Protein AF-A0A0V1HJQ4-F1 (afdb_monomer)

Mean predicted aligned error: 18.07 Å

Sequence (576 aa):
MTTVEGESLFRAQNGDAYRIPSHPSQQSDHEQKMCTVKTETEQQSSEQTTTSTDHLWTASSSVDDLAQRNGLIVSSSELKIKVKVKQEPQDGKLNAVSGNTRKQQIPRELAETSVKCEESSPKSQSKKRKTKADDNTSSSVQKKKVKIKEIEPQPIKPPKGKRKVKSEKEIDQTSKNKADSGSEVKQEKGKRVKKEEQETEVWRWWEEEKRDDSVKWKFLEHKGPVFAPPYEPLPSSVNFYYDGKPMKLSEGAEEVATFYSKMLDHEYTTKDVFNKNFFHDWRKMMNPKERETITDLSRCNFREMNEYFTKKSEERKALSKDEKKKLKDEQEAQRLIYGYAVVDGHKEKIGNYKIEPPGLFRGRGTHPKMGRLKRRIQPEDVIINCSKDAKVPEPPPGHSWKEVRYDNTVTWLASWTENIMGSNKYVMLNPSSKIKGEKDWEKYETARKLKDVVEKIRSEYRNDWKSKEMKVRQRAVALYFIDKLALRAGNEKEDNETADTVGCCSLRCEHIKLHKELDGQQNVVEFDFLGKDSIRYYNRVPVESRVFKNLRIFMEHKSPDDDLFDRLNVCILRIG

pLDDT: mean 71.73, std 32.24, range [22.67, 98.62]

InterPro domains:
  IPR001631 DNA topoisomerase I [PR00416] (360-369)
  IPR001631 DNA topoisomerase I [PR00416] (474-493)
  IPR001631 DNA topoisomerase I [PR00416] (498-512)
  IPR001631 DNA topoisomerase I [PR00416] (525-541)
  IPR008336 DNA topoisomerase I, DNA binding, eukaryotic-type [PF02919] (215-429)
  IPR011010 DNA breaking-rejoining enzyme, catalytic core [SSF56349] (432-569)
  IPR013030 DNA topoisomerase I, DNA binding, N-terminal domain 2 [G3DSA:2.170.11.10] (204-429)
  IPR013034 DNA topoisomerase I, DNA binding, N-terminal domain 1 [G3DSA:1.10.10.41] (232-319)
  IPR013499 DNA topoisomerase I, eukaryotic-type [SM00435] (360-576)
  IPR013500 DNA topoisomerase I, catalytic core, eukaryotic-type [PF01028] (432-570)
  IPR014711 DNA topoisomerase I, catalytic core, alpha-helical subdomain, eukaryotic-type [G3DSA:3.90.15.10] (432-573)
  IPR036202 DNA topoisomerase I, DNA binding, eukaryotic-type, N-terminal domain superfamily [SSF56741] (201-430)
  IPR048045 DNA topoisomerase I, DNA-binding domain [cd03488] (216-430)
  IPR051062 DNA topoisomerase IB [PTHR10290] (25-571)

Nearest PDB structures (foldseek):
  1ej9-assembly1_A  TM=9.954E-01  e=2.531E-58  Homo sapiens
  1rr8-assembly1_C  TM=9.937E-01  e=4.391E-57  Homo sapiens
  1a31-assembly1_A  TM=9.984E-01  e=2.050E-56  Homo sapiens
  1a35-assembly1_A  TM=9.976E-01  e=6.419E-56  Homo sapiens
  1lpq-assembly1_A  TM=9.952E-01  e=1.793E-55  Homo sapiens

Secondary structure (DSSP, 8-state):
--------------------------------------------------------------SS-----------------------------------------------------------------------------------------PPPPPP---------------------------------------------GGGSPPPPTT-S-S-EE---PBPPPPP-PPPTT--EEETTEEEPPPHHHHHHHHHHHTTTTSTTTT-HHHHHHHHHHHHHHS-HHHHHH---GGGEE-HHHHHHHHHHHHHHHH--HHHHHHHHHHHHHHHHHHSEEEETTEEEEBS--BPPPSEE---STT-TTTT-EEPPPPGGGPEEE--TTS-PPPPSTT---SEEE--TTS-EEEEEE-TTT-PEEEEEB-TTSHHHHHHHHHHHHHHHHHHHHHHHHHHHHHHHTT-S-HHHHHHHHHHHHHHHH---------TTTS-----GGG-BGGGEEEEEEETTEEEEEEEEEEEGGGEEEEEEEE--HHHHHHHHHHTTT--TTSBTTTT--HHHHH--

Radius of gyration: 39.13 Å; Cα contacts (8 Å, |Δi|>4): 572; chains: 1; bounding box: 105×110×112 Å

Solvent-accessible surface area (backbone atoms only — not comparable to full-atom values): 38167 Å² total; per-residue (Å²): 139,78,90,83,90,84,90,89,83,93,82,91,82,90,84,91,89,90,83,89,90,82,89,92,84,84,89,83,85,89,79,91,86,80,89,79,92,88,81,90,79,90,80,90,87,88,86,84,87,88,86,88,81,94,78,82,86,80,89,85,84,80,87,81,89,91,78,93,87,78,87,76,85,76,76,91,74,90,81,86,78,81,85,79,88,80,86,86,89,86,85,88,80,88,87,88,85,88,88,78,88,83,88,86,80,87,82,91,88,82,88,86,91,79,94,72,89,86,82,90,80,91,82,86,88,87,85,89,86,85,86,82,82,88,79,90,85,89,86,87,88,89,86,81,90,86,87,87,82,89,84,84,89,79,88,89,79,86,88,87,88,82,94,84,92,83,84,90,89,79,89,87,86,88,86,88,89,80,88,88,88,89,86,89,82,90,79,89,78,73,81,78,75,76,77,75,77,70,77,74,78,75,80,61,64,90,79,53,83,87,74,67,86,70,54,68,53,86,37,32,34,47,57,52,71,42,74,55,79,79,90,77,80,78,58,96,90,53,55,40,30,48,77,88,39,80,46,90,68,55,69,64,30,39,60,54,49,48,49,50,21,75,35,61,92,38,92,53,65,80,32,68,56,23,47,54,33,30,53,62,47,44,50,67,46,32,54,72,70,51,40,68,69,62,78,56,72,89,46,50,46,44,60,56,48,23,52,51,52,53,49,54,53,48,52,65,70,65,53,50,74,65,58,54,43,51,58,47,53,53,52,48,52,52,39,70,57,37,32,34,32,35,47,68,84,43,83,36,47,36,57,50,33,58,52,78,63,54,40,61,35,84,50,55,68,81,20,56,56,16,24,28,64,42,65,72,78,50,53,64,50,28,32,38,37,38,31,94,86,35,69,76,53,78,57,64,91,98,57,48,58,55,40,81,47,67,65,38,69,53,79,52,45,33,35,34,70,44,80,86,79,68,44,78,46,70,27,34,63,20,74,89,26,62,82,43,41,55,55,54,49,50,52,50,53,51,53,53,57,44,66,81,46,43,69,58,54,54,53,49,32,66,50,30,61,69,50,93,49,66,48,50,26,42,46,26,47,42,52,47,43,34,74,74,68,66,47,53,62,19,70,81,76,64,81,77,66,47,45,85,48,42,21,55,36,43,34,32,37,65,35,50,46,83,35,70,61,50,100,94,37,58,31,23,40,37,38,51,46,36,23,80,82,49,44,73,48,72,49,80,41,72,43,61,65,66,54,46,55,46,52,58,58,46,49,56,98,55,58,52,81,40,53,40,33,83,72,49,44,52,65,63,63,69,73,111

Organism: NCBI:txid268475

Foldseek 3Di:
DDDDDDDDDDDDDDDDDDDDDDDDDDDDDDDDDDDDDDDDDDDDDDDDDDDDDDDDDDDDDDDDDDDDDDPDPDDDDDDDDDDDDDDDDDDDDDDDDDDDDDDDDDDDDDDDDDDDDDDDDDDDDDDDDDDDDDDDDDDDDDDDDDDDDDDDDDDDDDDDDDDDDDDDDDDDDDDDDDDDDDDDDDDDPDDPPPPDPPPPPQPPLVPDDDDDLQFLFPFKAAQAFAFDDDDDADDPVFFKFFQNHTDDFDPQLRSLLLLCLLCVVPPQVVDPLLQVQSLVQSLVSGDPVCNVRCDDPVRIDSPSSNVVVVVVVVVVVVDDPVVVVVVVVVVVVVCVRHQWMQTNNDTFGWDPRYDDAWHFACAFDPWNRGNHTWDRDAQLQKEFETAPPYPDHDHPPPDHHVYYYHDRSDFFGMWGQIDLQRDIDGTGTDCSDSSNVVVVVVVVVVVVVCVVCVVVVVVVLVVLLVDPDLLSVLLSLLVVCCVPVVWDQFADDDPSSTDDAGTSQQQFQLQWDFDCADPRAGGWIWGWTQHPSRNTDTDIDRDDVSSSVSLVVLCPPDDRGHGSNNNDGSVSSVVD

Structure (mmCIF, N/CA/C/O backbone):
data_AF-A0A0V1HJQ4-F1
#
_entry.id   AF-A0A0V1HJQ4-F1
#
loop_
_atom_site.group_PDB
_atom_site.id
_atom_site.type_symbol
_atom_site.label_atom_id
_atom_site.label_alt_id
_atom_site.label_comp_id
_atom_site.label_asym_id
_atom_site.label_entity_id
_atom_site.label_seq_id
_atom_site.pdbx_PDB_ins_code
_atom_site.Cartn_x
_atom_site.Cartn_y
_atom_site.Cartn_z
_atom_site.occupancy
_atom_site.B_iso_or_equiv
_atom_site.auth_seq_id
_atom_site.auth_comp_id
_atom_site.auth_asym_id
_atom_site.auth_atom_id
_atom_site.pdbx_PDB_model_num
ATOM 1 N N . MET A 1 1 ? -46.734 42.890 51.765 1.00 30.36 1 MET A N 1
ATOM 2 C CA . MET A 1 1 ? -46.653 44.333 52.069 1.00 30.36 1 MET A CA 1
ATOM 3 C C . MET A 1 1 ? -45.178 44.712 51.984 1.00 30.36 1 MET A C 1
ATOM 5 O O . MET A 1 1 ? -44.414 44.095 52.709 1.00 30.36 1 MET A O 1
ATOM 9 N N . THR A 1 2 ? -44.709 45.577 51.081 1.00 33.94 2 THR A N 1
ATOM 10 C CA . THR A 1 2 ? -45.391 46.221 49.933 1.00 33.94 2 THR A CA 1
ATOM 11 C C . THR A 1 2 ? -44.331 46.741 48.933 1.00 33.94 2 THR A C 1
ATOM 13 O O . THR A 1 2 ? -43.271 47.157 49.378 1.00 33.94 2 THR A O 1
ATOM 16 N N . THR A 1 3 ? -44.634 46.633 47.628 1.00 37.84 3 THR A N 1
ATOM 17 C CA . THR A 1 3 ? -44.287 47.455 46.421 1.00 37.84 3 THR A CA 1
ATOM 18 C C . THR A 1 3 ? -43.314 48.661 46.537 1.00 37.84 3 THR A C 1
ATOM 20 O O . THR A 1 3 ? -43.214 49.256 47.601 1.00 37.84 3 THR A O 1
ATOM 23 N N . VAL A 1 4 ? -42.618 49.144 45.484 1.00 34.38 4 VAL A N 1
ATOM 24 C CA . VAL A 1 4 ? -43.071 49.578 44.119 1.00 34.38 4 VAL A CA 1
ATOM 25 C C . VAL A 1 4 ? -41.945 49.441 43.043 1.00 34.38 4 VAL A C 1
ATOM 27 O O . VAL A 1 4 ? -40.795 49.186 43.396 1.00 34.38 4 VAL A O 1
ATOM 30 N N . GLU A 1 5 ? -42.288 49.570 41.746 1.00 40.69 5 GLU A N 1
ATOM 31 C CA . GLU A 1 5 ? -41.432 49.558 40.524 1.00 40.69 5 GLU A CA 1
ATOM 32 C C . GLU A 1 5 ? -40.464 50.790 40.366 1.00 40.69 5 GLU A C 1
ATOM 34 O O . GLU A 1 5 ? -40.423 51.634 41.257 1.00 40.69 5 GLU A O 1
ATOM 39 N N . GLY A 1 6 ? -39.634 50.997 39.311 1.00 29.39 6 GLY A N 1
ATOM 40 C CA . GLY A 1 6 ? -39.533 50.353 37.979 1.00 29.39 6 GLY A CA 1
ATOM 41 C C . GLY A 1 6 ? -38.447 50.885 36.992 1.00 29.39 6 GLY A C 1
ATOM 42 O O . GLY A 1 6 ? -37.399 51.373 37.397 1.00 29.39 6 GLY A O 1
ATOM 43 N N . GLU A 1 7 ? -38.743 50.713 35.691 1.00 35.97 7 GLU A N 1
ATOM 44 C CA . GLU A 1 7 ? -38.090 51.058 34.386 1.00 35.97 7 GLU A CA 1
ATOM 45 C C . GLU A 1 7 ? -37.416 52.466 34.240 1.00 35.97 7 GLU A C 1
ATOM 47 O O . GLU A 1 7 ? -37.721 53.342 35.036 1.00 35.97 7 GLU A O 1
ATOM 52 N N . SER A 1 8 ? -36.589 52.880 33.240 1.00 35.28 8 SER A N 1
ATOM 53 C CA . SER A 1 8 ? -35.810 52.328 32.073 1.00 35.28 8 SER A CA 1
ATOM 54 C C . SER A 1 8 ? -34.774 53.423 31.576 1.00 35.28 8 SER A C 1
ATOM 56 O O . SER A 1 8 ? -34.300 54.125 32.460 1.00 35.28 8 SER A O 1
ATOM 58 N N . LEU A 1 9 ? -34.282 53.729 30.336 1.00 31.89 9 LEU A N 1
ATOM 59 C CA . LEU A 1 9 ? -34.395 53.328 28.894 1.00 31.89 9 LEU A CA 1
ATOM 60 C C . LEU A 1 9 ? -33.273 54.028 28.004 1.00 31.89 9 LEU A C 1
ATOM 62 O O . LEU A 1 9 ? -32.719 55.028 28.442 1.00 31.89 9 LEU A O 1
ATOM 66 N N . PHE A 1 10 ? -33.037 53.603 26.732 1.00 30.66 10 PHE A N 1
ATOM 67 C CA . PHE A 1 10 ? -32.238 54.227 25.601 1.00 30.66 10 PHE A CA 1
ATOM 68 C C . PHE A 1 10 ? -30.687 54.497 25.748 1.00 30.66 10 PHE A C 1
ATOM 70 O O . PHE A 1 10 ? -30.179 54.492 26.857 1.00 30.66 10 PHE A O 1
ATOM 77 N N . ARG A 1 11 ? -29.859 54.842 24.711 1.00 30.83 11 ARG A N 1
ATOM 78 C CA . ARG A 1 11 ? -29.502 54.238 23.369 1.00 30.83 11 ARG A CA 1
ATOM 79 C C . ARG A 1 11 ? -28.416 55.072 22.591 1.00 30.83 11 ARG A C 1
ATOM 81 O O . ARG A 1 11 ? -28.634 56.266 22.450 1.00 30.83 11 ARG A O 1
ATOM 88 N N . ALA A 1 12 ? -27.426 54.433 21.916 1.00 31.66 12 ALA A N 1
ATOM 89 C CA . ALA A 1 12 ? -26.597 54.948 20.764 1.00 31.66 12 ALA A CA 1
ATOM 90 C C . ALA A 1 12 ? -25.660 56.189 20.987 1.00 31.66 12 ALA A C 1
ATOM 92 O O . ALA A 1 12 ? -25.838 56.883 21.975 1.00 31.66 12 ALA A O 1
ATOM 93 N N . GLN A 1 13 ? -24.670 56.582 20.142 1.00 34.53 13 GLN A N 1
ATOM 94 C CA . GLN A 1 13 ? -23.722 55.924 19.186 1.00 34.53 13 GLN A CA 1
ATOM 95 C C . GLN A 1 13 ? -22.562 56.903 18.799 1.00 34.53 13 GLN A C 1
ATOM 97 O O . GLN A 1 13 ? -22.834 58.090 18.669 1.00 34.53 13 GLN A O 1
ATOM 102 N N . ASN A 1 14 ? -21.362 56.384 18.449 1.00 34.22 14 ASN A N 1
ATOM 103 C CA . ASN A 1 14 ? -20.236 57.042 17.710 1.00 34.22 14 ASN A CA 1
ATOM 104 C C . ASN A 1 14 ? -19.525 58.249 18.410 1.00 34.22 14 ASN A C 1
ATOM 106 O O . ASN A 1 14 ? -20.087 58.826 19.329 1.00 34.22 14 ASN A O 1
ATOM 110 N N . GLY A 1 15 ? -18.293 58.688 18.066 1.00 31.16 15 GLY A N 1
ATOM 111 C CA . GLY A 1 15 ? -17.267 58.196 17.116 1.00 31.16 15 GLY A CA 1
ATOM 112 C C . GLY A 1 15 ? -15.989 59.090 17.036 1.00 31.16 15 GLY A C 1
ATOM 113 O O . GLY A 1 15 ? -15.921 60.117 17.704 1.00 31.16 15 GLY A O 1
ATOM 114 N N . ASP A 1 16 ? -15.032 58.699 16.174 1.00 30.00 16 ASP A N 1
ATOM 115 C CA . ASP A 1 16 ? -13.852 59.440 15.634 1.00 30.00 16 ASP A CA 1
ATOM 116 C C . ASP A 1 16 ? -12.560 59.684 16.476 1.00 30.00 16 ASP A C 1
ATOM 118 O O . ASP A 1 16 ? -12.454 59.303 17.639 1.00 30.00 16 ASP A O 1
ATOM 122 N N . ALA A 1 17 ? -11.491 60.159 15.798 1.00 34.22 17 ALA A N 1
ATOM 123 C CA . ALA A 1 17 ? -10.058 59.908 16.093 1.00 34.22 17 ALA A CA 1
ATOM 124 C C . ALA A 1 17 ? -9.124 61.138 15.898 1.00 34.22 17 ALA A C 1
ATOM 126 O O . ALA A 1 17 ? -9.582 62.144 15.374 1.00 34.22 17 ALA A O 1
ATOM 127 N N . TYR A 1 18 ? -7.811 61.051 16.226 1.00 29.94 18 TYR A N 1
ATOM 128 C CA . TYR A 1 18 ? -6.753 62.002 15.772 1.00 29.94 18 TYR A CA 1
ATOM 129 C C . TYR A 1 18 ? -5.299 61.429 15.767 1.00 29.94 18 TYR A C 1
ATOM 131 O O . TYR A 1 18 ? -5.121 60.222 15.920 1.00 29.94 18 TYR A O 1
ATOM 139 N N . ARG A 1 19 ? -4.263 62.253 15.464 1.00 29.58 19 ARG A N 1
ATOM 140 C CA . ARG A 1 19 ? -2.976 61.842 14.829 1.00 29.58 19 ARG A CA 1
ATOM 141 C C . ARG A 1 19 ? -1.711 62.630 15.290 1.00 29.58 19 ARG A C 1
ATOM 143 O O . ARG A 1 19 ? -1.785 63.841 15.430 1.00 29.58 19 ARG A O 1
ATOM 150 N N . ILE A 1 20 ? -0.582 61.908 15.436 1.00 33.28 20 ILE A N 1
ATOM 151 C CA . ILE A 1 20 ? 0.889 62.228 15.484 1.00 33.28 20 ILE A CA 1
ATOM 152 C C . ILE A 1 20 ? 1.380 63.709 15.455 1.00 33.28 20 ILE A C 1
ATOM 154 O O . ILE A 1 20 ? 0.994 64.455 14.556 1.00 33.28 20 ILE A O 1
ATOM 158 N N . PRO A 1 21 ? 2.339 64.091 16.334 1.00 43.88 21 PRO A N 1
ATOM 159 C CA . PRO A 1 21 ? 3.730 64.513 15.955 1.00 43.88 21 PRO A CA 1
ATOM 160 C C . PRO A 1 21 ? 4.801 63.958 16.963 1.00 43.88 21 PRO A C 1
ATOM 162 O O . PRO A 1 21 ? 4.393 63.431 17.989 1.00 43.88 21 PRO A O 1
ATOM 165 N N . SER A 1 22 ? 6.148 64.006 16.895 1.00 28.88 22 SER A N 1
ATOM 166 C CA . SER A 1 22 ? 7.262 64.367 15.976 1.00 28.88 22 SER A CA 1
ATOM 167 C C . SER A 1 22 ? 8.622 64.088 16.713 1.00 28.88 22 SER A C 1
ATOM 169 O O . SER A 1 22 ? 8.618 63.934 17.930 1.00 28.88 22 SER A O 1
ATOM 171 N N . HIS A 1 23 ? 9.776 64.036 16.017 1.00 31.72 23 HIS A N 1
ATOM 172 C CA . HIS A 1 23 ? 11.164 63.808 16.545 1.00 31.72 23 HIS A CA 1
ATOM 173 C C . HIS A 1 23 ? 11.841 65.081 17.151 1.00 31.72 23 HIS A C 1
ATOM 175 O O . HIS A 1 23 ? 11.174 66.116 17.076 1.00 31.72 23 HIS A O 1
ATOM 181 N N . PRO A 1 24 ? 13.103 65.101 17.704 1.00 47.16 24 PRO A N 1
ATOM 182 C CA . PRO A 1 24 ? 14.306 64.220 17.560 1.00 47.16 24 PRO A CA 1
ATOM 183 C C . PRO A 1 24 ? 14.891 63.728 18.936 1.00 47.16 24 PRO A C 1
ATOM 185 O O . PRO A 1 24 ? 14.056 63.339 19.743 1.00 47.16 24 PRO A O 1
ATOM 188 N N . SER A 1 25 ? 16.189 63.590 19.328 1.00 27.95 25 SER A N 1
ATOM 189 C CA . SER A 1 25 ? 17.562 63.810 18.763 1.00 27.95 25 SER A CA 1
ATOM 190 C C . SER A 1 25 ? 18.710 63.127 19.575 1.00 27.95 25 SER A C 1
ATOM 192 O O . SER A 1 25 ? 18.634 63.101 20.794 1.00 27.95 25 SER A O 1
ATOM 194 N N . GLN A 1 26 ? 19.806 62.742 18.882 1.00 29.59 26 GLN A N 1
ATOM 195 C CA . GLN A 1 26 ? 21.259 62.727 19.257 1.00 29.59 26 GLN A CA 1
ATOM 196 C C . GLN A 1 26 ? 21.882 61.916 20.441 1.00 29.59 26 GLN A C 1
ATOM 198 O O . GLN A 1 26 ? 21.517 62.107 21.588 1.00 29.59 26 GLN A O 1
ATOM 203 N N . GLN A 1 27 ? 22.977 61.192 20.095 1.00 28.25 27 GLN A N 1
ATOM 204 C CA . GLN A 1 27 ? 24.314 61.054 20.760 1.00 28.25 27 GLN A CA 1
ATOM 205 C C . GLN A 1 27 ? 24.458 60.499 22.207 1.00 28.25 27 GLN A C 1
ATOM 207 O O . GLN A 1 27 ? 23.565 60.660 23.024 1.00 28.25 27 GLN A O 1
ATOM 212 N N . SER A 1 28 ? 25.587 59.888 22.626 1.00 27.77 28 SER A N 1
ATOM 213 C CA . SER A 1 28 ? 26.709 59.180 21.944 1.00 27.77 28 SER A CA 1
ATOM 214 C C . SER A 1 28 ? 27.546 58.389 22.996 1.00 27.77 28 SER A C 1
ATOM 216 O O . SER A 1 28 ? 27.025 58.105 24.069 1.00 27.77 28 SER A O 1
ATOM 218 N N . ASP A 1 29 ? 28.820 58.080 22.691 1.00 29.39 29 ASP A N 1
ATOM 219 C CA . ASP A 1 29 ? 29.928 57.739 23.617 1.00 29.39 29 ASP A CA 1
ATOM 220 C C . ASP A 1 29 ? 29.966 56.282 24.163 1.00 29.39 29 ASP A C 1
ATOM 222 O O . ASP A 1 29 ? 28.971 55.746 24.635 1.00 29.39 29 ASP A O 1
ATOM 226 N N . HIS A 1 30 ? 31.010 55.478 23.879 1.00 29.91 30 HIS A N 1
ATOM 227 C CA . HIS A 1 30 ? 32.415 55.473 24.378 1.00 29.91 30 HIS A CA 1
ATOM 228 C C . HIS A 1 30 ? 32.557 54.795 25.772 1.00 29.91 30 HIS A C 1
ATOM 230 O O . HIS A 1 30 ? 31.746 55.032 26.655 1.00 29.91 30 HIS A O 1
ATOM 236 N N . GLU A 1 31 ? 33.554 53.941 26.070 1.00 30.59 31 GLU A N 1
ATOM 237 C CA . GLU A 1 31 ? 34.662 53.388 25.262 1.00 30.59 31 GLU A CA 1
ATOM 238 C C . GLU A 1 31 ? 35.346 52.194 25.984 1.00 30.59 31 GLU A C 1
ATOM 240 O O . GLU A 1 31 ? 35.495 52.251 27.201 1.00 30.59 31 GLU A O 1
ATOM 245 N N . GLN A 1 32 ? 35.915 51.225 25.236 1.00 29.09 32 GLN A N 1
ATOM 246 C CA . GLN A 1 32 ? 37.097 50.409 25.639 1.00 29.09 32 GLN A CA 1
ATOM 247 C C . GLN A 1 32 ? 36.990 49.553 26.942 1.00 29.09 32 GLN A C 1
ATOM 249 O O . GLN A 1 32 ? 35.950 49.516 27.581 1.00 29.09 32 GLN A O 1
ATOM 254 N N . LYS A 1 33 ? 37.953 48.722 27.393 1.00 32.50 33 LYS A N 1
ATOM 255 C CA . LYS A 1 33 ? 39.369 48.358 27.078 1.00 32.50 33 LYS A CA 1
ATOM 256 C C . LYS A 1 33 ? 39.560 46.889 27.590 1.00 32.50 33 LYS A C 1
ATOM 258 O O . LYS A 1 33 ? 38.788 46.479 28.446 1.00 32.50 33 LYS A O 1
ATOM 263 N N . MET A 1 34 ? 40.520 46.031 27.209 1.00 27.59 34 MET A N 1
ATOM 264 C CA . MET A 1 34 ? 41.676 46.094 26.295 1.00 27.59 34 MET A CA 1
ATOM 265 C C . MET A 1 34 ? 42.240 44.666 26.038 1.00 27.59 34 MET A C 1
ATOM 267 O O . MET A 1 34 ? 42.195 43.877 26.969 1.00 27.59 34 MET A O 1
ATOM 271 N N . CYS A 1 35 ? 42.848 44.410 24.859 1.00 26.25 35 CYS A N 1
ATOM 272 C CA . CYS A 1 35 ? 44.003 43.508 24.560 1.00 26.25 35 CYS A CA 1
ATOM 273 C C . CYS A 1 35 ? 44.083 42.041 25.092 1.00 26.25 35 CYS A C 1
ATOM 275 O O . CYS A 1 35 ? 43.479 41.671 26.083 1.00 26.25 35 CYS A O 1
ATOM 277 N N . THR A 1 36 ? 44.843 41.104 24.497 1.00 29.92 36 THR A N 1
ATOM 278 C CA . THR A 1 36 ? 45.770 41.078 23.328 1.00 29.92 36 THR A CA 1
ATOM 279 C C . THR A 1 36 ? 45.753 39.631 22.764 1.00 29.92 36 THR A C 1
ATOM 281 O O . THR A 1 36 ? 45.770 38.704 23.564 1.00 29.92 36 THR A O 1
ATOM 284 N N . VAL A 1 37 ? 45.559 39.343 21.461 1.00 27.89 37 VAL A N 1
ATOM 285 C CA . VAL A 1 37 ? 46.481 39.537 20.300 1.00 27.89 37 VAL A CA 1
ATOM 286 C C . VAL A 1 37 ? 47.706 38.603 20.423 1.00 27.89 37 VAL A C 1
ATOM 288 O O . VAL A 1 37 ? 48.455 38.738 21.383 1.00 27.89 37 VAL A O 1
ATOM 291 N N . LYS A 1 38 ? 47.900 37.576 19.569 1.00 27.94 38 LYS A N 1
ATOM 292 C CA . LYS A 1 38 ? 48.321 37.574 18.135 1.00 27.94 38 LYS A CA 1
ATOM 293 C C . LYS A 1 38 ? 47.976 36.226 17.428 1.00 27.94 38 LYS A C 1
ATOM 295 O O . LYS A 1 38 ? 47.822 35.250 18.152 1.00 27.94 38 LYS A O 1
ATOM 300 N N . THR A 1 39 ? 47.891 36.040 16.096 1.00 28.88 39 THR A N 1
ATOM 301 C CA . THR A 1 39 ? 47.886 36.920 14.889 1.00 28.88 39 THR A CA 1
ATOM 302 C C . THR A 1 39 ? 47.392 36.148 13.642 1.00 28.88 39 THR A C 1
ATOM 304 O O . THR A 1 39 ? 47.702 34.970 13.538 1.00 28.88 39 THR A O 1
ATOM 307 N N . GLU A 1 40 ? 46.764 36.872 12.694 1.00 29.03 40 GLU A N 1
ATOM 308 C CA . GLU A 1 40 ? 46.846 36.719 11.209 1.00 29.03 40 GLU A CA 1
ATOM 309 C C . GLU A 1 40 ? 46.313 35.416 10.530 1.00 29.03 40 GLU A C 1
ATOM 311 O O . GLU A 1 40 ? 46.435 34.324 11.071 1.00 29.03 40 GLU A O 1
ATOM 316 N N . THR A 1 41 ? 45.673 35.437 9.345 1.00 27.09 41 THR A N 1
ATOM 317 C CA . THR A 1 41 ? 45.340 36.539 8.402 1.00 27.09 41 THR A CA 1
ATOM 318 C C . THR A 1 41 ? 44.022 36.266 7.635 1.00 27.09 41 THR A C 1
ATOM 320 O O . THR A 1 41 ? 43.805 35.146 7.193 1.00 27.09 41 THR A O 1
ATOM 323 N N . GLU A 1 42 ? 43.175 37.302 7.505 1.00 27.64 42 GLU A N 1
ATOM 324 C CA . GLU A 1 42 ? 42.507 37.849 6.284 1.00 27.64 42 GLU A CA 1
ATOM 325 C C . GLU A 1 42 ? 41.922 36.946 5.158 1.00 27.64 42 GLU A C 1
ATOM 327 O O . GLU A 1 42 ? 42.413 35.862 4.883 1.00 27.64 42 GLU A O 1
ATOM 332 N N . GLN A 1 43 ? 40.891 37.336 4.382 1.00 27.45 43 GLN A N 1
ATOM 333 C CA . GLN A 1 43 ? 40.040 38.552 4.278 1.00 27.45 43 GLN A CA 1
ATOM 334 C C . GLN A 1 43 ? 38.651 38.098 3.739 1.00 27.45 43 GLN A C 1
ATOM 336 O O . GLN A 1 43 ? 38.577 37.255 2.851 1.00 27.45 43 GLN A O 1
ATOM 341 N N . GLN A 1 44 ? 37.524 38.428 4.381 1.00 26.56 44 GLN A N 1
ATOM 342 C CA . GLN A 1 44 ? 36.601 39.535 4.045 1.00 26.56 44 GLN A CA 1
ATOM 343 C C . GLN A 1 44 ? 36.152 39.702 2.573 1.00 26.56 44 GLN A C 1
ATOM 345 O O . GLN A 1 44 ? 36.912 40.172 1.735 1.00 26.56 44 GLN A O 1
ATOM 350 N N . SER A 1 45 ? 34.840 39.551 2.338 1.00 24.53 45 SER A N 1
ATOM 351 C CA . SER A 1 45 ? 33.980 40.644 1.833 1.00 24.53 45 SER A CA 1
ATOM 352 C C . SER A 1 45 ? 32.503 40.379 2.195 1.00 24.53 45 SER A C 1
ATOM 354 O O . SER A 1 45 ? 32.169 39.299 2.689 1.00 24.53 45 SER A O 1
ATOM 356 N N . SER A 1 46 ? 31.620 41.369 2.021 1.00 26.50 46 SER A N 1
ATOM 357 C CA . SER A 1 46 ? 30.192 41.281 2.374 1.00 26.50 46 SER A CA 1
ATOM 358 C C . SER A 1 46 ? 29.371 42.376 1.689 1.00 26.50 46 SER A C 1
ATOM 360 O O . SER A 1 46 ? 29.782 43.523 1.819 1.00 26.50 46 SER A O 1
ATOM 362 N N . GLU A 1 47 ? 28.200 42.075 1.093 1.00 26.41 47 GLU A N 1
ATOM 363 C CA . GLU A 1 47 ? 27.055 43.018 1.064 1.00 26.41 47 GLU A CA 1
ATOM 364 C C . GLU A 1 47 ? 25.690 42.471 0.557 1.00 26.41 47 GLU A C 1
ATOM 366 O O . GLU A 1 47 ? 25.594 41.664 -0.361 1.00 26.41 47 GLU A O 1
ATOM 371 N N . GLN A 1 48 ? 24.642 42.946 1.242 1.00 25.06 48 GLN A N 1
ATOM 372 C CA . GLN A 1 48 ? 23.263 43.327 0.858 1.00 25.06 48 GLN A CA 1
ATOM 373 C C . GLN A 1 48 ? 22.547 42.812 -0.428 1.00 25.06 48 GLN A C 1
ATOM 375 O O . GLN A 1 48 ? 22.739 43.310 -1.527 1.00 25.06 48 GLN A O 1
ATOM 380 N N . THR A 1 49 ? 21.552 41.937 -0.202 1.00 23.58 49 THR A N 1
ATOM 381 C CA . THR A 1 49 ? 20.085 42.069 -0.479 1.00 23.58 49 THR A CA 1
ATOM 382 C C . THR A 1 49 ? 19.472 42.797 -1.706 1.00 23.58 49 THR A C 1
ATOM 384 O O . THR A 1 49 ? 19.831 43.916 -2.050 1.00 23.58 49 THR A O 1
ATOM 387 N N . THR A 1 50 ? 18.301 42.261 -2.119 1.00 23.14 50 THR A N 1
ATOM 388 C CA . THR A 1 50 ? 17.263 42.775 -3.068 1.00 23.14 50 THR A CA 1
ATOM 389 C C . THR A 1 50 ? 17.545 42.517 -4.564 1.00 23.14 50 THR A C 1
ATOM 391 O O . THR A 1 50 ? 18.700 42.398 -4.945 1.00 23.14 50 THR A O 1
ATOM 394 N N . THR A 1 51 ? 16.562 42.337 -5.466 1.00 24.55 51 THR A N 1
ATOM 395 C CA . THR A 1 51 ? 15.088 42.560 -5.444 1.00 24.55 51 THR A CA 1
ATOM 396 C C . THR A 1 51 ? 14.252 41.315 -5.852 1.00 24.55 51 THR A C 1
ATOM 398 O O . THR A 1 51 ? 14.793 40.235 -6.068 1.00 24.55 51 THR A O 1
ATOM 401 N N . SER A 1 52 ? 12.913 41.445 -5.885 1.00 23.52 52 SER A N 1
ATOM 402 C CA . SER A 1 52 ? 11.937 40.369 -6.178 1.00 23.52 52 SER A CA 1
ATOM 403 C C . SER A 1 52 ? 11.553 40.265 -7.662 1.00 23.52 52 SER A C 1
ATOM 405 O O . SER A 1 52 ? 11.429 41.292 -8.330 1.00 23.52 52 SER A O 1
ATOM 407 N N . THR A 1 53 ? 11.195 39.049 -8.103 1.00 24.75 53 THR A N 1
ATOM 408 C CA . THR A 1 53 ? 10.218 38.849 -9.188 1.00 24.75 53 THR A CA 1
ATOM 409 C C . THR A 1 53 ? 9.279 37.678 -8.867 1.00 24.75 53 THR A C 1
ATOM 411 O O . THR A 1 53 ? 9.631 36.514 -9.059 1.00 24.75 53 THR A O 1
ATOM 414 N N . ASP A 1 54 ? 8.059 37.969 -8.411 1.00 26.81 54 ASP A N 1
ATOM 415 C CA . ASP A 1 54 ? 6.994 36.966 -8.296 1.00 26.81 54 ASP A CA 1
ATOM 416 C C . ASP A 1 54 ? 6.504 36.529 -9.685 1.00 26.81 54 ASP A C 1
ATOM 418 O O . ASP A 1 54 ? 5.912 37.321 -10.418 1.00 26.81 54 ASP A O 1
ATOM 422 N N . HIS A 1 55 ? 6.661 35.245 -10.023 1.00 23.73 55 HIS A N 1
ATOM 423 C CA . HIS A 1 55 ? 5.890 34.617 -11.098 1.00 23.73 55 HIS A CA 1
ATOM 424 C C . HIS A 1 55 ? 5.248 33.307 -10.633 1.00 23.73 55 HIS A C 1
ATOM 426 O O . HIS A 1 55 ? 5.881 32.266 -10.470 1.00 23.73 55 HIS A O 1
ATOM 432 N N . LEU A 1 56 ? 3.939 33.402 -10.415 1.00 25.23 56 LEU A N 1
ATOM 433 C CA . LEU A 1 56 ? 3.038 32.322 -10.036 1.00 25.23 56 LEU A CA 1
ATOM 434 C C . LEU A 1 56 ? 2.587 31.545 -11.298 1.00 25.23 56 LEU A C 1
ATOM 436 O O . LEU A 1 56 ? 2.424 32.164 -12.348 1.00 25.23 56 LEU A O 1
ATOM 440 N N . TRP A 1 57 ? 2.253 30.249 -11.155 1.00 23.25 57 TRP A N 1
ATOM 441 C CA . TRP A 1 57 ? 1.794 29.305 -12.213 1.00 23.25 57 TRP A CA 1
ATOM 442 C C . TRP A 1 57 ? 2.902 28.835 -13.198 1.00 23.25 57 TRP A C 1
ATOM 444 O O . TRP A 1 57 ? 3.753 29.620 -13.584 1.00 23.25 57 TRP A O 1
ATOM 454 N N . THR A 1 58 ? 2.969 27.579 -13.677 1.00 23.20 58 THR A N 1
ATOM 455 C CA . THR A 1 58 ? 2.180 26.346 -13.430 1.00 23.20 58 THR A CA 1
ATOM 456 C C . THR A 1 58 ? 3.084 25.119 -13.224 1.00 23.20 58 THR A C 1
ATOM 458 O O . THR A 1 58 ? 4.036 24.894 -13.967 1.00 23.20 58 THR A O 1
ATOM 461 N N . ALA A 1 59 ? 2.714 24.227 -12.298 1.00 24.03 59 ALA A N 1
ATOM 462 C CA . ALA A 1 59 ? 3.302 22.887 -12.214 1.00 24.03 59 ALA A CA 1
ATOM 463 C C . ALA A 1 59 ? 2.651 21.945 -13.250 1.00 24.03 59 ALA A C 1
ATOM 465 O O . ALA A 1 59 ? 1.589 21.374 -13.001 1.00 24.03 59 ALA A O 1
ATOM 466 N N . SER A 1 60 ? 3.274 21.789 -14.422 1.00 23.84 60 SER A N 1
ATOM 467 C CA . SER A 1 60 ? 2.766 20.926 -15.502 1.00 23.84 60 SER A CA 1
ATOM 468 C C . SER A 1 60 ? 3.111 19.446 -15.275 1.00 23.84 60 SER A C 1
ATOM 470 O O . SER A 1 60 ? 4.066 18.905 -15.839 1.00 23.84 60 SER A O 1
ATOM 472 N N . SER A 1 61 ? 2.335 18.767 -14.427 1.00 28.66 61 SER A N 1
ATOM 473 C CA . SER A 1 61 ? 2.408 17.311 -14.284 1.00 28.66 61 SER A CA 1
ATOM 474 C C . SER A 1 61 ? 1.660 16.607 -15.424 1.00 28.66 61 SER A C 1
ATOM 476 O O . SER A 1 61 ? 0.486 16.852 -15.702 1.00 28.66 61 SER A O 1
ATOM 478 N N . SER A 1 62 ? 2.362 15.715 -16.123 1.00 26.38 62 SER A N 1
ATOM 479 C CA . SER A 1 62 ? 1.800 14.838 -17.156 1.00 26.38 62 SER A CA 1
ATOM 480 C C . SER A 1 62 ? 2.780 13.697 -17.460 1.00 26.38 62 SER A C 1
ATOM 482 O O . SER A 1 62 ? 3.968 13.962 -17.652 1.00 26.38 62 SER A O 1
ATOM 484 N N . VAL A 1 63 ? 2.372 12.426 -17.518 1.00 26.16 63 VAL A N 1
ATOM 485 C CA . VAL A 1 63 ? 1.015 11.851 -17.389 1.00 26.16 63 VAL A CA 1
ATOM 486 C C . VAL A 1 63 ? 1.027 10.615 -16.487 1.00 26.16 63 VAL A C 1
ATOM 488 O O . VAL A 1 63 ? 1.863 9.745 -16.688 1.00 26.16 63 VAL A O 1
ATOM 491 N N . ASP A 1 64 ? 0.088 10.552 -15.541 1.00 27.89 64 ASP A N 1
ATOM 492 C CA . ASP A 1 64 ? -0.666 9.352 -15.138 1.00 27.89 64 ASP A CA 1
ATOM 493 C C . ASP A 1 64 ? -1.831 9.778 -14.211 1.00 27.89 64 ASP A C 1
ATOM 495 O O . ASP A 1 64 ? -1.744 10.805 -13.541 1.00 27.89 64 ASP A O 1
ATOM 499 N N . ASP A 1 65 ? -2.936 9.024 -14.242 1.00 28.03 65 ASP A N 1
ATOM 500 C CA . ASP A 1 65 ? -4.203 9.215 -13.503 1.00 28.03 65 ASP A CA 1
ATOM 501 C C . ASP A 1 65 ? -4.813 10.638 -13.428 1.00 28.03 65 ASP A C 1
ATOM 503 O O . ASP A 1 65 ? -4.680 11.372 -12.446 1.00 28.03 65 ASP A O 1
ATOM 507 N N . LEU A 1 66 ? -5.675 10.956 -14.407 1.00 25.36 66 LEU A N 1
ATOM 508 C CA . LEU A 1 66 ? -6.781 11.903 -14.212 1.00 25.36 66 LEU A CA 1
ATOM 509 C C . LEU A 1 66 ? -8.122 11.289 -14.643 1.00 25.36 66 LEU A C 1
ATOM 511 O O . LEU A 1 66 ? -8.572 11.441 -15.779 1.00 25.36 66 LEU A O 1
ATOM 515 N N . ALA A 1 67 ? -8.796 10.637 -13.697 1.00 30.16 67 ALA A N 1
ATOM 516 C CA . ALA A 1 67 ? -10.203 10.267 -13.802 1.00 30.16 67 ALA A CA 1
ATOM 517 C C . ALA A 1 67 ? -10.922 10.538 -12.468 1.00 30.16 67 ALA A C 1
ATOM 519 O O . ALA A 1 67 ? -10.343 10.385 -11.398 1.00 30.16 67 ALA A O 1
ATOM 520 N N . GLN A 1 68 ? -12.201 10.920 -12.542 1.00 31.52 68 GLN A N 1
ATOM 521 C CA . GLN A 1 68 ? -13.110 11.094 -11.395 1.00 31.52 68 GLN A CA 1
ATOM 522 C C . GLN A 1 68 ? -12.720 12.151 -10.336 1.00 31.52 68 GLN A C 1
ATOM 524 O O . GLN A 1 68 ? -12.592 11.850 -9.152 1.00 31.52 68 GLN A O 1
ATOM 529 N N . ARG A 1 69 ? -12.717 13.435 -10.723 1.00 32.19 69 ARG A N 1
ATOM 530 C CA . ARG A 1 69 ? -13.120 14.536 -9.820 1.00 32.19 69 ARG A CA 1
ATOM 531 C C . ARG A 1 69 ? -13.846 15.644 -10.587 1.00 32.19 69 ARG A C 1
ATOM 533 O O . ARG A 1 69 ? -13.233 16.583 -11.066 1.00 32.19 69 ARG A O 1
ATOM 540 N N . ASN A 1 70 ? -15.167 15.507 -10.687 1.00 28.78 70 ASN A N 1
ATOM 541 C CA . ASN A 1 70 ? -16.096 16.588 -11.024 1.00 28.78 70 ASN A CA 1
ATOM 542 C C . ASN A 1 70 ? -17.434 16.301 -10.328 1.00 28.78 70 ASN A C 1
ATOM 544 O O . ASN A 1 70 ? -18.338 15.690 -10.893 1.00 28.78 70 ASN A O 1
ATOM 548 N N . GLY A 1 71 ? -17.524 16.683 -9.053 1.00 26.53 71 GLY A N 1
ATOM 549 C CA . GLY A 1 71 ? -18.758 16.593 -8.275 1.00 26.53 71 GLY A CA 1
ATOM 550 C C . GLY A 1 71 ? -19.681 17.755 -8.618 1.00 26.53 71 GLY A C 1
ATOM 551 O O . GLY A 1 71 ? -19.679 18.760 -7.911 1.00 26.53 71 GLY A O 1
ATOM 552 N N . LEU A 1 72 ? -20.446 17.640 -9.706 1.00 24.02 72 LEU A N 1
ATOM 553 C CA . LEU A 1 72 ? -21.451 18.642 -10.048 1.00 24.02 72 LEU A CA 1
ATOM 554 C C . LEU A 1 72 ? -22.615 18.549 -9.052 1.00 24.02 72 LEU A C 1
ATOM 556 O O . LEU A 1 72 ? -23.349 17.560 -9.035 1.00 24.02 72 LEU A O 1
ATOM 560 N N . ILE A 1 73 ? -22.786 19.580 -8.224 1.00 27.98 73 ILE A N 1
ATOM 561 C CA . ILE A 1 73 ? -23.905 19.681 -7.282 1.00 27.98 73 ILE A CA 1
ATOM 562 C C . ILE A 1 73 ? -25.179 19.985 -8.080 1.00 27.98 73 ILE A C 1
ATOM 564 O O . ILE A 1 73 ? -25.502 21.140 -8.353 1.00 27.98 73 ILE A O 1
ATOM 568 N N . VAL A 1 74 ? -25.904 18.937 -8.469 1.00 25.69 74 VAL A N 1
ATOM 569 C CA . VAL A 1 74 ? -27.251 19.065 -9.036 1.00 25.69 74 VAL A CA 1
ATOM 570 C C . VAL A 1 74 ? -28.240 19.210 -7.882 1.00 25.69 74 VAL A C 1
ATOM 572 O O . VAL A 1 74 ? -28.401 18.300 -7.070 1.00 25.69 74 VAL A O 1
ATOM 575 N N . SER A 1 75 ? -28.884 20.374 -7.794 1.00 24.28 75 SER A N 1
ATOM 576 C CA . SER A 1 75 ? -29.886 20.646 -6.761 1.00 24.28 75 SER A CA 1
ATOM 577 C C . SER A 1 75 ? -31.129 19.769 -6.942 1.00 24.28 75 SER A C 1
ATOM 579 O O . SER A 1 75 ? -31.592 19.545 -8.063 1.00 24.28 75 SER A O 1
ATOM 581 N N . SER A 1 76 ? -31.687 19.292 -5.828 1.00 26.14 76 SER A N 1
ATOM 582 C CA . SER A 1 76 ? -32.883 18.449 -5.828 1.00 26.14 76 SER A CA 1
ATOM 583 C C . SER A 1 76 ? -34.094 19.203 -6.385 1.00 26.14 76 SER A C 1
ATOM 585 O O . SER A 1 76 ? -34.451 20.275 -5.897 1.00 26.14 76 SER A O 1
ATOM 587 N N . SER A 1 77 ? -34.753 18.618 -7.384 1.00 28.34 77 SER A N 1
ATOM 588 C CA . SER A 1 77 ? -36.055 19.061 -7.890 1.00 28.34 77 SER A CA 1
ATOM 589 C C . SER A 1 77 ? -36.974 17.847 -8.063 1.00 28.34 77 SER A C 1
ATOM 591 O O . SER A 1 77 ? -36.562 16.789 -8.533 1.00 28.34 77 SER A O 1
ATOM 593 N N . GLU A 1 78 ? -38.211 17.962 -7.575 1.00 30.94 78 GLU A N 1
ATOM 594 C CA . GLU A 1 78 ? -39.087 16.809 -7.336 1.00 30.94 78 GLU A CA 1
ATOM 595 C C . GLU A 1 78 ? -39.688 16.221 -8.628 1.00 30.94 78 GLU A C 1
ATOM 597 O O . GLU A 1 78 ? -40.546 16.841 -9.257 1.00 30.94 78 GLU A O 1
ATOM 602 N N . LEU A 1 79 ? -39.368 14.963 -8.954 1.00 25.22 79 LEU A N 1
ATOM 603 C CA . LEU A 1 79 ? -40.099 14.187 -9.965 1.00 25.22 79 LEU A CA 1
ATOM 604 C C . LEU A 1 79 ? -41.062 13.188 -9.310 1.00 25.22 79 LEU A C 1
ATOM 606 O O . LEU A 1 79 ? -40.718 12.057 -8.973 1.00 25.22 79 LEU A O 1
ATOM 610 N N . LYS A 1 80 ? -42.313 13.629 -9.135 1.00 24.03 80 LYS A N 1
ATOM 611 C CA . LYS A 1 80 ? -43.421 12.845 -8.565 1.00 24.03 80 LYS A CA 1
ATOM 612 C C . LYS A 1 80 ? -44.017 11.885 -9.603 1.00 24.03 80 LYS A C 1
ATOM 614 O O . LYS A 1 80 ? -44.969 12.232 -10.303 1.00 24.03 80 LYS A O 1
ATOM 619 N N . ILE A 1 81 ? -43.481 10.667 -9.685 1.00 26.34 81 ILE A N 1
ATOM 620 C CA . ILE A 1 81 ? -44.024 9.598 -10.540 1.00 26.34 81 ILE A CA 1
ATOM 621 C C . ILE A 1 81 ? -45.255 8.963 -9.872 1.00 26.34 81 ILE A C 1
ATOM 623 O O . ILE A 1 81 ? -45.210 8.539 -8.719 1.00 26.34 81 ILE A O 1
ATOM 627 N N . LYS A 1 82 ? -46.374 8.895 -10.603 1.00 23.48 82 LYS A N 1
ATOM 628 C CA . LYS A 1 82 ? -47.618 8.259 -10.141 1.00 23.48 82 LYS A CA 1
ATOM 629 C C . LYS A 1 82 ? -47.567 6.750 -10.385 1.00 23.48 82 LYS A C 1
ATOM 631 O O . LYS A 1 82 ? -47.609 6.322 -11.536 1.00 23.48 82 LYS A O 1
ATOM 636 N N . VAL A 1 83 ? -47.574 5.950 -9.321 1.00 23.84 83 VAL A N 1
ATOM 637 C CA . VAL A 1 83 ? -47.849 4.507 -9.425 1.00 23.84 83 VAL A CA 1
ATOM 638 C C . VAL A 1 83 ? -49.313 4.313 -9.833 1.00 23.84 83 VAL A C 1
ATOM 640 O O . VAL A 1 83 ? -50.211 4.886 -9.216 1.00 23.84 83 VAL A O 1
ATOM 643 N N . LYS A 1 84 ? -49.562 3.505 -10.869 1.00 23.41 84 LYS A N 1
ATOM 644 C CA . LYS A 1 84 ? -50.909 3.145 -11.332 1.00 23.41 84 LYS A CA 1
ATOM 645 C C . LYS A 1 84 ? -51.098 1.634 -11.196 1.00 23.41 84 LYS A C 1
ATOM 647 O O . LYS A 1 84 ? -50.737 0.878 -12.091 1.00 23.41 84 LYS A O 1
ATOM 652 N N . VAL A 1 85 ? -51.625 1.212 -10.047 1.00 24.34 85 VAL A N 1
ATOM 653 C CA . VAL A 1 85 ? -51.913 -0.199 -9.743 1.00 24.34 85 VAL A CA 1
ATOM 654 C C . VAL A 1 85 ? -52.995 -0.734 -10.686 1.00 24.34 85 VAL A C 1
ATOM 656 O O . VAL A 1 85 ? -53.952 -0.023 -10.998 1.00 24.34 85 VAL A O 1
ATOM 659 N N . LYS A 1 86 ? -52.857 -1.994 -11.112 1.00 23.50 86 LYS A N 1
ATOM 660 C CA . LYS A 1 86 ? -53.902 -2.749 -11.809 1.00 23.50 86 LYS A CA 1
ATOM 661 C C . LYS A 1 86 ? -53.913 -4.204 -11.312 1.00 23.50 86 LYS A C 1
ATOM 663 O O . LYS A 1 86 ? -53.034 -4.979 -11.668 1.00 23.50 86 LYS A O 1
ATOM 668 N N . GLN A 1 87 ? -54.897 -4.541 -10.479 1.00 24.47 87 GLN A N 1
ATOM 669 C CA . GLN A 1 87 ? -55.377 -5.918 -10.256 1.00 24.47 87 GLN A CA 1
ATOM 670 C C . GLN A 1 87 ? -56.151 -6.365 -11.523 1.00 24.47 87 GLN A C 1
ATOM 672 O O . GLN A 1 87 ? -56.498 -5.512 -12.341 1.00 24.47 87 GLN A O 1
ATOM 677 N N . GLU A 1 88 ? -56.433 -7.628 -11.842 1.00 26.55 88 GLU A N 1
ATOM 678 C CA . GLU A 1 88 ? -56.611 -8.913 -11.120 1.00 26.55 88 GLU A CA 1
ATOM 679 C C . GLU A 1 88 ? -56.506 -10.039 -12.218 1.00 26.55 88 GLU A C 1
ATOM 681 O O . GLU A 1 88 ? -56.201 -9.667 -13.360 1.00 26.55 88 GLU A O 1
ATOM 686 N N . PRO A 1 89 ? -56.795 -11.355 -12.024 1.00 32.38 89 PRO A N 1
ATOM 687 C CA . PRO A 1 89 ? -57.116 -12.126 -10.817 1.00 32.38 89 PRO A CA 1
ATOM 688 C C . PRO A 1 89 ? -56.291 -13.439 -10.663 1.00 32.38 89 PRO A C 1
ATOM 690 O O . PRO A 1 89 ? -55.142 -13.509 -11.090 1.00 32.38 89 PRO A O 1
ATOM 693 N N . GLN A 1 90 ? -56.851 -14.446 -9.974 1.00 27.72 90 GLN A N 1
ATOM 694 C CA . GLN A 1 90 ? -56.210 -15.687 -9.503 1.00 27.72 90 GLN A CA 1
ATOM 695 C C . GLN A 1 90 ? -56.601 -16.931 -10.326 1.00 27.72 90 GLN A C 1
ATOM 697 O O . GLN A 1 90 ? -57.723 -16.991 -10.813 1.00 27.72 90 GLN A O 1
ATOM 702 N N . ASP A 1 91 ? -55.717 -17.937 -10.372 1.00 27.12 91 ASP A N 1
ATOM 703 C CA . ASP A 1 91 ? -55.977 -19.379 -10.132 1.00 27.12 91 ASP A CA 1
ATOM 704 C C . ASP A 1 91 ? -54.632 -20.153 -10.245 1.00 27.12 91 ASP A C 1
ATOM 706 O O . ASP A 1 91 ? -53.709 -19.673 -10.897 1.00 27.12 91 ASP A O 1
ATOM 710 N N . GLY A 1 92 ? -54.380 -21.316 -9.625 1.00 26.56 92 GLY A N 1
ATOM 711 C CA . GLY A 1 92 ? -55.248 -22.196 -8.832 1.00 26.56 92 GLY A CA 1
ATOM 712 C C . GLY A 1 92 ? -54.470 -23.068 -7.814 1.00 26.56 92 GLY A C 1
ATOM 713 O O . GLY A 1 92 ? -53.485 -22.629 -7.225 1.00 26.56 92 GLY A O 1
ATOM 714 N N . LYS A 1 93 ? -54.945 -24.294 -7.542 1.00 26.19 93 LYS A N 1
ATOM 715 C CA . LYS A 1 93 ? -54.676 -25.069 -6.303 1.00 26.19 93 LYS A CA 1
ATOM 716 C C . LYS A 1 93 ? -53.722 -26.274 -6.428 1.00 26.19 93 LYS A C 1
ATOM 718 O O . LYS A 1 93 ? -53.864 -27.029 -7.377 1.00 26.19 93 LYS A O 1
ATOM 723 N N . LEU A 1 94 ? -53.003 -26.551 -5.319 1.00 24.84 94 LEU A N 1
ATOM 724 C CA . LEU A 1 94 ? -52.594 -27.881 -4.781 1.00 24.84 94 LEU A CA 1
ATOM 725 C C . LEU A 1 94 ? -51.658 -28.750 -5.673 1.00 24.84 94 LEU A C 1
ATOM 727 O O . LEU A 1 94 ? -51.757 -28.753 -6.886 1.00 24.84 94 LEU A O 1
ATOM 731 N N . ASN A 1 95 ? -50.700 -29.538 -5.167 1.00 26.81 95 ASN A N 1
ATOM 732 C CA . ASN A 1 95 ? -50.678 -30.389 -3.968 1.00 26.81 95 ASN A CA 1
ATOM 733 C C . ASN A 1 95 ? -49.237 -30.632 -3.457 1.00 26.81 95 ASN A C 1
ATOM 735 O O . ASN A 1 95 ? -48.270 -30.367 -4.165 1.00 26.81 95 ASN A O 1
ATOM 739 N N . ALA A 1 96 ? -49.099 -31.235 -2.269 1.00 26.91 96 ALA A N 1
ATOM 740 C CA . ALA A 1 96 ? -47.832 -31.769 -1.755 1.00 26.91 96 ALA A CA 1
ATOM 741 C C . ALA A 1 96 ? -47.892 -33.300 -1.592 1.00 26.91 96 ALA A C 1
ATOM 743 O O . ALA A 1 96 ? -48.909 -33.828 -1.145 1.00 26.91 96 ALA A O 1
ATOM 744 N N . VAL A 1 97 ? -46.793 -34.004 -1.888 1.00 26.91 97 VAL A N 1
ATOM 745 C CA . VAL A 1 97 ? -46.585 -35.427 -1.549 1.00 26.91 97 VAL A CA 1
ATOM 746 C C . VAL A 1 97 ? -45.149 -35.619 -1.048 1.00 26.91 97 VAL A C 1
ATOM 748 O O . VAL A 1 97 ? -44.220 -34.989 -1.546 1.00 26.91 97 VAL A O 1
ATOM 751 N N . SER A 1 98 ? -44.980 -36.474 -0.036 1.00 25.44 98 SER A N 1
ATOM 752 C CA . SER A 1 98 ? -43.696 -36.786 0.605 1.00 25.44 98 SER A CA 1
ATOM 753 C C . SER A 1 98 ? -43.066 -38.062 0.030 1.00 25.44 98 SER A C 1
ATOM 755 O O . SER A 1 98 ? -43.779 -39.006 -0.305 1.00 25.44 98 SER A O 1
ATOM 757 N N . GLY A 1 99 ? -41.733 -38.117 -0.026 1.00 24.19 99 GLY A N 1
ATOM 758 C CA . GLY A 1 99 ? -40.951 -39.298 -0.404 1.00 24.19 99 GLY A CA 1
ATOM 759 C C . GLY A 1 99 ? -39.575 -39.258 0.266 1.00 24.19 99 GLY A C 1
ATOM 760 O O . GLY A 1 99 ? -38.901 -38.234 0.225 1.00 24.19 99 GLY A O 1
ATOM 761 N N . ASN A 1 100 ? -39.177 -40.340 0.941 1.00 24.23 100 ASN A N 1
ATOM 762 C CA . ASN A 1 100 ? -38.018 -40.379 1.847 1.00 24.23 100 ASN A CA 1
ATOM 763 C C . ASN A 1 100 ? -37.179 -41.660 1.623 1.00 24.23 100 ASN A C 1
ATOM 765 O O . ASN A 1 100 ? -37.596 -42.554 0.889 1.00 24.23 100 ASN A O 1
ATOM 769 N N . THR A 1 101 ? -36.055 -41.793 2.341 1.00 26.33 101 THR A N 1
ATOM 770 C CA . THR A 1 101 ? -35.069 -42.905 2.339 1.00 26.33 101 THR A CA 1
ATOM 771 C C . THR A 1 101 ? -34.205 -43.045 1.063 1.00 26.33 101 THR A C 1
ATOM 773 O O . THR A 1 101 ? -34.619 -42.642 -0.012 1.00 26.33 101 THR A O 1
ATOM 776 N N . ARG A 1 102 ? -32.962 -43.570 1.114 1.00 26.12 102 ARG A N 1
ATOM 777 C CA . ARG A 1 102 ? -32.248 -44.302 2.196 1.00 26.12 102 ARG A CA 1
ATOM 778 C C . ARG A 1 102 ? -30.727 -44.001 2.240 1.00 26.12 102 ARG A C 1
ATOM 780 O O . ARG A 1 102 ? -30.164 -43.486 1.285 1.00 26.12 102 ARG A O 1
ATOM 787 N N . LYS A 1 103 ? -30.073 -44.345 3.362 1.00 25.44 103 LYS A N 1
ATOM 788 C CA . LYS A 1 103 ? -28.630 -44.155 3.658 1.00 25.44 103 LYS A CA 1
ATOM 789 C C . LYS A 1 103 ? -27.719 -45.253 3.069 1.00 25.44 103 LYS A C 1
ATOM 791 O O . LYS A 1 103 ? -28.150 -46.402 3.030 1.00 25.44 103 LYS A O 1
ATOM 796 N N . GLN A 1 104 ? -26.433 -44.935 2.861 1.00 25.77 104 GLN A N 1
ATOM 797 C CA . GLN A 1 104 ? -25.268 -45.828 3.079 1.00 25.77 104 GLN A CA 1
ATOM 798 C C . GLN A 1 104 ? -24.092 -45.029 3.715 1.00 25.77 104 GLN A C 1
ATOM 800 O O . GLN A 1 104 ? -24.228 -43.818 3.893 1.00 25.77 104 GLN A O 1
ATOM 805 N N . GLN A 1 105 ? -22.993 -45.674 4.151 1.00 26.47 105 GLN A N 1
ATOM 806 C CA . GLN A 1 105 ? -21.943 -45.074 5.011 1.00 26.47 105 GLN A CA 1
ATOM 807 C C . GLN A 1 105 ? -20.498 -45.537 4.672 1.00 26.47 105 GLN A C 1
ATOM 809 O O . GLN A 1 105 ? -20.302 -46.731 4.506 1.00 26.47 105 GLN A O 1
ATOM 814 N N . ILE A 1 106 ? -19.534 -44.586 4.684 1.00 26.39 106 ILE A N 1
ATOM 815 C CA . ILE A 1 106 ? -18.225 -44.563 5.422 1.00 26.39 106 ILE A CA 1
ATOM 816 C C . ILE A 1 106 ? -17.278 -45.789 5.255 1.00 26.39 106 ILE A C 1
ATOM 818 O O . ILE A 1 106 ? -17.700 -46.890 5.601 1.00 26.39 106 ILE A O 1
ATOM 822 N N . PRO A 1 107 ? -15.993 -45.639 4.820 1.00 31.19 107 PRO A N 1
ATOM 823 C CA . PRO A 1 107 ? -14.881 -44.934 5.533 1.00 31.19 107 PRO A CA 1
ATOM 824 C C . PRO A 1 107 ? -14.184 -43.811 4.709 1.00 31.19 107 PRO A C 1
ATOM 826 O O . PRO A 1 107 ? -14.369 -43.756 3.501 1.00 31.19 107 PRO A O 1
ATOM 829 N N . ARG A 1 108 ? -13.575 -42.750 5.291 1.00 27.23 108 ARG A N 1
ATOM 830 C CA . ARG A 1 108 ? -12.221 -42.613 5.928 1.00 27.23 108 ARG A CA 1
ATOM 831 C C . ARG A 1 108 ? -11.075 -43.144 5.041 1.00 27.23 108 ARG A C 1
ATOM 833 O O . ARG A 1 108 ? -11.210 -44.238 4.519 1.00 27.23 108 ARG A O 1
ATOM 840 N N . GLU A 1 109 ? -9.948 -42.459 4.816 1.00 24.83 109 GLU A N 1
ATOM 841 C CA . GLU A 1 109 ? -9.205 -41.367 5.511 1.00 24.83 109 GLU A CA 1
ATOM 842 C C . GLU A 1 109 ? -8.589 -40.398 4.440 1.00 24.83 109 GLU A C 1
ATOM 844 O O . GLU A 1 109 ? -8.737 -40.692 3.259 1.00 24.83 109 GLU A O 1
ATOM 849 N N . LEU A 1 110 ? -7.959 -39.225 4.656 1.00 26.73 110 LEU A N 1
ATOM 850 C CA . LEU A 1 110 ? -6.961 -38.765 5.647 1.00 26.73 110 LEU A CA 1
ATOM 851 C C . LEU A 1 110 ? -6.763 -37.213 5.559 1.00 26.73 110 LEU A C 1
ATOM 853 O O . LEU A 1 110 ? -7.071 -36.621 4.530 1.00 26.73 110 LEU A O 1
ATOM 857 N N . ALA A 1 111 ? -6.154 -36.609 6.593 1.00 25.95 111 ALA A N 1
ATOM 858 C CA . ALA A 1 111 ? -5.458 -35.299 6.645 1.00 25.95 111 ALA A CA 1
ATOM 859 C C . ALA A 1 111 ? -6.200 -33.969 6.316 1.00 25.95 111 ALA A C 1
ATOM 861 O O . ALA A 1 111 ? -6.472 -33.625 5.170 1.00 25.95 111 ALA A O 1
ATOM 862 N N . GLU A 1 112 ? -6.360 -33.132 7.350 1.00 26.64 112 GLU A N 1
ATOM 863 C CA . GLU A 1 112 ? -6.665 -31.691 7.268 1.00 26.64 112 GLU A CA 1
ATOM 864 C C . GLU A 1 112 ? -5.388 -30.842 7.471 1.00 26.64 112 GLU A C 1
ATOM 866 O O . GLU A 1 112 ? -4.371 -31.340 7.960 1.00 26.64 112 GLU A O 1
ATOM 871 N N . THR A 1 113 ? -5.449 -29.524 7.233 1.00 22.67 113 THR A N 1
ATOM 872 C CA . THR A 1 113 ? -4.593 -28.567 7.969 1.00 22.67 113 THR A CA 1
ATOM 873 C C . THR A 1 113 ? -5.260 -27.191 8.084 1.00 22.67 113 THR A C 1
ATOM 875 O O . THR A 1 113 ? -5.120 -26.334 7.216 1.00 22.67 113 THR A O 1
ATOM 878 N N . SER A 1 114 ? -5.998 -26.962 9.174 1.00 25.27 114 SER A N 1
ATOM 879 C CA . SER A 1 114 ? -6.513 -25.633 9.534 1.00 25.27 114 SER A CA 1
ATOM 880 C C . SER A 1 114 ? -6.173 -25.316 10.991 1.00 25.27 114 SER A C 1
ATOM 882 O O . SER A 1 114 ? -6.571 -26.032 11.908 1.00 25.27 114 SER A O 1
ATOM 884 N N . VAL A 1 115 ? -5.368 -24.273 11.206 1.00 23.28 115 VAL A N 1
ATOM 885 C CA . VAL A 1 115 ? -4.882 -23.912 12.545 1.00 23.28 115 VAL A CA 1
ATOM 886 C C . VAL A 1 115 ? -6.020 -23.290 13.351 1.00 23.28 115 VAL A C 1
ATOM 888 O O . VAL A 1 115 ? -6.680 -22.356 12.896 1.00 23.28 115 VAL A O 1
ATOM 891 N N . LYS A 1 116 ? -6.233 -23.799 14.565 1.00 23.22 116 LYS A N 1
ATOM 892 C CA . LYS A 1 116 ? -7.264 -23.342 15.498 1.00 23.22 116 LYS A CA 1
ATOM 893 C C . LYS A 1 116 ? -6.611 -23.036 16.843 1.00 23.22 116 LYS A C 1
ATOM 895 O O . LYS A 1 116 ? -5.862 -23.860 17.352 1.00 23.22 116 LYS A O 1
ATOM 900 N N . CYS A 1 117 ? -6.880 -21.857 17.399 1.00 23.12 117 CYS A N 1
ATOM 901 C CA . CYS A 1 117 ? -6.296 -21.439 18.672 1.00 23.12 117 CYS A CA 1
ATOM 902 C C . CYS A 1 117 ? -6.781 -22.331 19.824 1.00 23.12 117 CYS A C 1
ATOM 904 O O . CYS A 1 117 ? -7.972 -22.638 19.907 1.00 23.12 117 CYS A O 1
ATOM 906 N N . GLU A 1 118 ? -5.868 -22.710 20.718 1.00 23.56 118 GLU A N 1
ATOM 907 C CA . GLU A 1 118 ? -6.200 -23.469 21.925 1.00 23.56 118 GLU A CA 1
ATOM 908 C C . GLU A 1 118 ? -6.683 -22.561 23.063 1.00 23.56 118 GLU A C 1
ATOM 910 O O . GLU A 1 118 ? -6.232 -21.425 23.220 1.00 23.56 118 GLU A O 1
ATOM 915 N N . GLU A 1 119 ? -7.579 -23.095 23.892 1.00 24.11 119 GLU A N 1
ATOM 916 C CA . GLU A 1 119 ? -8.075 -22.467 25.116 1.00 24.11 119 GLU A CA 1
ATOM 917 C C . GLU A 1 119 ? -7.810 -23.427 26.283 1.00 24.11 119 GLU A C 1
ATOM 919 O O . GLU A 1 119 ? -8.429 -24.488 26.392 1.00 24.11 119 GLU A O 1
ATOM 924 N N . SER A 1 120 ? -6.839 -23.097 27.137 1.00 24.56 120 SER A N 1
ATOM 925 C CA . SER A 1 120 ? -6.408 -23.969 28.232 1.00 24.56 120 SER A CA 1
ATOM 926 C C . SER A 1 120 ? -7.187 -23.683 29.522 1.00 24.56 120 SER A C 1
ATOM 928 O O . SER A 1 120 ? -7.390 -22.541 29.930 1.00 24.56 120 SER A O 1
ATOM 930 N N . SER A 1 121 ? -7.668 -24.741 30.181 1.00 24.39 121 SER A N 1
ATOM 931 C CA . SER A 1 121 ? -8.440 -24.648 31.429 1.00 24.39 121 SER A CA 1
ATOM 932 C C . SER A 1 121 ? -8.212 -25.879 32.316 1.00 24.39 121 SER A C 1
ATOM 934 O O . SER A 1 121 ? -8.567 -26.991 31.912 1.00 24.39 121 SER A O 1
ATOM 936 N N . PRO A 1 122 ? -7.640 -25.728 33.527 1.00 26.83 122 PRO A N 1
ATOM 937 C CA . PRO A 1 122 ? -7.305 -26.863 34.380 1.00 26.83 122 PRO A CA 1
ATOM 938 C C . PRO A 1 122 ? -8.506 -27.405 35.176 1.00 26.83 122 PRO A C 1
ATOM 940 O O . PRO A 1 122 ? -9.253 -26.674 35.824 1.00 26.83 122 PRO A O 1
ATOM 943 N N . LYS A 1 123 ? -8.619 -28.736 35.206 1.00 23.19 123 LYS A N 1
ATOM 944 C CA . LYS A 1 123 ? -9.295 -29.530 36.253 1.00 23.19 123 LYS A CA 1
ATOM 945 C C . LYS A 1 123 ? -8.175 -30.210 37.066 1.00 23.19 123 LYS A C 1
ATOM 947 O O . LYS A 1 123 ? -7.128 -30.488 36.500 1.00 23.19 123 LYS A O 1
ATOM 952 N N . SER A 1 124 ? -8.280 -30.542 38.352 1.00 24.67 124 SER A N 1
ATOM 953 C CA . SER A 1 124 ? -9.402 -30.562 39.308 1.00 24.67 124 SER A CA 1
ATOM 954 C C . SER A 1 124 ? -8.872 -30.219 40.725 1.00 24.67 124 SER A C 1
ATOM 956 O O . SER A 1 124 ? -7.691 -29.933 40.872 1.00 24.67 124 SER A O 1
ATOM 958 N N . GLN A 1 125 ? -9.671 -30.165 41.795 1.00 26.20 125 GLN A N 1
ATOM 959 C CA . GLN A 1 125 ? -10.040 -31.346 42.601 1.00 26.20 125 GLN A CA 1
ATOM 960 C C . GLN A 1 125 ? -11.353 -31.139 43.389 1.00 26.20 125 GLN A C 1
ATOM 962 O O . GLN A 1 125 ? -11.953 -30.069 43.380 1.00 26.20 125 GLN A O 1
ATOM 967 N N . SER A 1 126 ? -11.838 -32.203 44.039 1.00 26.06 126 SER A N 1
ATOM 968 C CA . SER A 1 126 ? -13.197 -32.303 44.588 1.00 26.06 126 SER A CA 1
ATOM 969 C C . SER A 1 126 ? -13.290 -32.201 46.116 1.00 26.06 126 SER A C 1
ATOM 971 O O . SER A 1 126 ? -12.388 -32.626 46.834 1.00 26.06 126 SER A O 1
ATOM 973 N N . LYS A 1 127 ? -14.469 -31.790 46.614 1.00 26.94 127 LYS A N 1
ATOM 974 C CA . LYS A 1 127 ? -15.119 -32.422 47.780 1.00 26.94 127 LYS A CA 1
ATOM 975 C C . LYS A 1 127 ? -16.633 -32.170 47.784 1.00 26.94 127 LYS A C 1
ATOM 977 O O . LYS A 1 127 ? -17.099 -31.098 47.420 1.00 26.94 127 LYS A O 1
ATOM 982 N N . LYS A 1 128 ? -17.405 -33.191 48.172 1.00 24.89 128 LYS A N 1
ATOM 983 C CA . LYS A 1 128 ? -18.876 -33.151 48.287 1.00 24.89 128 LYS A CA 1
ATOM 984 C C . LYS A 1 128 ? -19.297 -32.690 49.686 1.00 24.89 128 LYS A C 1
ATOM 986 O O . LYS A 1 128 ? -18.737 -33.175 50.666 1.00 24.89 128 LYS A O 1
ATOM 991 N N . ARG A 1 129 ? -20.418 -31.970 49.786 1.00 25.50 129 ARG A N 1
ATOM 992 C CA . ARG A 1 129 ? -21.408 -32.201 50.855 1.00 25.50 129 ARG A CA 1
ATOM 993 C C . ARG A 1 129 ? -22.819 -31.866 50.359 1.00 25.50 129 ARG A C 1
ATOM 995 O O . ARG A 1 129 ? -22.983 -30.979 49.531 1.00 25.50 129 ARG A O 1
ATOM 1002 N N . LYS A 1 130 ? -23.812 -32.630 50.823 1.00 25.92 130 LYS A N 1
ATOM 1003 C CA . LYS A 1 130 ? -25.248 -32.388 50.607 1.00 25.92 130 LYS A CA 1
ATOM 1004 C C . LYS A 1 130 ? -25.865 -31.888 51.912 1.00 25.92 130 LYS A C 1
ATOM 1006 O O . LYS A 1 130 ? -25.537 -32.440 52.959 1.00 25.92 130 LYS A O 1
ATOM 1011 N N . THR A 1 131 ? -26.865 -31.024 51.797 1.00 26.84 131 THR A N 1
ATOM 1012 C CA . THR A 1 131 ? -27.999 -30.922 52.730 1.00 26.84 131 THR A CA 1
ATOM 1013 C C . THR A 1 131 ? -29.269 -30.579 51.935 1.00 26.84 131 THR A C 1
ATOM 1015 O O . THR A 1 131 ? -29.183 -30.236 50.755 1.00 26.84 131 THR A O 1
ATOM 1018 N N . LYS A 1 132 ? -30.436 -30.787 52.551 1.00 24.72 132 LYS A N 1
ATOM 1019 C CA . LYS A 1 132 ? -31.799 -30.566 52.022 1.00 24.72 132 LYS A CA 1
ATOM 1020 C C . LYS A 1 132 ? -32.542 -29.557 52.935 1.00 24.72 132 LYS A C 1
ATOM 1022 O O . LYS A 1 132 ? -31.911 -29.058 53.863 1.00 24.72 132 LYS A O 1
ATOM 1027 N N . ALA A 1 133 ? -33.851 -29.381 52.714 1.00 24.17 133 ALA A N 1
ATOM 1028 C CA . ALA A 1 133 ? -34.778 -28.372 53.254 1.00 24.17 133 ALA A CA 1
ATOM 1029 C C . ALA A 1 133 ? -34.772 -27.081 52.405 1.00 24.17 133 ALA A C 1
ATOM 1031 O O . ALA A 1 133 ? -33.693 -26.576 52.104 1.00 24.17 133 ALA A O 1
ATOM 1032 N N . ASP A 1 134 ? -35.879 -26.612 51.810 1.00 22.95 134 ASP A N 1
ATOM 1033 C CA . ASP A 1 134 ? -37.281 -26.436 52.279 1.00 22.95 134 ASP A CA 1
ATOM 1034 C C . ASP A 1 134 ? -37.371 -25.249 53.279 1.00 22.95 134 ASP A C 1
ATOM 1036 O O . ASP A 1 134 ? -36.490 -25.108 54.123 1.00 22.95 134 ASP A O 1
ATOM 1040 N N . ASP A 1 135 ? -38.338 -24.319 53.230 1.00 24.27 135 ASP A N 1
ATOM 1041 C CA . ASP A 1 135 ? -39.644 -24.304 52.537 1.00 24.27 135 ASP A CA 1
ATOM 1042 C C . ASP A 1 135 ? -40.098 -22.873 52.084 1.00 24.27 135 ASP A C 1
ATOM 1044 O O . ASP A 1 135 ? -39.366 -21.901 52.265 1.00 24.27 135 ASP A O 1
ATOM 1048 N N . ASN A 1 136 ? -41.291 -22.774 51.469 1.00 24.53 136 ASN A N 1
ATOM 1049 C CA . ASN A 1 136 ? -42.219 -21.630 51.270 1.00 24.53 136 ASN A CA 1
ATOM 1050 C C . ASN A 1 136 ? -41.869 -20.254 51.909 1.00 24.53 136 ASN A C 1
ATOM 1052 O O . ASN A 1 136 ? -41.457 -20.145 53.058 1.00 24.53 136 ASN A O 1
ATOM 1056 N N . THR A 1 137 ? -42.221 -19.104 51.310 1.00 26.17 137 THR A N 1
ATOM 1057 C CA . THR A 1 137 ? -43.629 -18.672 51.108 1.00 26.17 137 THR A CA 1
ATOM 1058 C C . THR A 1 137 ? -43.737 -17.464 50.154 1.00 26.17 137 THR A C 1
ATOM 1060 O O . THR A 1 137 ? -42.801 -16.679 50.014 1.00 26.17 137 THR A O 1
ATOM 1063 N N . SER A 1 138 ? -44.898 -17.268 49.518 1.00 24.77 138 SER A N 1
ATOM 1064 C CA . SER A 1 138 ? -45.201 -16.114 48.653 1.00 24.77 138 SER A CA 1
ATOM 1065 C C . SER A 1 138 ? -45.625 -14.841 49.400 1.00 24.77 138 SER A C 1
ATOM 1067 O O . SER A 1 138 ? -46.261 -14.918 50.446 1.00 24.77 138 SER A O 1
ATOM 1069 N N . SER A 1 139 ? -45.491 -13.678 48.757 1.00 27.16 139 SER A N 1
ATOM 1070 C CA . SER A 1 139 ? -46.465 -12.582 48.913 1.00 27.16 139 SER A CA 1
ATOM 1071 C C . SER A 1 139 ? -46.545 -11.733 47.639 1.00 27.16 139 SER A C 1
ATOM 1073 O O . SER A 1 139 ? -45.585 -11.649 46.873 1.00 27.16 139 SER A O 1
ATOM 1075 N N . SER A 1 140 ? -47.713 -11.146 47.371 1.00 25.84 140 SER A N 1
ATOM 1076 C CA . SER A 1 140 ? -47.993 -10.365 46.162 1.00 25.84 140 SER A CA 1
ATOM 1077 C C . SER A 1 140 ? -48.707 -9.060 46.513 1.00 25.84 140 SER A C 1
ATOM 1079 O O . SER A 1 140 ? -49.538 -9.017 47.419 1.00 25.84 140 SER A O 1
ATOM 1081 N N . VAL A 1 141 ? -48.405 -7.978 45.786 1.00 29.06 141 VAL A N 1
ATOM 1082 C CA . VAL A 1 141 ? -49.120 -6.697 45.911 1.00 29.06 141 VAL A CA 1
ATOM 1083 C C . VAL A 1 141 ? -49.375 -6.108 44.525 1.00 29.06 141 VAL A C 1
ATOM 1085 O O . VAL A 1 141 ? -48.457 -5.909 43.736 1.00 29.06 141 VAL A O 1
ATOM 1088 N N . GLN A 1 142 ? -50.642 -5.802 44.240 1.00 27.81 142 GLN A N 1
ATOM 1089 C CA . GLN A 1 142 ? -51.093 -5.078 43.047 1.00 27.81 142 GLN A CA 1
ATOM 1090 C C . GLN A 1 142 ? -51.533 -3.653 43.416 1.00 27.81 142 GLN A C 1
ATOM 1092 O O . GLN A 1 142 ? -52.116 -3.482 44.488 1.00 27.81 142 GLN A O 1
ATOM 1097 N N . LYS A 1 143 ? -51.354 -2.681 42.501 1.00 26.45 143 LYS A N 1
ATOM 1098 C CA . LYS A 1 143 ? -52.111 -1.408 42.290 1.00 26.45 143 LYS A CA 1
ATOM 1099 C C . LYS A 1 143 ? -51.285 -0.495 41.352 1.00 26.45 143 LYS A C 1
ATOM 1101 O O . LYS A 1 143 ? -50.068 -0.5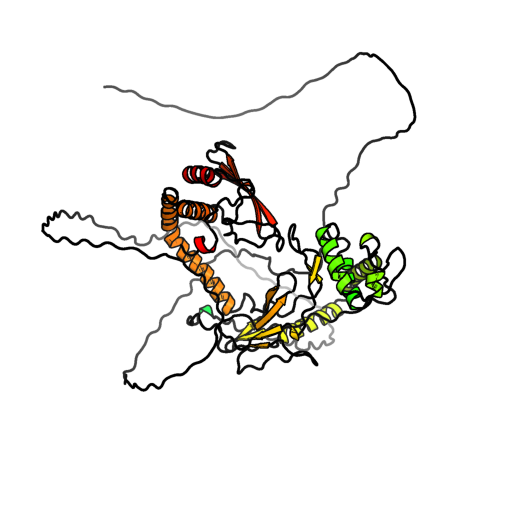48 41.412 1.00 26.45 143 LYS A O 1
ATOM 1106 N N . LYS A 1 144 ? -51.840 0.371 40.489 1.00 24.84 144 LYS A N 1
ATOM 1107 C CA . LYS A 1 144 ? -53.216 0.547 39.960 1.00 24.84 144 LYS A CA 1
ATOM 1108 C C . LYS A 1 144 ? -53.133 1.307 38.608 1.00 24.84 144 LYS A C 1
ATOM 1110 O O . LYS A 1 144 ? -52.106 1.900 38.305 1.00 24.84 144 LYS A O 1
ATOM 1115 N N . LYS A 1 145 ? -54.205 1.306 37.800 1.00 24.30 145 LYS A N 1
ATOM 1116 C CA . LYS A 1 145 ? -54.291 2.037 36.509 1.00 24.30 145 LYS A CA 1
ATOM 1117 C C . LYS A 1 145 ? -54.504 3.550 36.686 1.00 24.30 145 LYS A C 1
ATOM 1119 O O . LYS A 1 145 ? -55.252 3.943 37.575 1.00 24.30 145 LYS A O 1
ATOM 1124 N N . VAL A 1 146 ? -54.030 4.340 35.715 1.00 26.25 146 VAL A N 1
ATOM 1125 C CA . VAL A 1 146 ? -54.609 5.639 35.301 1.00 26.25 146 VAL A CA 1
ATOM 1126 C C . VAL A 1 146 ? -54.704 5.663 33.761 1.00 26.25 146 VAL A C 1
ATOM 1128 O O . VAL A 1 146 ? -53.912 5.007 33.089 1.00 26.25 146 VAL A O 1
ATOM 1131 N N . LYS A 1 147 ? -55.699 6.368 33.202 1.00 24.56 147 LYS A N 1
ATOM 1132 C CA . LYS A 1 147 ? -55.893 6.621 31.758 1.00 24.56 147 LYS A CA 1
ATOM 1133 C C . LYS A 1 147 ? -55.817 8.128 31.491 1.00 24.56 147 LYS A C 1
ATOM 1135 O O . LYS A 1 147 ? -56.462 8.876 32.217 1.00 24.56 147 LYS A O 1
ATOM 1140 N N . ILE A 1 148 ? -55.172 8.532 30.397 1.00 27.33 148 ILE A N 1
ATOM 1141 C CA . ILE A 1 148 ? -55.385 9.817 29.698 1.00 27.33 148 ILE A CA 1
ATOM 1142 C C . ILE A 1 148 ? -55.495 9.502 28.184 1.00 27.33 148 ILE A C 1
ATOM 1144 O O . ILE A 1 148 ? -55.085 8.418 27.761 1.00 27.33 148 ILE A O 1
ATOM 1148 N N . LYS A 1 149 ? -56.152 10.366 27.398 1.00 25.12 149 LYS A N 1
ATOM 1149 C CA . LYS A 1 149 ? -56.470 10.186 25.963 1.00 25.12 149 LYS A CA 1
ATOM 1150 C C . LYS A 1 149 ? -55.583 11.050 25.046 1.00 25.12 149 LYS A C 1
ATOM 1152 O O . LYS A 1 149 ? -55.043 12.040 25.524 1.00 25.12 149 LYS A O 1
ATOM 1157 N N . GLU A 1 150 ? -55.663 10.761 23.733 1.00 24.33 150 GLU A N 1
ATOM 1158 C CA . GLU A 1 150 ? -55.487 11.722 22.611 1.00 24.33 150 GLU A CA 1
ATOM 1159 C C . GLU A 1 150 ? -54.030 12.223 22.380 1.00 24.33 150 GLU A C 1
ATOM 1161 O O . GLU A 1 150 ? -53.200 12.134 23.277 1.00 24.33 150 GLU A O 1
ATOM 1166 N N . ILE A 1 151 ? -53.574 12.654 21.188 1.00 27.22 151 ILE A N 1
ATOM 1167 C CA . ILE A 1 151 ? -54.212 13.044 19.903 1.00 27.22 151 ILE A CA 1
ATOM 1168 C C . ILE A 1 151 ? -53.426 12.438 18.699 1.00 27.22 151 ILE A C 1
ATOM 1170 O O . ILE A 1 151 ? -52.211 12.269 18.792 1.00 27.22 151 ILE A O 1
ATOM 1174 N N . GLU A 1 152 ? -54.072 12.179 17.549 1.00 31.94 152 GLU A N 1
ATOM 1175 C CA . GLU A 1 152 ? -53.401 11.879 16.258 1.00 31.94 152 GLU A CA 1
ATOM 1176 C C . GLU A 1 152 ? -53.022 13.148 15.448 1.00 31.94 152 GLU A C 1
ATOM 1178 O O . GLU A 1 152 ? -53.867 14.031 15.278 1.00 31.94 152 GLU A O 1
ATOM 1183 N N . PRO A 1 153 ? -51.818 13.242 14.845 1.00 29.02 153 PRO A N 1
ATOM 1184 C CA . PRO A 1 153 ? -51.453 14.356 13.964 1.00 29.02 153 PRO A CA 1
ATOM 1185 C C . PRO A 1 153 ? -51.800 14.107 12.477 1.00 29.02 153 PRO A C 1
ATOM 1187 O O . PRO A 1 153 ? -51.106 13.378 11.770 1.00 29.02 153 PRO A O 1
ATOM 1190 N N . GLN A 1 154 ? -52.836 14.785 11.971 1.00 31.77 154 GLN A N 1
ATOM 1191 C CA . GLN A 1 154 ? -53.140 14.921 10.530 1.00 31.77 154 GLN A CA 1
ATOM 1192 C C . GLN A 1 154 ? -52.338 16.087 9.883 1.00 31.77 154 GLN A C 1
ATOM 1194 O O . GLN A 1 154 ? -51.871 16.979 10.595 1.00 31.77 154 GLN A O 1
ATOM 1199 N N . PRO A 1 155 ? -52.128 16.112 8.546 1.00 26.83 155 PRO A N 1
ATOM 1200 C CA . PRO A 1 155 ? -51.078 16.924 7.922 1.00 26.83 155 PRO A CA 1
ATOM 1201 C C . PRO A 1 155 ? -51.458 18.390 7.644 1.00 26.83 155 PRO A C 1
ATOM 1203 O O . PRO A 1 155 ? -52.537 18.706 7.136 1.00 26.83 155 PRO A O 1
ATOM 1206 N N . ILE A 1 156 ? -50.500 19.292 7.881 1.00 30.36 156 ILE A N 1
ATOM 1207 C CA . ILE A 1 156 ? -50.628 20.741 7.657 1.00 30.36 156 ILE A CA 1
ATOM 1208 C C . ILE A 1 156 ? -50.379 21.094 6.178 1.00 30.36 156 ILE A C 1
ATOM 1210 O O . ILE A 1 156 ? -49.403 20.655 5.572 1.00 30.36 156 ILE A O 1
ATOM 1214 N N . LYS A 1 157 ? -51.247 21.939 5.602 1.00 31.17 157 LYS A N 1
ATOM 1215 C CA . LYS A 1 157 ? -51.103 22.525 4.254 1.00 31.17 157 LYS A CA 1
ATOM 1216 C C . LYS A 1 157 ? -50.652 23.995 4.351 1.00 31.17 157 LYS A C 1
ATOM 1218 O O . LYS A 1 157 ? -51.146 24.697 5.232 1.00 31.17 157 LYS A O 1
ATOM 1223 N N . PRO A 1 158 ? -49.790 24.501 3.447 1.00 31.28 158 PRO A N 1
ATOM 1224 C CA . PRO A 1 158 ? -49.380 25.907 3.446 1.00 31.28 158 PRO A CA 1
ATOM 1225 C C . PRO A 1 158 ? -50.474 26.855 2.889 1.00 31.28 158 PRO A C 1
ATOM 1227 O O . PRO A 1 158 ? -51.235 26.456 1.999 1.00 31.28 158 PRO A O 1
ATOM 1230 N N . PRO A 1 159 ? -50.554 28.115 3.368 1.00 26.45 159 PRO A N 1
ATOM 1231 C CA . PRO A 1 159 ? -51.523 29.121 2.908 1.00 26.45 159 PRO A CA 1
ATOM 1232 C C . PRO A 1 159 ? -51.147 29.780 1.559 1.00 26.45 159 PRO A C 1
ATOM 1234 O O . PRO A 1 159 ? -50.041 29.608 1.050 1.00 26.45 159 PRO A O 1
ATOM 1237 N N . LYS A 1 160 ? -52.076 30.552 0.964 1.00 26.67 160 LYS A N 1
ATOM 1238 C CA . LYS A 1 160 ? -51.946 31.181 -0.373 1.00 26.67 160 LYS A CA 1
ATOM 1239 C C . LYS A 1 160 ? -52.111 32.713 -0.374 1.00 26.67 160 LYS A C 1
ATOM 1241 O O . LYS A 1 160 ? -53.033 33.227 0.251 1.00 26.67 160 LYS A O 1
ATOM 1246 N N . GLY A 1 161 ? -51.385 33.382 -1.283 1.00 25.81 161 GLY A N 1
ATOM 1247 C CA . GLY A 1 161 ? -51.712 34.712 -1.848 1.00 25.81 161 GLY A CA 1
ATOM 1248 C C . GLY A 1 161 ? -50.885 35.889 -1.298 1.00 25.81 161 GLY A C 1
ATOM 1249 O O . GLY A 1 161 ? -50.281 35.756 -0.246 1.00 25.81 161 GLY A O 1
ATOM 1250 N N . LYS A 1 162 ? -50.794 37.066 -1.948 1.00 26.69 162 LYS A N 1
ATOM 1251 C CA . LYS A 1 162 ? -51.220 37.557 -3.292 1.00 26.69 162 LYS A CA 1
ATOM 1252 C C . LYS A 1 162 ? -50.151 38.587 -3.751 1.00 26.69 162 LYS A C 1
ATOM 1254 O O . LYS A 1 162 ? -49.745 39.406 -2.942 1.00 26.69 162 LYS A O 1
ATOM 1259 N N . ARG A 1 163 ? -49.534 38.514 -4.939 1.00 24.17 163 ARG A N 1
ATOM 1260 C CA . ARG A 1 163 ? -49.991 38.926 -6.296 1.00 24.17 163 ARG A CA 1
ATOM 1261 C C . ARG A 1 163 ? -50.202 40.451 -6.520 1.00 24.17 163 ARG A C 1
ATOM 1263 O O . ARG A 1 163 ? -51.285 40.961 -6.258 1.00 24.17 163 ARG A O 1
ATOM 1270 N N . LYS A 1 164 ? -49.211 41.109 -7.147 1.00 24.52 164 LYS A N 1
ATOM 1271 C CA . LYS A 1 164 ? -49.266 42.299 -8.046 1.00 24.52 164 LYS A CA 1
ATOM 1272 C C . LYS A 1 164 ? -48.130 42.085 -9.078 1.00 24.52 164 LYS A C 1
ATOM 1274 O O . LYS A 1 164 ? -47.042 41.766 -8.622 1.00 24.52 164 LYS A O 1
ATOM 1279 N N . VAL A 1 165 ? -48.251 42.044 -10.414 1.00 24.95 165 VAL A N 1
ATOM 1280 C CA . VAL A 1 165 ? -49.153 42.595 -11.464 1.00 24.95 165 VAL A CA 1
ATOM 1281 C C . VAL A 1 165 ? -48.685 43.930 -12.060 1.00 24.95 165 VAL A C 1
ATOM 1283 O O . VAL A 1 165 ? -48.939 44.977 -11.470 1.00 24.95 165 VAL A O 1
ATOM 1286 N N . LYS A 1 166 ? -48.093 43.849 -13.267 1.00 24.95 166 LYS A N 1
ATOM 1287 C CA . LYS A 1 166 ? -48.333 44.673 -14.480 1.00 24.95 166 LYS A CA 1
ATOM 1288 C C . LYS A 1 166 ? -47.509 44.074 -15.648 1.00 24.95 166 LYS A C 1
ATOM 1290 O O . LYS A 1 166 ? -46.330 43.807 -15.457 1.00 24.95 166 LYS A O 1
ATOM 1295 N N . SER A 1 167 ? -48.161 43.497 -16.666 1.00 24.67 167 SER A N 1
ATOM 1296 C CA . SER A 1 167 ? -48.607 44.103 -17.949 1.00 24.67 167 SER A CA 1
ATOM 1297 C C . SER A 1 167 ? -47.454 44.230 -18.967 1.00 24.67 167 SER A C 1
ATOM 1299 O O . SER A 1 167 ? -46.569 45.052 -18.764 1.00 24.67 167 SER A O 1
ATOM 1301 N N . GLU A 1 168 ? -47.310 43.326 -19.944 1.00 25.72 168 GLU A N 1
ATOM 1302 C CA . GLU A 1 168 ? -48.091 43.222 -21.207 1.00 25.72 168 GLU A CA 1
ATOM 1303 C C . GLU A 1 168 ? -47.720 44.275 -22.265 1.00 25.72 168 GLU A C 1
ATOM 1305 O O . GLU A 1 168 ? -48.005 45.459 -22.084 1.00 25.72 168 GLU A O 1
ATOM 1310 N N . LYS A 1 169 ? -47.210 43.811 -23.419 1.00 25.89 169 LYS A N 1
ATOM 1311 C CA . LYS A 1 169 ? -47.820 44.068 -24.738 1.00 25.89 169 LYS A CA 1
ATOM 1312 C C . LYS A 1 169 ? -47.287 43.116 -25.821 1.00 25.89 169 LYS A C 1
ATOM 1314 O O . LYS A 1 169 ? -46.336 42.377 -25.584 1.00 25.89 169 LYS A O 1
ATOM 1319 N N . GLU A 1 170 ? -47.971 43.103 -26.961 1.00 25.47 170 GLU A N 1
ATOM 1320 C CA . GLU A 1 170 ? -47.875 42.104 -28.033 1.00 25.47 170 GLU A CA 1
ATOM 1321 C C . GLU A 1 170 ? -47.223 42.633 -29.330 1.00 25.47 170 GLU A C 1
ATOM 1323 O O . GLU A 1 170 ? -47.117 43.841 -29.513 1.00 25.47 170 GLU A O 1
ATOM 1328 N N . ILE A 1 171 ? -46.844 41.683 -30.205 1.00 28.69 171 ILE A N 1
ATOM 1329 C CA . ILE A 1 171 ? -46.993 41.663 -31.684 1.00 28.69 171 ILE A CA 1
ATOM 1330 C C . ILE A 1 171 ? -46.665 42.950 -32.478 1.00 28.69 171 ILE A C 1
ATOM 1332 O O . ILE A 1 171 ? -47.397 43.929 -32.396 1.00 28.69 171 ILE A O 1
ATOM 1336 N N . ASP A 1 172 ? -45.703 42.855 -33.413 1.00 23.80 172 ASP A N 1
ATOM 1337 C CA . ASP A 1 172 ? -46.047 42.924 -34.852 1.00 23.80 172 ASP A CA 1
ATOM 1338 C C . ASP A 1 172 ? -45.015 42.226 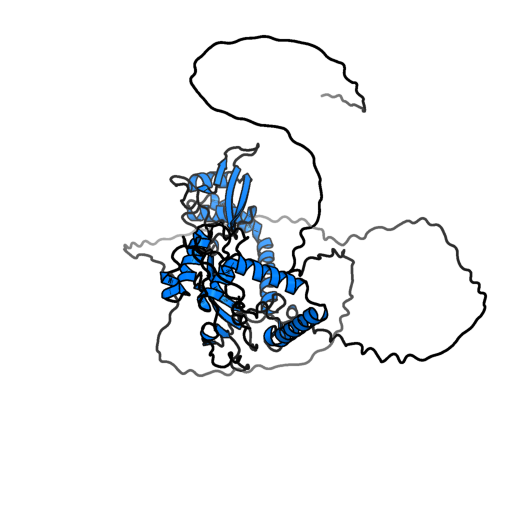-35.770 1.00 23.80 172 ASP A C 1
ATOM 1340 O O . ASP A 1 172 ? -43.894 41.917 -35.361 1.00 23.80 172 ASP A O 1
ATOM 1344 N N . GLN A 1 173 ? -45.417 41.956 -37.015 1.00 30.56 173 GLN A N 1
ATOM 1345 C CA . GLN A 1 173 ? -44.595 41.472 -38.127 1.00 30.56 173 GLN A CA 1
ATOM 1346 C C . GLN A 1 173 ? -44.291 42.613 -39.112 1.00 30.56 173 GLN A C 1
ATOM 1348 O O . GLN A 1 173 ? -45.124 43.487 -39.327 1.00 30.56 173 GLN A O 1
ATOM 1353 N N . THR A 1 174 ? -43.176 42.556 -39.848 1.00 25.33 174 THR A N 1
ATOM 1354 C CA . THR A 1 174 ? -43.165 42.977 -41.270 1.00 25.33 174 THR A CA 1
ATOM 1355 C C . THR A 1 174 ? -41.934 42.460 -42.017 1.00 25.33 174 THR A C 1
ATOM 1357 O O . THR A 1 174 ? -40.918 42.120 -41.416 1.00 25.33 174 THR A O 1
ATOM 1360 N N . SER A 1 175 ? -42.032 42.384 -43.346 1.00 29.41 175 SER A N 1
ATOM 1361 C CA . SER A 1 175 ? -41.038 41.791 -44.252 1.00 29.41 175 SER A CA 1
ATOM 1362 C C . SER A 1 175 ? -40.612 42.760 -45.365 1.00 29.41 175 SER A C 1
ATOM 1364 O O . SER A 1 175 ? -41.333 43.711 -45.679 1.00 29.41 175 SER A O 1
ATOM 1366 N N . LYS A 1 176 ? -39.451 42.514 -45.999 1.00 27.08 176 LYS A N 1
ATOM 1367 C CA . LYS A 1 176 ? -39.092 43.050 -47.330 1.00 27.08 176 LYS A CA 1
ATOM 1368 C C . LYS A 1 176 ? -37.931 42.273 -47.971 1.00 27.08 176 LYS A C 1
ATOM 1370 O O . LYS A 1 176 ? -37.111 41.693 -47.268 1.00 27.08 176 LYS A O 1
ATOM 1375 N N . ASN A 1 177 ? -37.887 42.271 -49.307 1.00 26.77 177 ASN A N 1
ATOM 1376 C CA . ASN A 1 177 ? -37.076 41.362 -50.134 1.00 26.77 177 ASN A CA 1
ATOM 1377 C C . ASN A 1 177 ? -36.057 42.101 -51.022 1.00 26.77 177 ASN A C 1
ATOM 1379 O O . ASN A 1 177 ? -36.377 43.193 -51.497 1.00 26.77 177 ASN A O 1
ATOM 1383 N N . LYS A 1 178 ? -34.941 41.426 -51.361 1.00 26.83 178 LYS A N 1
ATOM 1384 C CA . LYS A 1 178 ? -34.335 41.219 -52.713 1.00 26.83 178 LYS A CA 1
ATOM 1385 C C . LYS A 1 178 ? -32.962 40.517 -52.551 1.00 26.83 178 LYS A C 1
ATOM 1387 O O . LYS A 1 178 ? -32.306 40.749 -51.545 1.00 26.83 178 LYS A O 1
ATOM 1392 N N . ALA A 1 179 ? -32.643 39.456 -53.306 1.00 27.69 179 ALA A N 1
ATOM 1393 C CA . ALA A 1 179 ? -32.040 39.447 -54.659 1.00 27.69 179 ALA A CA 1
ATOM 1394 C C . ALA A 1 179 ? -30.700 40.226 -54.710 1.00 27.69 179 ALA A C 1
ATOM 1396 O O . ALA A 1 179 ? -30.675 41.378 -54.287 1.00 27.69 179 ALA A O 1
ATOM 1397 N N . ASP A 1 180 ? -29.570 39.701 -55.200 1.00 26.14 180 ASP A N 1
ATOM 1398 C CA . ASP A 1 180 ? -29.293 38.456 -55.960 1.00 26.14 180 ASP A CA 1
ATOM 1399 C C . ASP A 1 180 ? -27.809 38.019 -55.728 1.00 26.14 180 ASP A C 1
ATOM 1401 O O . ASP A 1 180 ? -27.108 38.714 -54.993 1.00 26.14 180 ASP A O 1
ATOM 1405 N N . SER A 1 181 ? -27.211 36.932 -56.247 1.00 26.69 181 SER A N 1
ATOM 1406 C CA . SER A 1 181 ? -27.593 35.940 -57.279 1.00 26.69 181 SER A CA 1
ATOM 1407 C C . SER A 1 181 ? -27.115 34.505 -56.913 1.00 26.69 181 SER A C 1
ATOM 1409 O O . SER A 1 181 ? -27.377 34.066 -55.793 1.00 26.69 181 SER A O 1
ATOM 1411 N N . GLY A 1 182 ? -26.442 33.739 -57.800 1.00 25.28 182 GLY A N 1
ATOM 1412 C CA . GLY A 1 182 ? -25.996 32.362 -57.501 1.00 25.28 182 GLY A CA 1
ATOM 1413 C C . GLY A 1 182 ? -24.975 31.710 -58.455 1.00 25.28 182 GLY A C 1
ATOM 1414 O O . GLY A 1 182 ? -24.647 32.247 -59.510 1.00 25.28 182 GLY A O 1
ATOM 1415 N N . SER A 1 183 ? -24.493 30.520 -58.065 1.00 27.12 183 SER A N 1
ATOM 1416 C CA . SER A 1 183 ? -23.852 29.495 -58.916 1.00 27.12 183 SER A CA 1
ATOM 1417 C C . SER A 1 183 ? -23.710 28.157 -58.156 1.00 27.12 183 SER A C 1
ATOM 1419 O O . SER A 1 183 ? -23.481 28.141 -56.947 1.00 27.12 183 SER A O 1
ATOM 1421 N N . GLU A 1 184 ? -23.875 27.020 -58.845 1.00 29.62 184 GLU A N 1
ATOM 1422 C CA . GLU A 1 184 ? -23.792 25.667 -58.262 1.00 29.62 184 GLU A CA 1
ATOM 1423 C C . GLU A 1 184 ? -22.466 24.960 -58.591 1.00 29.62 184 GLU A C 1
ATOM 1425 O O . GLU A 1 184 ? -22.081 24.919 -59.756 1.00 29.62 184 GLU A O 1
ATOM 1430 N N . VAL A 1 185 ? -21.873 24.246 -57.621 1.00 30.00 185 VAL A N 1
ATOM 1431 C CA . VAL A 1 185 ? -21.216 22.939 -57.860 1.00 30.00 185 VAL A CA 1
ATOM 1432 C C . VAL A 1 185 ? -21.481 22.011 -56.661 1.00 30.00 185 VAL A C 1
ATOM 1434 O O . VAL A 1 185 ? -21.534 22.443 -55.510 1.00 30.00 185 VAL A O 1
ATOM 1437 N N . LYS A 1 186 ? -21.677 20.718 -56.938 1.00 29.66 186 LYS A N 1
ATOM 1438 C CA . LYS A 1 186 ? -22.097 19.671 -55.991 1.00 29.66 186 LYS A CA 1
ATOM 1439 C C . LYS A 1 186 ? -21.051 19.356 -54.906 1.00 29.66 186 LYS A C 1
ATOM 1441 O O . LYS A 1 186 ? -19.868 19.217 -55.199 1.00 29.66 186 LYS A O 1
ATOM 1446 N N . GLN A 1 187 ? -21.525 19.053 -53.694 1.00 28.59 187 GLN A N 1
ATOM 1447 C CA . GLN A 1 187 ? -20.839 18.159 -52.749 1.00 28.59 187 GLN A CA 1
ATOM 1448 C C . GLN A 1 187 ? -21.783 17.031 -52.322 1.00 28.59 187 GLN A C 1
ATOM 1450 O O . GLN A 1 187 ? -22.791 17.276 -51.657 1.00 28.59 187 GLN A O 1
ATOM 1455 N N . GLU A 1 188 ? -21.432 15.784 -52.638 1.00 30.61 188 GLU A N 1
ATOM 1456 C CA . GLU A 1 188 ? -22.124 14.617 -52.089 1.00 30.61 188 GLU A CA 1
ATOM 1457 C C . GLU A 1 188 ? -21.723 14.406 -50.625 1.00 30.61 188 GLU A C 1
ATOM 1459 O O . GLU A 1 188 ? -20.654 13.885 -50.305 1.00 30.61 188 GLU A O 1
ATOM 1464 N N . LYS A 1 189 ? -22.599 14.804 -49.697 1.00 29.97 189 LYS A N 1
ATOM 1465 C CA . LYS A 1 189 ? -22.427 14.497 -48.273 1.00 29.97 189 LYS A CA 1
ATOM 1466 C C . LYS A 1 189 ? -22.778 13.034 -48.013 1.00 29.97 189 LYS A C 1
ATOM 1468 O O . LYS A 1 189 ? -23.917 12.710 -47.676 1.00 29.97 189 LYS A O 1
ATOM 1473 N N . GLY A 1 190 ? -21.775 12.164 -48.140 1.00 32.47 190 GLY A N 1
ATOM 1474 C CA . GLY A 1 190 ? -21.861 10.765 -47.726 1.00 32.47 190 GLY A CA 1
ATOM 1475 C C . GLY A 1 190 ? -22.447 10.642 -46.315 1.00 32.47 190 GLY A C 1
ATOM 1476 O O . GLY A 1 190 ? -22.052 11.369 -45.399 1.00 32.47 190 GLY A O 1
ATOM 1477 N N . LYS A 1 191 ? -23.432 9.749 -46.145 1.00 30.27 191 LYS A N 1
ATOM 1478 C CA . LYS A 1 191 ? -24.166 9.586 -44.881 1.00 30.27 191 LYS A CA 1
ATOM 1479 C C . LYS A 1 191 ? -23.194 9.291 -43.739 1.00 30.27 191 LYS A C 1
ATOM 1481 O O . LYS A 1 191 ? -22.628 8.203 -43.662 1.00 30.27 191 LYS A O 1
ATOM 1486 N N . ARG A 1 192 ? -23.066 10.236 -42.804 1.00 33.28 192 ARG A N 1
ATOM 1487 C CA . ARG A 1 192 ? -22.417 10.011 -41.508 1.00 33.28 192 ARG A CA 1
ATOM 1488 C C . ARG A 1 192 ? -23.256 8.991 -40.743 1.00 33.28 192 ARG A C 1
ATOM 1490 O O . ARG A 1 192 ? -24.233 9.372 -40.101 1.00 33.28 192 ARG A O 1
ATOM 1497 N N . VAL A 1 193 ? -22.904 7.708 -40.861 1.00 37.25 193 VAL A N 1
ATOM 1498 C CA . VAL A 1 193 ? -23.568 6.617 -40.138 1.00 37.25 193 VAL A CA 1
ATOM 1499 C C . VAL A 1 193 ? -23.567 6.983 -38.661 1.00 37.25 193 VAL A C 1
ATOM 1501 O O . VAL A 1 193 ? -22.513 7.136 -38.040 1.00 37.25 193 VAL A O 1
ATOM 1504 N N . LYS A 1 194 ? -24.767 7.199 -38.121 1.00 32.16 194 LYS A N 1
ATOM 1505 C CA . LYS A 1 194 ? -24.966 7.479 -36.707 1.00 32.16 194 LYS A CA 1
ATOM 1506 C C . LYS A 1 194 ? -24.627 6.178 -35.991 1.00 32.16 194 LYS A C 1
ATOM 1508 O O . LYS A 1 194 ? -25.426 5.252 -36.029 1.00 32.16 194 LYS A O 1
ATOM 1513 N N . LYS A 1 195 ? -23.412 6.084 -35.438 1.00 34.84 195 LYS A N 1
ATOM 1514 C CA . LYS A 1 195 ? -23.000 4.930 -34.635 1.00 34.84 195 LYS A CA 1
ATOM 1515 C C . LYS A 1 195 ? -24.036 4.786 -33.531 1.00 34.84 195 LYS A C 1
ATOM 1517 O O . LYS A 1 195 ? -24.157 5.687 -32.704 1.00 34.84 195 LYS A O 1
ATOM 1522 N N . GLU A 1 196 ? -24.804 3.708 -33.579 1.00 36.56 196 GLU A N 1
ATOM 1523 C CA . GLU A 1 196 ? -25.778 3.415 -32.543 1.00 36.56 196 GLU A CA 1
ATOM 1524 C C . GLU A 1 196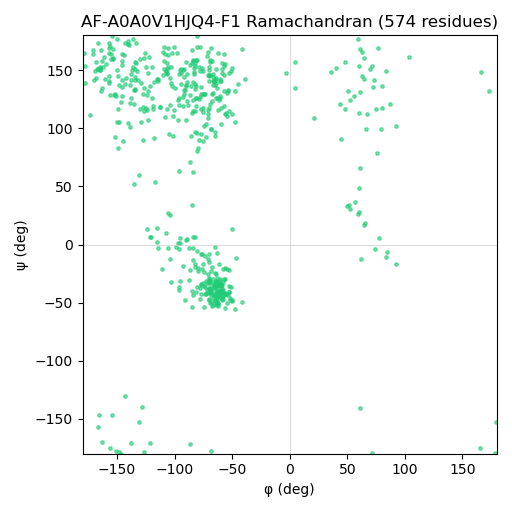 ? -24.998 3.219 -31.246 1.00 36.56 196 GLU A C 1
ATOM 1526 O O . GLU A 1 196 ? -24.148 2.330 -31.130 1.00 36.56 196 GLU A O 1
ATOM 1531 N N . GLU A 1 197 ? -25.241 4.105 -30.283 1.00 38.50 197 GLU A N 1
ATOM 1532 C CA . GLU A 1 197 ? -24.976 3.781 -28.894 1.00 38.50 197 GLU A CA 1
ATOM 1533 C C . GLU A 1 197 ? -25.936 2.645 -28.562 1.00 38.50 197 GLU A C 1
ATOM 1535 O O . GLU A 1 197 ? -27.114 2.872 -28.299 1.00 38.50 197 GLU A O 1
ATOM 1540 N N . GLN A 1 198 ? -25.429 1.412 -28.646 1.00 40.69 198 GLN A N 1
ATOM 1541 C CA . GLN A 1 198 ? -26.038 0.286 -27.958 1.00 40.69 198 GLN A CA 1
ATOM 1542 C C . GLN A 1 198 ? -26.230 0.739 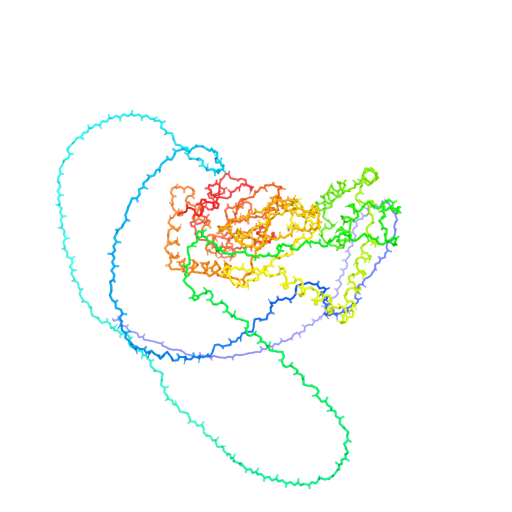-26.514 1.00 40.69 198 GLN A C 1
ATOM 1544 O O . GLN A 1 198 ? -25.236 0.992 -25.825 1.00 40.69 198 GLN A O 1
ATOM 1549 N N . GLU A 1 199 ? -27.483 0.903 -26.087 1.00 44.59 199 GLU A N 1
ATOM 1550 C CA . GLU A 1 199 ? -27.793 1.214 -24.698 1.00 44.59 199 GLU A CA 1
ATOM 1551 C C . GLU A 1 199 ? -27.120 0.138 -23.850 1.00 44.59 199 GLU A C 1
ATOM 1553 O O . GLU A 1 199 ? -27.456 -1.042 -23.949 1.00 44.59 199 GLU A O 1
ATOM 1558 N N . THR A 1 200 ? -26.086 0.516 -23.093 1.00 58.81 200 THR A N 1
ATOM 1559 C CA . THR A 1 200 ? -25.322 -0.455 -22.313 1.00 58.81 200 THR A CA 1
ATOM 1560 C C . THR A 1 200 ? -26.230 -0.951 -21.206 1.00 58.81 200 THR A C 1
ATOM 1562 O O . THR A 1 200 ? -26.407 -0.239 -20.217 1.00 58.81 200 THR A O 1
ATOM 1565 N N . GLU A 1 201 ? -26.826 -2.124 -21.418 1.00 67.00 201 GLU A N 1
ATOM 1566 C CA . GLU A 1 201 ? -27.851 -2.717 -20.566 1.00 67.00 201 GLU A CA 1
ATOM 1567 C C . GLU A 1 201 ? -27.419 -2.649 -19.099 1.00 67.00 201 GLU A C 1
ATOM 1569 O O . GLU A 1 201 ? -26.484 -3.324 -18.657 1.00 67.00 201 GLU A O 1
ATOM 1574 N N . VAL A 1 202 ? -28.045 -1.734 -18.354 1.00 79.12 202 VAL A N 1
ATOM 1575 C CA . VAL A 1 202 ? -27.632 -1.425 -16.986 1.00 79.12 202 VAL A CA 1
ATOM 1576 C C . VAL A 1 202 ? -28.144 -2.544 -16.099 1.00 79.12 202 VAL A C 1
ATOM 1578 O O . VAL A 1 202 ? -29.294 -2.512 -15.665 1.00 79.12 202 VAL A O 1
ATOM 1581 N N . TRP A 1 203 ? -27.292 -3.538 -15.844 1.00 85.25 203 TRP A N 1
ATOM 1582 C CA . TRP A 1 203 ? -27.629 -4.668 -14.986 1.00 85.25 203 TRP A CA 1
ATOM 1583 C C . TRP A 1 203 ? -27.986 -4.186 -13.576 1.00 85.25 203 TRP A C 1
ATOM 1585 O O . TRP A 1 203 ? -27.124 -3.816 -12.774 1.00 85.25 203 TRP A O 1
ATOM 1595 N N . ARG A 1 204 ? -29.287 -4.189 -13.280 1.00 90.38 204 ARG A N 1
ATOM 1596 C CA . ARG A 1 204 ? -29.851 -3.749 -12.003 1.00 90.38 204 ARG A CA 1
ATOM 1597 C C . ARG A 1 204 ? -29.806 -4.868 -10.975 1.00 90.38 204 ARG A C 1
ATOM 1599 O O . ARG A 1 204 ? -30.832 -5.315 -10.477 1.00 90.38 204 ARG A O 1
ATOM 1606 N N . TRP A 1 205 ? -28.603 -5.320 -10.639 1.00 89.69 205 TRP A N 1
ATOM 1607 C CA . TRP A 1 205 ? -28.395 -6.406 -9.679 1.00 89.69 205 TRP A CA 1
ATOM 1608 C C . TRP A 1 205 ? -29.030 -6.157 -8.297 1.00 89.69 205 TRP A C 1
ATOM 1610 O O . TRP A 1 205 ? -29.262 -7.107 -7.557 1.00 89.69 205 TRP A O 1
ATOM 1620 N N . TRP A 1 206 ? -29.327 -4.898 -7.952 1.00 89.88 206 TRP A N 1
ATOM 1621 C CA . TRP A 1 206 ? -30.033 -4.488 -6.731 1.00 89.88 206 TRP A CA 1
ATOM 1622 C C . TRP A 1 206 ? -31.561 -4.706 -6.778 1.00 89.88 206 TRP A C 1
ATOM 1624 O O . TRP A 1 206 ? -32.227 -4.512 -5.764 1.00 89.88 206 TRP A O 1
ATOM 1634 N N . GLU A 1 207 ? -32.121 -5.072 -7.936 1.00 91.38 207 GLU A N 1
ATOM 1635 C CA . GLU A 1 207 ? -33.521 -5.499 -8.110 1.00 91.38 207 GLU A CA 1
ATOM 1636 C C . GLU A 1 207 ? -33.661 -7.041 -8.081 1.00 91.38 207 GLU A C 1
ATOM 1638 O O . GLU A 1 207 ? -34.778 -7.553 -8.115 1.00 91.38 207 GLU A O 1
ATOM 1643 N N . GLU A 1 208 ? -32.553 -7.793 -7.987 1.00 88.62 208 GLU A N 1
ATOM 1644 C CA . GLU A 1 208 ? -32.559 -9.260 -7.869 1.00 88.62 208 GLU A CA 1
ATOM 1645 C C . GLU A 1 208 ? -32.759 -9.755 -6.427 1.00 88.62 208 GLU A C 1
ATOM 1647 O O . GLU A 1 208 ? -32.425 -9.081 -5.451 1.00 88.62 208 GLU A O 1
ATOM 1652 N N . GLU A 1 209 ? -33.219 -11.002 -6.284 1.00 84.12 209 GLU A N 1
ATOM 1653 C CA . GLU A 1 209 ? -33.232 -11.689 -4.992 1.00 84.12 209 GLU A CA 1
ATOM 1654 C C . GLU A 1 209 ? -31.811 -11.899 -4.443 1.00 84.12 209 GLU A C 1
ATOM 1656 O O . GLU A 1 209 ? -30.901 -12.367 -5.143 1.00 84.12 209 GLU A O 1
ATOM 1661 N N . LYS A 1 210 ? -31.628 -11.603 -3.149 1.00 79.94 210 LYS A N 1
ATOM 1662 C CA . LYS A 1 210 ? -30.355 -11.838 -2.468 1.00 79.94 210 LYS A CA 1
ATOM 1663 C C . LYS A 1 210 ? -30.094 -13.342 -2.350 1.00 79.94 210 LYS A C 1
ATOM 1665 O O . LYS A 1 210 ? -30.877 -14.075 -1.751 1.00 79.94 210 LYS A O 1
ATOM 1670 N N . ARG A 1 211 ? -28.950 -13.782 -2.873 1.00 74.31 211 ARG A N 1
ATOM 1671 C CA . ARG A 1 211 ? -28.495 -15.177 -2.816 1.00 74.31 211 ARG A CA 1
ATOM 1672 C C . ARG A 1 211 ? -27.762 -15.479 -1.504 1.00 74.31 211 ARG A C 1
ATOM 1674 O O . ARG A 1 211 ? -27.414 -14.569 -0.749 1.00 74.31 211 ARG A O 1
ATOM 1681 N N . ASP A 1 212 ? -27.534 -16.766 -1.242 1.00 76.69 212 ASP A N 1
ATOM 1682 C CA . ASP A 1 212 ? -26.705 -17.211 -0.120 1.00 76.69 212 ASP A CA 1
ATOM 1683 C C . ASP A 1 212 ? -25.272 -16.668 -0.246 1.00 76.69 212 ASP A C 1
ATOM 1685 O O . ASP A 1 212 ? -24.688 -16.625 -1.326 1.00 76.69 212 ASP A O 1
ATOM 1689 N N . ASP A 1 213 ? -24.702 -16.267 0.886 1.00 76.38 213 ASP A N 1
ATOM 1690 C CA . ASP A 1 213 ? -23.371 -15.684 0.977 1.00 76.38 213 ASP A CA 1
ATOM 1691 C C . ASP A 1 213 ? -22.254 -16.745 0.950 1.00 76.38 213 ASP A C 1
ATOM 1693 O O . ASP A 1 213 ? -21.081 -16.380 0.902 1.00 76.38 213 ASP A O 1
ATOM 1697 N N . SER A 1 214 ? -22.563 -18.045 0.966 1.00 85.00 214 SER A N 1
ATOM 1698 C CA . SER A 1 214 ? -21.540 -19.097 0.837 1.00 85.00 214 SER A CA 1
ATOM 1699 C C . SER A 1 214 ? -20.917 -19.175 -0.568 1.00 85.00 214 SER A C 1
ATOM 1701 O O . SER A 1 214 ? -19.721 -19.438 -0.694 1.00 85.00 214 SER A O 1
ATOM 1703 N N . VAL A 1 215 ? -21.697 -18.887 -1.618 1.00 92.06 215 VAL A N 1
ATOM 1704 C CA . VAL A 1 215 ? -21.307 -19.025 -3.031 1.00 92.06 215 VAL A CA 1
ATOM 1705 C C . VAL A 1 215 ? -21.358 -17.666 -3.726 1.00 92.06 215 VAL A C 1
ATOM 1707 O O . VAL A 1 215 ? -22.408 -17.036 -3.810 1.00 92.06 215 VAL A O 1
ATOM 1710 N N . LYS A 1 216 ? -20.218 -17.204 -4.247 1.00 93.12 216 LYS A N 1
ATOM 1711 C CA . LYS A 1 216 ? -20.064 -15.865 -4.844 1.00 93.12 216 LYS A CA 1
ATOM 1712 C C . LYS A 1 216 ? -20.429 -15.796 -6.323 1.00 93.12 216 LYS A C 1
ATOM 1714 O O . LYS A 1 216 ? -20.711 -14.710 -6.816 1.00 93.12 216 LYS A O 1
ATOM 1719 N N . TRP A 1 217 ? -20.406 -16.931 -7.012 1.00 94.31 217 TRP A N 1
ATOM 1720 C CA . TRP A 1 217 ? -20.785 -17.090 -8.415 1.00 94.31 217 TRP A CA 1
ATOM 1721 C C . TRP A 1 217 ? -21.105 -18.562 -8.699 1.00 94.31 217 TRP A C 1
ATOM 1723 O O . TRP A 1 217 ? -20.627 -19.467 -8.013 1.00 94.31 217 TRP A O 1
ATOM 1733 N N . LYS A 1 218 ? -21.922 -18.810 -9.719 1.00 94.06 218 LYS A N 1
ATOM 1734 C CA . LYS A 1 218 ? -22.141 -20.131 -10.321 1.00 94.06 218 LYS A CA 1
ATOM 1735 C C . LYS A 1 218 ? -21.258 -20.320 -11.553 1.00 94.06 218 LYS A C 1
ATOM 1737 O O . LYS A 1 218 ? -20.708 -21.401 -11.714 1.00 94.06 218 LYS A O 1
ATOM 1742 N N . PHE A 1 219 ? -21.091 -19.268 -12.359 1.00 97.12 219 PHE A N 1
ATOM 1743 C CA . PHE A 1 219 ? -20.253 -19.252 -13.558 1.00 97.12 219 PHE A CA 1
ATOM 1744 C C . PHE A 1 219 ? -19.283 -18.058 -13.560 1.00 97.12 219 PHE A C 1
ATOM 1746 O O . PHE A 1 219 ? -19.665 -16.939 -13.220 1.00 97.12 219 PHE A O 1
ATOM 1753 N N . LEU A 1 220 ? -18.041 -18.298 -13.978 1.00 97.94 220 LEU A N 1
ATOM 1754 C CA . LEU A 1 220 ? -16.934 -17.352 -14.056 1.00 97.94 220 LEU A CA 1
ATOM 1755 C C . LEU A 1 220 ? -15.990 -17.744 -15.207 1.00 97.94 220 LEU A C 1
ATOM 1757 O O . LEU A 1 220 ? -15.178 -18.661 -15.067 1.00 97.94 220 LEU A O 1
ATOM 1761 N N . GLU A 1 221 ? -16.039 -16.995 -16.311 1.00 98.19 221 GLU A N 1
ATOM 1762 C CA . GLU A 1 221 ? -15.033 -17.037 -17.384 1.00 98.19 221 GLU A CA 1
ATOM 1763 C C . GLU A 1 221 ? -14.282 -15.702 -17.483 1.00 98.19 221 GLU A C 1
ATOM 1765 O O . GLU A 1 221 ? -14.864 -14.625 -17.368 1.00 98.19 221 GLU A O 1
ATOM 1770 N N . HIS A 1 222 ? -12.979 -15.754 -17.754 1.00 98.00 222 HIS A N 1
ATOM 1771 C CA . HIS A 1 222 ? -12.151 -14.597 -18.097 1.00 98.00 222 HIS A CA 1
ATOM 1772 C C . HIS A 1 222 ? -11.009 -15.037 -19.029 1.00 98.00 222 HIS A C 1
ATOM 1774 O O . HIS A 1 222 ? -10.873 -16.220 -19.330 1.00 98.00 222 HIS A O 1
ATOM 1780 N N . LYS A 1 223 ? -10.177 -14.102 -19.508 1.00 97.81 223 LYS A N 1
ATOM 1781 C CA . LYS A 1 223 ? -9.028 -14.399 -20.395 1.00 97.81 223 LYS A CA 1
ATOM 1782 C C . LYS A 1 223 ? -7.671 -14.356 -19.683 1.00 97.81 223 LYS A C 1
ATOM 1784 O O . LYS A 1 223 ? -6.648 -14.138 -20.313 1.00 97.81 223 LYS A O 1
ATOM 1789 N N . GLY A 1 224 ? -7.665 -14.579 -18.368 1.00 97.19 224 GLY A N 1
ATOM 1790 C CA . GLY A 1 224 ? -6.458 -14.480 -17.541 1.00 97.19 224 GLY A CA 1
ATOM 1791 C C . GLY A 1 224 ? -5.978 -13.032 -17.335 1.00 97.19 224 GLY A C 1
ATOM 1792 O O . GLY A 1 224 ? -6.638 -12.086 -17.775 1.00 97.19 224 GLY A O 1
ATOM 1793 N N . PRO A 1 225 ? -4.870 -12.838 -16.603 1.00 97.38 225 PRO A N 1
ATOM 1794 C CA . PRO A 1 225 ? -4.215 -11.543 -16.458 1.00 97.38 225 PRO A CA 1
ATOM 1795 C C . PRO A 1 225 ? -3.318 -11.211 -17.661 1.00 97.38 225 PRO A C 1
ATOM 1797 O O . PRO A 1 225 ? -2.821 -12.102 -18.345 1.00 97.38 225 PRO A O 1
ATOM 1800 N N . VAL A 1 226 ? -3.029 -9.923 -17.865 1.00 97.31 226 VAL A N 1
ATOM 1801 C CA . VAL A 1 226 ? -1.987 -9.474 -18.800 1.00 97.31 226 VAL A CA 1
ATOM 1802 C C . VAL A 1 226 ? -0.688 -9.207 -18.048 1.00 97.31 226 VAL A C 1
ATOM 1804 O O . VAL A 1 226 ? -0.657 -8.414 -17.103 1.00 97.31 226 VAL A O 1
ATOM 1807 N N . PHE A 1 227 ? 0.387 -9.845 -18.502 1.00 97.56 227 PHE A N 1
ATOM 1808 C CA . PHE A 1 227 ? 1.740 -9.665 -17.985 1.00 97.56 227 PHE A CA 1
ATOM 1809 C C . PHE A 1 227 ? 2.321 -8.288 -18.329 1.00 97.56 227 PHE A C 1
ATOM 1811 O O . PHE A 1 227 ? 1.914 -7.632 -19.290 1.00 97.56 227 PHE A O 1
ATOM 1818 N N . ALA A 1 228 ? 3.297 -7.845 -17.537 1.00 95.75 228 ALA A N 1
ATOM 1819 C CA . ALA A 1 228 ? 4.100 -6.681 -17.889 1.00 95.75 228 ALA A CA 1
ATOM 1820 C C . ALA A 1 228 ? 4.952 -6.989 -19.141 1.00 95.75 228 ALA A C 1
ATOM 1822 O O . ALA A 1 228 ? 5.495 -8.096 -19.215 1.00 95.75 228 ALA A O 1
ATOM 1823 N N . PRO A 1 229 ? 5.120 -6.042 -20.089 1.00 94.81 229 PRO A N 1
ATOM 1824 C CA . PRO A 1 229 ? 5.972 -6.231 -21.265 1.00 94.81 229 PRO A CA 1
ATOM 1825 C C . PRO A 1 229 ? 7.381 -6.730 -20.901 1.00 94.81 229 PRO A C 1
ATOM 1827 O O . PRO A 1 229 ? 7.861 -6.404 -19.804 1.00 94.81 229 PRO A O 1
ATOM 1830 N N . PRO A 1 230 ? 8.044 -7.517 -21.771 1.00 95.31 230 PRO A N 1
ATOM 1831 C CA . PRO A 1 230 ? 9.432 -7.929 -21.563 1.00 95.31 230 PRO A CA 1
ATOM 1832 C C . PRO A 1 230 ? 10.354 -6.711 -21.414 1.00 95.31 230 PRO A C 1
ATOM 1834 O O . PRO A 1 230 ? 9.968 -5.581 -21.718 1.00 95.31 230 PRO A O 1
ATOM 1837 N N . TYR A 1 231 ? 11.560 -6.931 -20.898 1.00 96.44 231 TYR A N 1
ATOM 1838 C CA . TYR A 1 231 ? 12.559 -5.872 -20.850 1.00 96.44 231 TYR A CA 1
ATOM 1839 C C . TYR A 1 231 ? 13.054 -5.549 -22.269 1.00 96.44 231 TYR A C 1
ATOM 1841 O O . TYR A 1 231 ? 13.239 -6.445 -23.089 1.00 96.44 231 TYR A O 1
ATOM 1849 N N . GLU A 1 232 ? 13.262 -4.264 -22.546 1.00 95.56 232 GLU A N 1
ATOM 1850 C CA . GLU A 1 232 ? 13.920 -3.774 -23.756 1.00 95.56 232 GLU A CA 1
ATOM 1851 C C . GLU A 1 232 ? 15.304 -3.248 -23.337 1.00 95.56 232 GLU A C 1
ATOM 1853 O O . GLU A 1 232 ? 15.359 -2.225 -22.642 1.00 95.56 232 GLU A O 1
ATOM 1858 N N . PRO A 1 233 ? 16.407 -3.935 -23.701 1.00 96.00 233 PRO A N 1
ATOM 1859 C CA . PRO A 1 233 ? 17.760 -3.512 -23.354 1.00 96.00 233 PRO A CA 1
ATOM 1860 C C . PRO A 1 233 ? 18.110 -2.106 -23.840 1.00 96.00 233 PRO A C 1
ATOM 1862 O O . PRO A 1 233 ? 17.581 -1.614 -24.842 1.00 96.00 233 PRO A O 1
ATOM 1865 N N . LEU A 1 234 ? 19.039 -1.460 -23.139 1.00 95.12 234 LEU A N 1
ATOM 1866 C CA . LEU A 1 234 ? 19.485 -0.119 -23.489 1.00 95.12 234 LEU A CA 1
ATOM 1867 C C . LEU A 1 234 ? 20.182 -0.090 -24.864 1.00 95.12 234 LEU A C 1
ATOM 1869 O O . LEU A 1 234 ? 20.929 -1.014 -25.209 1.00 95.12 234 LEU A O 1
ATOM 1873 N N . PRO A 1 235 ? 19.990 0.984 -25.659 1.00 94.88 235 PRO A N 1
ATOM 1874 C CA . PRO A 1 235 ? 20.768 1.195 -26.875 1.00 94.88 235 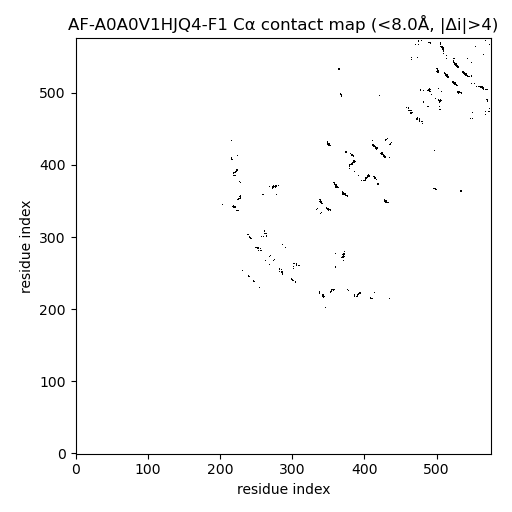PRO A CA 1
ATOM 1875 C C . PRO A 1 235 ? 22.266 1.221 -26.562 1.00 94.88 235 PRO A C 1
ATOM 1877 O O . PRO A 1 235 ? 22.678 1.778 -25.550 1.00 94.88 235 PRO A O 1
ATOM 1880 N N . SER A 1 236 ? 23.108 0.722 -27.469 1.00 91.31 236 SER A N 1
ATOM 1881 C CA . SER A 1 236 ? 24.573 0.694 -27.288 1.00 91.31 236 SER A CA 1
ATOM 1882 C C . SER A 1 236 ? 25.246 2.075 -27.215 1.00 91.31 236 SE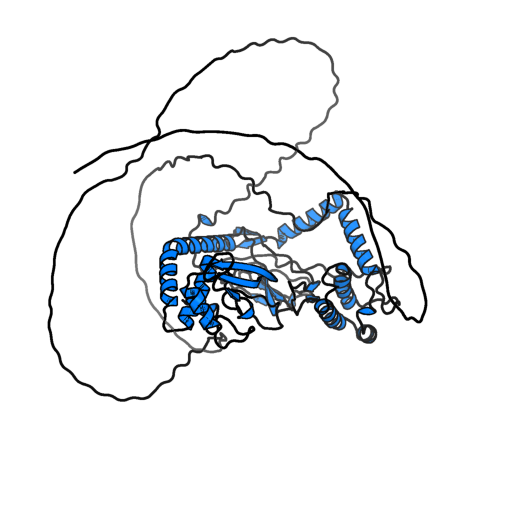R A C 1
ATOM 1884 O O . SER A 1 236 ? 26.460 2.151 -27.065 1.00 91.31 236 SER A O 1
ATOM 1886 N N . SER A 1 237 ? 24.474 3.154 -27.354 1.00 91.81 237 SER A N 1
ATOM 1887 C CA . SER A 1 237 ? 24.880 4.544 -27.135 1.00 91.81 237 SER A CA 1
ATOM 1888 C C . SER A 1 237 ? 24.555 5.063 -25.725 1.00 91.81 237 SER A C 1
ATOM 1890 O O . SER A 1 237 ? 24.670 6.263 -25.508 1.00 91.81 237 SER A O 1
ATOM 1892 N N . VAL A 1 238 ? 24.054 4.211 -24.823 1.00 94.94 238 VAL A N 1
ATOM 1893 C CA . VAL A 1 238 ? 23.687 4.553 -23.440 1.00 94.94 238 VAL A CA 1
ATOM 1894 C C . VAL A 1 238 ? 24.451 3.628 -22.499 1.00 94.94 238 VAL A C 1
ATOM 1896 O O . VAL A 1 238 ? 24.258 2.414 -22.503 1.00 94.94 238 VAL A O 1
ATOM 1899 N N . ASN A 1 239 ? 25.329 4.209 -21.693 1.00 94.06 239 ASN A N 1
ATOM 1900 C CA . ASN A 1 239 ? 26.305 3.504 -20.881 1.00 94.06 239 ASN A CA 1
ATOM 1901 C C . ASN A 1 239 ? 25.964 3.596 -19.390 1.00 94.06 239 ASN A C 1
ATOM 1903 O O . ASN A 1 239 ? 25.500 4.617 -18.879 1.00 94.06 239 ASN A O 1
ATOM 1907 N N . PHE A 1 240 ? 26.268 2.521 -18.670 1.00 96.75 240 PHE A N 1
ATOM 1908 C CA . PHE A 1 240 ? 26.469 2.564 -17.228 1.00 96.75 240 PHE A CA 1
ATOM 1909 C C . PHE A 1 240 ? 27.960 2.796 -16.947 1.00 96.75 240 PHE A C 1
ATOM 1911 O O . PHE A 1 240 ? 28.812 2.276 -17.671 1.00 96.75 240 PHE A O 1
ATOM 1918 N N . TYR A 1 241 ? 28.290 3.551 -15.898 1.00 97.06 241 TYR A N 1
ATOM 1919 C CA . TYR A 1 241 ? 29.678 3.788 -15.495 1.00 97.06 241 TYR A CA 1
ATOM 1920 C C . TYR A 1 241 ? 29.920 3.321 -14.064 1.00 97.06 241 TYR A C 1
ATOM 1922 O O . TYR A 1 241 ? 29.154 3.637 -13.153 1.00 97.06 241 TYR A O 1
ATOM 1930 N N . TYR A 1 242 ? 31.047 2.646 -13.859 1.00 97.19 242 TYR A N 1
ATOM 1931 C CA . TYR A 1 242 ? 31.565 2.303 -12.543 1.00 97.19 242 TYR A CA 1
ATOM 1932 C C . TYR A 1 242 ? 32.986 2.842 -12.403 1.00 97.19 242 TYR A C 1
ATOM 1934 O O . TYR A 1 242 ? 33.825 2.605 -13.272 1.00 97.19 242 TYR A O 1
ATOM 1942 N N . ASP A 1 243 ? 33.263 3.582 -11.328 1.00 95.25 243 ASP A N 1
ATOM 1943 C CA . ASP A 1 243 ? 34.589 4.172 -11.074 1.00 95.25 243 ASP A CA 1
ATOM 1944 C C . ASP A 1 243 ? 35.080 5.076 -12.230 1.00 95.25 243 ASP A C 1
ATOM 1946 O O . ASP A 1 243 ? 36.246 5.060 -12.623 1.00 95.25 243 ASP A O 1
ATOM 1950 N N . GLY A 1 244 ? 34.143 5.803 -12.854 1.00 94.38 244 GLY A N 1
ATOM 1951 C CA . GLY A 1 244 ? 34.381 6.636 -14.040 1.00 94.38 244 GLY A CA 1
ATOM 1952 C C . GLY A 1 244 ? 34.579 5.871 -15.358 1.00 94.38 244 GLY A C 1
ATOM 1953 O O . GLY A 1 244 ? 34.678 6.500 -16.408 1.00 94.38 244 GLY A O 1
ATOM 1954 N N . LYS A 1 245 ? 34.608 4.532 -15.344 1.00 95.56 245 LYS A N 1
ATOM 1955 C CA . LYS A 1 245 ? 34.827 3.691 -16.533 1.00 95.56 245 LYS A CA 1
ATOM 1956 C C . LYS A 1 245 ? 33.494 3.146 -17.064 1.00 95.56 245 LYS A C 1
ATOM 1958 O O . LYS A 1 245 ? 32.696 2.661 -16.259 1.00 95.56 245 LYS A O 1
ATOM 1963 N N . PRO A 1 246 ? 33.236 3.189 -18.385 1.00 95.44 246 PRO A N 1
ATOM 1964 C CA . PRO A 1 246 ? 32.026 2.608 -18.956 1.00 95.44 246 PRO A CA 1
ATOM 1965 C C . PRO A 1 246 ? 32.041 1.082 -18.798 1.00 95.44 246 PRO A C 1
ATOM 1967 O O . PRO A 1 246 ? 33.061 0.425 -19.018 1.00 95.44 246 PRO A O 1
ATOM 1970 N N . MET A 1 247 ? 30.899 0.515 -18.422 1.00 94.00 247 MET A N 1
ATOM 1971 C CA . MET A 1 247 ? 30.697 -0.917 -18.225 1.00 94.00 247 MET A CA 1
ATOM 1972 C C . MET A 1 247 ? 29.337 -1.321 -18.788 1.00 94.00 247 MET A C 1
ATOM 1974 O O . MET A 1 247 ? 28.300 -0.840 -18.334 1.00 94.00 247 MET A O 1
ATOM 1978 N N . LYS A 1 248 ? 29.329 -2.263 -19.736 1.00 94.44 248 LYS A N 1
ATOM 1979 C CA . LYS A 1 248 ? 28.089 -2.916 -20.160 1.00 94.44 248 LYS A CA 1
ATOM 1980 C C . LYS A 1 248 ? 27.666 -3.953 -19.119 1.00 94.44 248 LYS A C 1
ATOM 1982 O O . LYS A 1 248 ? 28.475 -4.794 -18.732 1.00 94.44 248 LYS A O 1
ATOM 1987 N N . LEU A 1 249 ? 26.406 -3.883 -18.697 1.00 96.12 249 LEU A N 1
ATOM 1988 C CA . LEU A 1 249 ? 25.784 -4.818 -17.762 1.00 96.12 249 LEU A CA 1
ATOM 1989 C C . LEU A 1 249 ? 25.136 -5.998 -18.506 1.00 96.12 249 LEU A C 1
ATOM 1991 O O . LEU A 1 249 ? 24.764 -5.897 -19.676 1.00 96.12 249 LEU A O 1
ATOM 1995 N N . SER A 1 250 ? 24.972 -7.117 -17.807 1.00 96.44 250 SER A N 1
ATOM 1996 C CA . SER A 1 250 ? 24.096 -8.217 -18.201 1.00 96.44 250 SER A CA 1
ATOM 1997 C C . SER A 1 250 ? 22.623 -7.823 -18.069 1.00 96.44 250 SER A C 1
ATOM 1999 O O . SER A 1 250 ? 22.264 -7.023 -17.210 1.00 96.44 250 SER A O 1
ATOM 2001 N N . GLU A 1 251 ? 21.753 -8.395 -18.903 1.00 95.75 251 GLU A N 1
ATOM 2002 C CA . GLU A 1 251 ? 20.354 -7.964 -19.068 1.00 95.75 251 GLU A CA 1
ATOM 2003 C C . GLU A 1 251 ? 19.568 -7.852 -17.746 1.00 95.75 251 GLU A C 1
ATOM 2005 O O . GLU A 1 251 ? 18.929 -6.834 -17.487 1.00 95.75 251 GLU A O 1
ATOM 2010 N N . GLY A 1 252 ? 19.677 -8.850 -16.860 1.00 95.19 252 GLY A N 1
ATOM 2011 C CA . GLY A 1 252 ? 19.007 -8.837 -15.552 1.00 95.19 252 GLY A CA 1
ATOM 2012 C C . GLY A 1 252 ? 19.581 -7.816 -14.560 1.00 95.19 252 GLY A C 1
ATOM 2013 O O . GLY A 1 252 ? 18.850 -7.299 -13.713 1.00 95.19 252 GLY A O 1
ATOM 2014 N N . ALA A 1 253 ? 20.873 -7.489 -14.664 1.00 97.25 253 ALA A N 1
ATOM 2015 C CA . ALA A 1 253 ? 21.479 -6.397 -13.907 1.00 97.25 253 ALA A CA 1
ATOM 2016 C C . ALA A 1 253 ? 21.123 -5.029 -14.513 1.00 97.25 253 ALA A C 1
ATOM 2018 O O . ALA A 1 253 ? 20.946 -4.061 -13.772 1.00 97.25 253 ALA A O 1
ATOM 2019 N N . GLU A 1 254 ? 20.981 -4.950 -15.836 1.00 97.88 254 GLU A N 1
ATOM 2020 C CA . GLU A 1 254 ? 20.615 -3.740 -16.565 1.00 97.88 254 GLU A CA 1
ATOM 2021 C C . GLU A 1 254 ? 19.158 -3.340 -16.289 1.00 97.88 254 GLU A C 1
ATOM 2023 O O . GLU A 1 254 ? 18.941 -2.210 -15.854 1.00 97.88 254 GLU A O 1
ATOM 2028 N N . GLU A 1 255 ? 18.182 -4.261 -16.407 1.00 97.75 255 GLU A N 1
ATOM 2029 C CA . GLU A 1 255 ? 16.758 -4.005 -16.100 1.00 97.75 255 GLU A CA 1
ATOM 2030 C C . GLU A 1 255 ? 16.615 -3.349 -14.716 1.00 97.75 255 GLU A C 1
ATOM 2032 O O . GLU A 1 255 ? 15.985 -2.294 -14.575 1.00 97.75 255 GLU A O 1
ATOM 2037 N N . VAL A 1 256 ? 17.279 -3.926 -13.709 1.00 98.00 256 VAL A N 1
ATOM 2038 C CA . VAL A 1 256 ? 17.241 -3.454 -12.320 1.00 98.00 256 VAL A CA 1
ATOM 2039 C C . VAL A 1 256 ? 17.976 -2.127 -12.126 1.00 98.00 256 VAL A C 1
ATOM 2041 O O . VAL A 1 256 ? 17.468 -1.256 -11.415 1.00 98.00 256 VAL A O 1
ATOM 2044 N N . ALA A 1 257 ? 19.106 -1.914 -12.806 1.00 97.88 257 ALA A N 1
ATOM 2045 C CA . ALA A 1 257 ? 19.771 -0.614 -12.834 1.00 97.88 257 ALA A CA 1
ATOM 2046 C C . ALA A 1 257 ? 18.872 0.472 -13.462 1.00 97.88 257 ALA A C 1
ATOM 2048 O O . ALA A 1 257 ? 18.860 1.607 -12.977 1.00 97.88 257 ALA A O 1
ATOM 2049 N N . THR A 1 258 ? 18.040 0.137 -14.463 1.00 97.62 258 THR A N 1
ATOM 2050 C CA . THR A 1 258 ? 17.084 1.106 -15.028 1.00 97.62 258 THR A CA 1
ATOM 2051 C C . THR A 1 258 ? 16.037 1.568 -14.017 1.00 97.62 258 THR A C 1
ATOM 2053 O O . THR A 1 258 ? 15.577 2.705 -14.101 1.00 97.62 258 THR A O 1
ATOM 2056 N N . PHE A 1 259 ? 15.636 0.728 -13.056 1.00 97.88 259 PHE A N 1
ATOM 2057 C CA . PHE A 1 259 ? 14.656 1.131 -12.041 1.00 97.88 259 PHE A CA 1
ATOM 2058 C C . PHE A 1 259 ? 15.221 2.190 -11.089 1.00 97.88 259 PHE A C 1
ATOM 2060 O O . PHE A 1 259 ? 14.478 3.068 -10.653 1.00 97.88 259 PHE A O 1
ATOM 2067 N N . TYR A 1 260 ? 16.525 2.130 -10.801 1.00 97.69 260 TYR A N 1
ATOM 2068 C CA . TYR A 1 260 ? 17.216 3.137 -9.999 1.00 97.69 260 TYR A CA 1
ATOM 2069 C C . TYR A 1 260 ? 17.499 4.410 -10.809 1.00 97.69 260 TYR A C 1
ATOM 2071 O O . TYR A 1 260 ? 17.226 5.505 -10.324 1.00 97.69 260 TYR A O 1
ATOM 2079 N N . SER A 1 261 ? 17.947 4.298 -12.069 1.00 96.75 261 SER A N 1
ATOM 2080 C CA . SER A 1 261 ? 18.211 5.478 -12.914 1.00 96.75 261 SER A CA 1
ATOM 2081 C C . SER A 1 261 ? 16.951 6.318 -13.168 1.00 96.75 261 SER A C 1
ATOM 2083 O O . SER A 1 261 ? 16.993 7.541 -13.040 1.00 96.75 261 SER A O 1
ATOM 2085 N N . LYS A 1 262 ? 15.797 5.671 -13.399 1.00 96.12 262 LYS A N 1
ATOM 2086 C CA . LYS A 1 262 ? 14.459 6.302 -13.500 1.00 96.12 262 LYS A CA 1
ATOM 2087 C C . LYS A 1 262 ? 13.983 6.982 -12.206 1.00 96.12 262 LYS A C 1
ATOM 2089 O O . LYS A 1 262 ? 12.927 7.610 -12.205 1.00 96.12 262 LYS A O 1
ATOM 2094 N N . MET A 1 263 ? 14.711 6.819 -11.101 1.00 94.56 263 MET A N 1
ATOM 2095 C CA . MET A 1 263 ? 14.407 7.392 -9.790 1.00 94.56 263 MET A CA 1
ATOM 2096 C C . MET A 1 263 ? 15.529 8.287 -9.243 1.00 94.56 263 MET A C 1
ATOM 2098 O O . MET A 1 263 ? 15.409 8.727 -8.103 1.00 94.56 263 MET A O 1
ATOM 2102 N N . LEU A 1 264 ? 16.587 8.566 -10.018 1.00 93.44 264 LEU A N 1
ATOM 2103 C CA . LEU A 1 264 ? 17.809 9.223 -9.531 1.00 93.44 264 LEU A CA 1
ATOM 2104 C C . LEU A 1 264 ? 17.528 10.539 -8.782 1.00 93.44 264 LEU A C 1
ATOM 2106 O O . LEU A 1 264 ? 18.090 10.755 -7.712 1.00 93.44 264 LEU A O 1
ATOM 2110 N N . ASP A 1 265 ? 16.595 11.342 -9.296 1.00 92.06 265 ASP A N 1
ATOM 2111 C CA . ASP A 1 265 ? 16.200 12.665 -8.785 1.00 92.06 265 ASP A CA 1
ATOM 2112 C C . ASP A 1 265 ? 15.068 12.620 -7.735 1.00 92.06 265 ASP A C 1
ATOM 2114 O O . ASP A 1 265 ? 14.545 13.652 -7.311 1.00 92.06 265 ASP A O 1
ATOM 2118 N N . HIS A 1 266 ? 14.632 11.426 -7.320 1.00 94.50 266 HIS A N 1
ATOM 2119 C CA . HIS A 1 266 ? 13.548 11.245 -6.356 1.00 94.50 266 HIS A CA 1
ATOM 2120 C C . HIS A 1 266 ? 14.095 11.099 -4.931 1.00 94.50 266 HIS A C 1
ATOM 2122 O O . HIS A 1 266 ? 14.959 10.276 -4.674 1.00 94.50 266 HIS A O 1
ATOM 2128 N N . GLU A 1 267 ? 13.439 11.745 -3.962 1.00 94.25 267 GLU A N 1
ATOM 2129 C CA . GLU A 1 267 ? 13.557 11.614 -2.488 1.00 94.25 267 GLU A CA 1
ATOM 2130 C C . GLU A 1 267 ? 13.489 10.172 -1.883 1.00 94.25 267 GLU A C 1
ATOM 2132 O O . GLU A 1 267 ? 13.325 9.994 -0.678 1.00 94.25 267 GLU A O 1
ATOM 2137 N N . TYR A 1 268 ? 13.604 9.113 -2.694 1.00 94.44 268 TYR A N 1
ATOM 2138 C CA . TYR A 1 268 ? 13.952 7.756 -2.256 1.00 94.44 268 TYR A CA 1
ATOM 2139 C C . TYR A 1 268 ? 15.454 7.448 -2.409 1.00 94.44 268 TYR A C 1
ATOM 2141 O O . TYR A 1 268 ? 16.003 6.790 -1.533 1.00 94.44 268 TYR A O 1
ATOM 2149 N N . THR A 1 269 ? 16.141 7.934 -3.449 1.00 94.50 269 THR A N 1
ATOM 2150 C CA . THR A 1 269 ? 17.590 7.702 -3.669 1.00 94.50 269 THR A CA 1
ATOM 2151 C C . THR A 1 269 ? 18.477 8.503 -2.712 1.00 94.50 269 THR A C 1
ATOM 2153 O O . THR A 1 269 ? 19.674 8.250 -2.603 1.00 94.50 269 THR A O 1
ATOM 2156 N N . THR A 1 270 ? 17.893 9.432 -1.954 1.00 94.44 270 THR A N 1
ATOM 2157 C CA . THR A 1 270 ? 18.535 10.124 -0.827 1.00 94.44 270 THR A CA 1
ATOM 2158 C C . THR A 1 270 ? 18.467 9.336 0.488 1.00 94.44 270 THR A C 1
ATOM 2160 O O . THR A 1 270 ? 18.997 9.797 1.496 1.00 94.44 270 THR A O 1
ATOM 2163 N N . LYS A 1 271 ? 17.806 8.167 0.521 1.00 95.94 271 LYS A N 1
ATOM 2164 C CA . LYS A 1 271 ? 17.559 7.399 1.752 1.00 95.94 271 LYS A CA 1
ATOM 2165 C C . LYS A 1 271 ? 18.444 6.161 1.829 1.00 95.94 271 LYS A C 1
ATOM 2167 O O . LYS A 1 271 ? 18.265 5.205 1.079 1.00 95.94 271 LYS A O 1
ATOM 2172 N N . ASP A 1 272 ? 19.313 6.131 2.833 1.00 96.31 272 ASP A N 1
ATOM 2173 C CA . ASP A 1 272 ? 20.193 5.008 3.178 1.00 96.31 272 ASP A CA 1
ATOM 2174 C C . ASP A 1 272 ? 19.536 3.627 3.078 1.00 96.31 272 ASP A C 1
ATOM 2176 O O . ASP A 1 272 ? 20.095 2.718 2.471 1.00 96.31 272 ASP A O 1
ATOM 2180 N N . VAL A 1 273 ? 18.348 3.462 3.668 1.00 96.56 273 VAL A N 1
ATOM 2181 C CA . VAL A 1 273 ? 17.620 2.182 3.689 1.00 96.56 273 VAL A CA 1
ATOM 2182 C C . VAL A 1 273 ? 17.234 1.745 2.273 1.00 96.56 273 VAL A C 1
ATOM 2184 O O . VAL A 1 273 ? 17.403 0.577 1.924 1.00 96.56 273 VAL A O 1
ATOM 2187 N N . PHE A 1 274 ? 16.783 2.685 1.436 1.00 97.75 274 PHE A N 1
ATOM 2188 C CA . PHE A 1 274 ? 16.447 2.432 0.035 1.00 97.75 274 PHE A CA 1
ATOM 2189 C C . PHE A 1 274 ? 17.686 1.995 -0.749 1.00 97.75 274 PHE A C 1
ATOM 2191 O O . PHE A 1 274 ? 17.665 0.959 -1.410 1.00 97.75 274 PHE A O 1
ATOM 2198 N N . ASN A 1 275 ? 18.783 2.735 -0.600 1.00 97.50 275 ASN A N 1
ATOM 2199 C CA . ASN A 1 275 ? 20.038 2.499 -1.309 1.00 97.50 275 ASN A CA 1
ATOM 2200 C C . ASN A 1 275 ? 20.699 1.171 -0.901 1.00 97.50 275 ASN A C 1
ATOM 2202 O O . ASN A 1 275 ? 21.110 0.394 -1.763 1.00 97.50 275 ASN A O 1
ATOM 2206 N N . LYS A 1 276 ? 20.734 0.865 0.403 1.00 97.81 276 LYS A N 1
ATOM 2207 C CA . LYS A 1 276 ? 21.269 -0.392 0.958 1.00 97.81 276 LYS A CA 1
ATOM 2208 C C . LYS A 1 276 ? 20.465 -1.606 0.473 1.00 97.81 276 LYS A C 1
ATOM 2210 O O . LYS A 1 276 ? 21.057 -2.590 0.030 1.00 97.81 276 LYS A O 1
ATOM 2215 N N . ASN A 1 277 ? 19.131 -1.532 0.496 1.00 98.00 277 ASN A N 1
ATOM 2216 C CA . ASN A 1 277 ? 18.265 -2.605 -0.003 1.00 98.00 277 ASN A CA 1
ATOM 2217 C C . ASN A 1 277 ? 18.350 -2.778 -1.527 1.00 98.00 277 ASN A C 1
ATOM 2219 O O . ASN A 1 277 ? 18.457 -3.915 -1.990 1.00 98.00 277 ASN A O 1
ATOM 2223 N N . PHE A 1 278 ? 18.341 -1.676 -2.289 1.00 98.38 278 PHE A N 1
ATOM 2224 C CA . PHE A 1 278 ? 18.513 -1.692 -3.743 1.00 98.38 278 PHE A CA 1
ATOM 2225 C C . PHE A 1 278 ? 19.820 -2.387 -4.122 1.00 98.38 278 PHE A C 1
ATOM 2227 O O . PHE A 1 278 ? 19.802 -3.363 -4.865 1.00 98.38 278 PHE A O 1
ATOM 2234 N N . PHE A 1 279 ? 20.947 -1.931 -3.569 1.00 98.19 279 PHE A N 1
ATOM 2235 C CA . PHE A 1 279 ? 22.265 -2.452 -3.919 1.00 98.19 279 PHE A CA 1
ATOM 2236 C C . PHE A 1 279 ? 22.417 -3.938 -3.560 1.00 98.19 279 PHE A C 1
ATOM 2238 O O . PHE A 1 279 ? 22.942 -4.727 -4.348 1.00 98.19 279 PHE A O 1
ATOM 2245 N N . HIS A 1 280 ? 21.891 -4.347 -2.401 1.00 97.88 280 HIS A N 1
ATOM 2246 C CA . HIS A 1 280 ? 21.887 -5.744 -1.968 1.00 97.88 280 HIS A CA 1
ATOM 2247 C C . HIS A 1 280 ? 21.059 -6.660 -2.890 1.00 97.88 280 HIS A C 1
ATOM 2249 O O . HIS A 1 280 ? 21.487 -7.784 -3.154 1.00 97.88 280 HIS A O 1
ATOM 2255 N N . ASP A 1 281 ? 19.891 -6.228 -3.380 1.00 98.00 281 ASP A N 1
ATOM 2256 C CA . ASP A 1 281 ? 19.098 -7.034 -4.321 1.00 98.00 281 ASP A CA 1
ATOM 2257 C C . ASP A 1 281 ? 19.661 -6.969 -5.753 1.00 98.00 281 ASP A C 1
ATOM 2259 O O . ASP A 1 281 ? 19.717 -7.993 -6.432 1.00 98.00 281 ASP A O 1
ATOM 2263 N N . TRP A 1 282 ? 20.162 -5.814 -6.200 1.00 98.31 282 TRP A N 1
ATOM 2264 C CA . TRP A 1 282 ? 20.772 -5.638 -7.523 1.00 98.31 282 TRP A CA 1
ATOM 2265 C C . TRP A 1 282 ? 22.003 -6.535 -7.716 1.00 98.31 282 TRP A C 1
ATOM 2267 O O . TRP A 1 282 ? 22.108 -7.218 -8.736 1.00 98.31 282 TRP A O 1
ATOM 2277 N N . ARG A 1 283 ? 22.873 -6.663 -6.700 1.00 97.38 283 ARG A N 1
ATOM 2278 C CA . ARG A 1 283 ? 24.020 -7.594 -6.745 1.00 97.38 283 ARG A CA 1
ATOM 2279 C C . ARG A 1 283 ? 23.627 -9.071 -6.882 1.00 97.38 283 ARG A C 1
ATOM 2281 O O . ARG A 1 283 ? 24.477 -9.862 -7.284 1.00 97.38 283 ARG A O 1
ATOM 2288 N N . LYS A 1 284 ? 22.374 -9.467 -6.611 1.00 96.94 284 LYS A N 1
ATOM 2289 C CA . LYS A 1 284 ? 21.881 -10.839 -6.873 1.00 96.94 284 LYS A CA 1
ATOM 2290 C C . LYS A 1 284 ? 21.626 -11.085 -8.359 1.00 96.94 284 LYS A C 1
ATOM 2292 O O . LYS A 1 284 ? 21.843 -12.201 -8.818 1.00 96.94 284 LYS A O 1
ATOM 2297 N N . MET A 1 285 ? 21.208 -10.047 -9.086 1.00 96.56 285 MET A N 1
ATOM 2298 C CA . MET A 1 285 ? 20.929 -10.091 -10.526 1.00 96.56 285 MET A CA 1
ATOM 2299 C C . MET A 1 285 ? 22.192 -9.945 -11.387 1.00 96.56 285 MET A C 1
ATOM 2301 O O . MET A 1 285 ? 22.187 -10.339 -12.547 1.00 96.56 285 MET A O 1
ATOM 2305 N N . MET A 1 286 ? 23.279 -9.420 -10.812 1.00 96.50 286 MET A N 1
ATOM 2306 C CA . MET A 1 286 ? 24.608 -9.391 -11.431 1.00 96.50 286 MET A CA 1
ATOM 2307 C C . MET A 1 286 ? 25.194 -10.788 -11.637 1.00 96.50 286 MET A C 1
ATOM 2309 O O . MET A 1 286 ? 25.125 -11.637 -10.737 1.00 96.50 286 MET A O 1
ATOM 2313 N N . ASN A 1 287 ? 25.885 -10.977 -12.763 1.00 95.75 287 ASN A N 1
ATOM 2314 C CA . ASN A 1 287 ? 26.770 -12.125 -12.971 1.00 95.75 287 ASN A CA 1
ATOM 2315 C C . ASN A 1 287 ? 28.020 -12.047 -12.054 1.00 95.75 287 ASN A C 1
ATOM 2317 O O . ASN A 1 287 ? 28.257 -11.014 -11.421 1.00 95.75 287 ASN A O 1
ATOM 2321 N N . PRO A 1 288 ? 28.842 -13.112 -11.942 1.00 95.94 288 PRO A N 1
ATOM 2322 C CA . PRO A 1 288 ? 29.976 -13.124 -11.013 1.00 95.94 288 PRO A CA 1
ATOM 2323 C C . PRO A 1 288 ? 30.990 -11.989 -11.225 1.00 95.94 288 PRO A C 1
ATOM 2325 O O . PRO A 1 288 ? 31.440 -11.400 -10.248 1.00 95.94 288 PRO A O 1
ATOM 2328 N N . LYS A 1 289 ? 31.294 -11.630 -12.480 1.00 95.00 289 LYS A N 1
ATOM 2329 C CA . LYS A 1 289 ? 32.279 -10.592 -12.834 1.00 95.00 289 LYS A CA 1
ATOM 2330 C C . LYS A 1 289 ? 31.778 -9.182 -12.504 1.00 95.00 289 LYS A C 1
ATOM 2332 O O . LYS A 1 289 ? 32.522 -8.355 -11.977 1.00 95.00 289 LYS A O 1
ATOM 2337 N N . GLU A 1 290 ? 30.505 -8.914 -12.783 1.00 95.62 290 GLU A N 1
ATOM 2338 C CA . GLU A 1 290 ? 29.820 -7.689 -12.351 1.00 95.62 290 GLU A CA 1
ATOM 2339 C C . GLU A 1 290 ? 29.807 -7.588 -10.828 1.00 95.62 290 GLU A C 1
ATOM 2341 O O . GLU A 1 290 ? 30.160 -6.551 -10.281 1.00 95.62 290 GLU A O 1
ATOM 2346 N N . ARG A 1 291 ? 29.472 -8.683 -10.138 1.00 95.19 291 ARG A N 1
ATOM 2347 C CA . ARG A 1 291 ? 29.403 -8.739 -8.674 1.00 95.19 291 ARG A CA 1
ATOM 2348 C C . ARG A 1 291 ? 30.768 -8.544 -8.012 1.00 95.19 291 ARG A C 1
ATOM 2350 O O . ARG A 1 291 ? 30.824 -7.938 -6.946 1.00 95.19 291 ARG A O 1
ATOM 2357 N N . GLU A 1 292 ? 31.841 -9.044 -8.615 1.00 95.31 292 GLU A N 1
ATOM 2358 C CA . GLU A 1 292 ? 33.222 -8.830 -8.167 1.00 95.31 292 GLU A CA 1
ATOM 2359 C C . GLU A 1 292 ? 33.672 -7.377 -8.372 1.00 95.31 292 GLU A C 1
ATOM 2361 O O . GLU A 1 292 ? 34.286 -6.794 -7.482 1.00 95.31 292 GLU A O 1
ATOM 2366 N N . THR A 1 293 ? 33.317 -6.764 -9.507 1.00 95.69 293 THR A N 1
ATOM 2367 C CA . THR A 1 293 ? 33.744 -5.390 -9.822 1.00 95.69 293 THR A CA 1
ATOM 2368 C C . THR A 1 293 ? 32.915 -4.341 -9.071 1.00 95.69 293 THR A C 1
ATOM 2370 O O . THR A 1 293 ? 33.471 -3.414 -8.481 1.00 95.69 293 THR A O 1
ATOM 2373 N N . ILE A 1 294 ? 31.586 -4.485 -9.077 1.00 96.38 294 ILE A N 1
ATOM 2374 C CA . ILE A 1 294 ? 30.625 -3.543 -8.496 1.00 96.38 294 ILE A CA 1
ATOM 2375 C C . ILE A 1 294 ? 30.445 -3.865 -7.006 1.00 96.38 294 ILE A C 1
ATOM 2377 O O . ILE A 1 294 ? 29.640 -4.715 -6.602 1.00 96.38 294 ILE A O 1
ATOM 2381 N N . THR A 1 295 ? 31.230 -3.175 -6.180 1.00 95.75 295 THR A N 1
ATOM 2382 C CA . THR A 1 295 ? 31.317 -3.381 -4.726 1.00 95.75 295 THR A CA 1
ATOM 2383 C C . THR A 1 295 ? 30.748 -2.229 -3.901 1.00 95.75 295 THR A C 1
ATOM 2385 O O . THR A 1 295 ? 30.332 -2.473 -2.771 1.00 95.75 295 THR A O 1
ATOM 2388 N N . ASP A 1 296 ? 30.640 -1.024 -4.469 1.00 95.12 296 ASP A N 1
ATOM 2389 C CA . ASP A 1 296 ? 30.048 0.153 -3.821 1.00 95.12 296 ASP A CA 1
ATOM 2390 C C . ASP A 1 296 ? 29.087 0.909 -4.759 1.00 95.12 296 ASP A C 1
ATOM 2392 O O . ASP A 1 296 ? 29.411 1.199 -5.912 1.00 95.12 296 ASP A O 1
ATOM 2396 N N . LEU A 1 297 ? 27.909 1.271 -4.246 1.00 95.75 297 LEU A N 1
ATOM 2397 C CA . LEU A 1 297 ? 26.928 2.094 -4.952 1.00 95.75 297 LEU A CA 1
ATOM 2398 C C . LEU A 1 297 ? 27.434 3.527 -5.190 1.00 95.75 297 LEU A C 1
ATOM 2400 O O . LEU A 1 297 ? 27.064 4.121 -6.198 1.00 95.75 297 LEU A O 1
ATOM 2404 N N . SER A 1 298 ? 28.294 4.080 -4.323 1.00 95.50 298 SER A N 1
ATOM 2405 C CA . SER A 1 298 ? 28.789 5.462 -4.469 1.00 95.50 298 SER A CA 1
ATOM 2406 C C . SER A 1 298 ? 29.619 5.673 -5.745 1.00 95.50 298 SER A C 1
ATOM 2408 O O . SER A 1 298 ? 29.615 6.755 -6.330 1.00 95.50 298 SER A O 1
ATOM 2410 N N . ARG A 1 299 ? 30.277 4.606 -6.221 1.00 96.69 299 ARG A N 1
ATOM 2411 C CA . ARG A 1 299 ? 31.100 4.572 -7.443 1.00 96.69 299 ARG A CA 1
ATOM 2412 C C . ARG A 1 299 ? 30.288 4.264 -8.708 1.00 96.69 299 ARG A C 1
ATOM 2414 O O . ARG A 1 299 ? 30.856 4.251 -9.800 1.00 96.69 299 ARG A O 1
ATOM 2421 N N . CYS A 1 300 ? 28.986 4.005 -8.574 1.00 97.25 300 CYS A N 1
ATOM 2422 C CA . CYS A 1 300 ? 28.066 3.735 -9.676 1.00 97.25 300 CYS A CA 1
ATOM 2423 C C . CYS A 1 300 ? 27.445 5.043 -10.189 1.00 97.25 300 CYS A C 1
ATOM 2425 O O . CYS A 1 300 ? 26.788 5.761 -9.437 1.00 97.25 300 CYS A O 1
ATOM 2427 N N . ASN A 1 301 ? 27.588 5.336 -11.482 1.00 96.88 301 ASN A N 1
ATOM 2428 C CA . ASN A 1 301 ? 26.984 6.505 -12.115 1.00 96.88 301 ASN A CA 1
ATOM 2429 C C . ASN A 1 301 ? 25.903 6.078 -13.122 1.00 96.88 301 ASN A C 1
ATOM 2431 O O . ASN A 1 301 ? 26.174 5.401 -14.114 1.00 96.88 301 ASN A O 1
ATOM 2435 N N . PHE A 1 302 ? 24.673 6.517 -12.846 1.00 97.12 302 PHE A N 1
ATOM 2436 C CA . PHE A 1 302 ? 23.456 6.206 -13.599 1.00 97.12 302 PHE A CA 1
ATOM 2437 C C . PHE A 1 302 ? 22.925 7.401 -14.421 1.00 97.12 302 PHE A C 1
ATOM 2439 O O . PHE A 1 302 ? 21.797 7.334 -14.911 1.00 97.12 302 PHE A O 1
ATOM 2446 N N . ARG A 1 303 ? 23.679 8.508 -14.543 1.00 96.00 303 ARG A N 1
ATOM 2447 C CA . ARG A 1 303 ? 23.198 9.760 -15.165 1.00 96.00 303 ARG A CA 1
ATOM 2448 C C . ARG A 1 303 ? 22.820 9.598 -16.635 1.00 96.00 303 ARG A C 1
ATOM 2450 O O . ARG A 1 303 ? 21.683 9.880 -16.979 1.00 96.00 303 ARG A O 1
ATOM 2457 N N . GLU A 1 304 ? 23.688 9.022 -17.463 1.00 96.19 304 GLU A N 1
ATOM 2458 C CA . GLU A 1 304 ? 23.404 8.795 -18.893 1.00 96.19 304 GLU A CA 1
ATOM 2459 C C . GLU A 1 304 ? 22.164 7.897 -19.106 1.00 96.19 304 GLU A C 1
ATOM 2461 O O . GLU A 1 304 ? 21.341 8.130 -19.993 1.00 96.19 304 GLU A O 1
ATOM 2466 N N . MET A 1 305 ? 21.952 6.921 -18.212 1.00 96.62 305 MET A N 1
ATOM 2467 C CA . MET A 1 305 ? 20.731 6.109 -18.187 1.00 96.62 305 MET A CA 1
ATOM 2468 C C . MET A 1 305 ? 19.488 6.922 -17.776 1.00 96.62 305 MET A C 1
ATOM 2470 O O . MET A 1 305 ? 18.409 6.685 -18.315 1.00 96.62 305 MET A O 1
ATOM 2474 N N . ASN A 1 306 ? 19.601 7.843 -16.811 1.00 96.81 306 ASN A N 1
ATOM 2475 C CA . ASN A 1 306 ? 18.515 8.749 -16.417 1.00 96.81 306 ASN A CA 1
ATOM 2476 C C . ASN A 1 306 ? 18.165 9.702 -17.568 1.00 96.81 306 ASN A C 1
ATOM 2478 O O . ASN A 1 306 ? 17.004 9.764 -17.961 1.00 96.81 306 ASN A O 1
ATOM 2482 N N . GLU A 1 307 ? 19.164 10.360 -18.157 1.00 96.50 307 GLU A N 1
ATOM 2483 C CA . GLU A 1 307 ? 19.026 11.285 -19.286 1.00 96.50 307 GLU A CA 1
ATOM 2484 C C . GLU A 1 307 ? 18.313 10.616 -20.472 1.00 96.50 307 GLU A C 1
ATOM 2486 O O . GLU A 1 307 ? 17.370 11.182 -21.031 1.00 96.50 307 GLU A O 1
ATOM 2491 N N . TYR A 1 308 ? 18.663 9.361 -20.786 1.00 96.38 308 TYR A N 1
ATOM 2492 C CA . TYR A 1 308 ? 17.944 8.548 -21.770 1.00 96.38 308 TYR A CA 1
ATOM 2493 C C . TYR A 1 308 ? 16.455 8.362 -21.425 1.00 96.38 308 TYR A C 1
ATOM 2495 O O . TYR A 1 308 ? 15.596 8.557 -22.290 1.00 96.38 308 TYR A O 1
ATOM 2503 N N . PHE A 1 309 ? 16.110 8.014 -20.179 1.00 95.31 309 PHE A N 1
ATOM 2504 C CA . PHE A 1 309 ? 14.707 7.826 -19.783 1.00 95.31 309 PHE A CA 1
ATOM 2505 C C . PHE A 1 309 ? 13.925 9.140 -19.656 1.00 95.31 309 PHE A C 1
ATOM 2507 O O . PHE A 1 309 ? 12.732 9.162 -19.973 1.00 95.31 309 PHE A O 1
ATOM 2514 N N . THR A 1 310 ? 14.580 10.233 -19.270 1.00 94.88 310 THR A N 1
ATOM 2515 C CA . THR A 1 310 ? 14.026 11.592 -19.276 1.00 94.88 310 THR A CA 1
ATOM 2516 C C . THR A 1 310 ? 13.673 11.995 -20.706 1.00 94.88 310 THR A C 1
ATOM 2518 O O . THR A 1 310 ? 12.496 12.239 -20.991 1.00 94.88 310 THR A O 1
ATOM 2521 N N . LYS A 1 311 ? 14.623 11.883 -21.645 1.00 95.31 311 LYS A N 1
ATOM 2522 C CA . LYS A 1 311 ? 14.391 12.121 -23.076 1.00 95.31 311 LYS A CA 1
ATOM 2523 C C . LYS A 1 311 ? 13.301 11.210 -23.653 1.00 95.31 311 LYS A C 1
ATOM 2525 O O . LYS A 1 311 ? 12.407 11.692 -24.341 1.00 95.31 311 LYS A O 1
ATOM 2530 N N . LYS A 1 312 ? 13.283 9.909 -23.330 1.00 93.44 312 LYS A N 1
ATOM 2531 C CA . LYS A 1 312 ? 12.197 8.992 -23.750 1.00 93.44 312 LYS A CA 1
ATOM 2532 C C . LYS A 1 312 ? 10.828 9.400 -23.199 1.00 93.44 312 LYS A C 1
ATOM 2534 O O . LYS A 1 312 ? 9.808 9.204 -23.862 1.00 93.44 312 LYS A O 1
ATOM 2539 N N . SER A 1 313 ? 10.778 9.982 -22.001 1.00 92.75 313 SER A N 1
ATOM 2540 C CA . SER A 1 313 ? 9.546 10.527 -21.428 1.00 92.75 313 SER A CA 1
ATOM 2541 C C . SER A 1 313 ? 9.076 11.777 -22.178 1.00 92.75 313 SER A C 1
ATOM 2543 O O . SER A 1 313 ? 7.875 11.936 -22.392 1.00 92.75 313 SER A O 1
ATOM 2545 N N . GLU A 1 314 ? 10.000 12.630 -22.622 1.00 94.06 314 GLU A N 1
ATOM 2546 C CA . GLU A 1 314 ? 9.730 13.814 -23.447 1.00 94.06 314 GLU A CA 1
ATOM 2547 C C . GLU A 1 314 ? 9.297 13.445 -24.869 1.00 94.06 314 GLU A C 1
ATOM 2549 O O . GLU A 1 314 ? 8.251 13.912 -25.311 1.00 94.06 314 GLU A O 1
ATOM 2554 N N . GLU A 1 315 ? 10.001 12.529 -25.542 1.00 93.69 315 GLU A N 1
ATOM 2555 C CA . GLU A 1 315 ? 9.612 11.957 -26.842 1.00 93.69 315 GLU A CA 1
ATOM 2556 C C . GLU A 1 315 ? 8.171 11.418 -26.793 1.00 93.69 315 GLU A C 1
ATOM 2558 O O . GLU A 1 315 ? 7.330 11.772 -27.619 1.00 93.69 315 GLU A O 1
ATOM 2563 N N . ARG A 1 316 ? 7.830 10.647 -25.750 1.00 90.75 316 ARG A N 1
ATOM 2564 C CA . ARG A 1 316 ? 6.470 10.133 -25.515 1.00 90.75 316 ARG A CA 1
ATOM 2565 C C . ARG A 1 316 ? 5.430 11.242 -25.290 1.00 90.75 316 ARG A C 1
ATOM 2567 O O . ARG A 1 316 ? 4.279 11.095 -25.707 1.00 90.75 316 ARG A O 1
ATOM 2574 N N . LYS A 1 317 ? 5.801 12.358 -24.648 1.00 91.44 317 LYS A N 1
ATOM 2575 C CA . LYS A 1 317 ? 4.933 13.547 -24.531 1.00 91.44 317 LYS A CA 1
ATOM 2576 C C . LYS A 1 317 ? 4.802 14.277 -25.872 1.00 91.44 317 LYS A C 1
ATOM 2578 O O . LYS A 1 317 ? 3.717 14.783 -26.159 1.00 91.44 317 LYS A O 1
ATOM 2583 N N . ALA A 1 318 ? 5.840 14.274 -26.705 1.00 92.56 318 ALA A N 1
ATOM 2584 C CA . ALA A 1 318 ? 5.892 14.927 -28.013 1.00 92.56 318 ALA A CA 1
ATOM 2585 C C . ALA A 1 318 ? 5.196 14.150 -29.152 1.00 92.56 318 ALA A C 1
ATOM 2587 O O . ALA A 1 318 ? 4.804 14.788 -30.125 1.00 92.56 318 ALA A O 1
ATOM 2588 N N . LEU A 1 319 ? 4.981 12.828 -29.014 1.00 92.12 319 LEU A N 1
ATOM 2589 C CA . LEU A 1 319 ? 4.303 11.956 -30.000 1.00 92.12 319 LEU A CA 1
ATOM 2590 C C . LEU A 1 319 ? 3.101 12.617 -30.698 1.00 92.12 319 LEU A C 1
ATOM 2592 O O . LEU A 1 319 ? 2.302 13.321 -30.066 1.00 92.12 319 LEU A O 1
ATOM 2596 N N . SER A 1 320 ? 2.919 12.331 -31.986 1.00 94.12 320 SER A N 1
ATOM 2597 C CA . SER A 1 320 ? 1.819 12.881 -32.780 1.00 94.12 320 SER A CA 1
ATOM 2598 C C . SER A 1 320 ? 0.440 12.449 -32.262 1.00 94.12 320 SER A C 1
ATOM 2600 O O . SER A 1 320 ? 0.286 11.509 -31.473 1.00 94.12 320 SER A O 1
ATOM 2602 N N . LYS A 1 321 ? -0.606 13.143 -32.727 1.00 93.62 321 LYS A N 1
ATOM 2603 C CA . LYS A 1 321 ? -1.998 12.792 -32.403 1.00 93.62 321 LYS A CA 1
ATOM 2604 C C . LYS A 1 321 ? -2.362 11.392 -32.904 1.00 93.62 321 LYS A C 1
ATOM 2606 O O . LYS A 1 321 ? -3.097 10.692 -32.212 1.00 93.62 321 LYS A O 1
ATOM 2611 N N . ASP A 1 322 ? -1.826 10.980 -34.049 1.00 93.25 322 ASP A N 1
ATOM 2612 C CA . ASP A 1 322 ? -2.161 9.706 -34.687 1.00 93.25 322 ASP A CA 1
ATOM 2613 C C . ASP A 1 322 ? -1.416 8.521 -34.056 1.00 93.25 322 ASP A C 1
ATOM 2615 O O . ASP A 1 322 ? -2.027 7.480 -33.824 1.00 93.25 322 ASP A O 1
ATOM 2619 N N . GLU A 1 323 ? -0.156 8.692 -33.643 1.00 92.62 323 GLU A N 1
ATOM 2620 C CA . GLU A 1 323 ? 0.564 7.691 -32.835 1.00 92.62 323 GLU A CA 1
ATOM 2621 C C . GLU A 1 323 ? -0.090 7.510 -31.458 1.00 92.62 323 GLU A C 1
ATOM 2623 O O . GLU A 1 323 ? -0.368 6.386 -31.037 1.00 92.62 323 GLU A O 1
ATOM 2628 N N . LYS A 1 324 ? -0.421 8.618 -30.775 1.00 92.44 324 LYS A N 1
ATOM 2629 C CA . LYS A 1 324 ? -1.167 8.591 -29.504 1.00 92.44 324 LYS A CA 1
ATOM 2630 C C . LYS A 1 324 ? -2.538 7.933 -29.657 1.00 92.44 324 LYS A C 1
ATOM 2632 O O . LYS A 1 324 ? -2.986 7.251 -28.736 1.00 92.44 324 LYS A O 1
ATOM 2637 N N . LYS A 1 325 ? -3.202 8.115 -30.803 1.00 93.69 325 LYS A N 1
ATOM 2638 C CA . LYS A 1 325 ? -4.457 7.430 -31.122 1.00 93.69 325 LYS A CA 1
ATOM 2639 C C . LYS A 1 325 ? -4.227 5.930 -31.329 1.00 93.69 325 LYS A C 1
ATOM 2641 O O . LYS A 1 325 ? -4.904 5.151 -30.673 1.00 93.69 325 LYS A O 1
ATOM 2646 N N . LYS A 1 326 ? -3.251 5.522 -32.148 1.00 94.50 326 LYS A N 1
ATOM 2647 C CA . LYS A 1 326 ? -2.921 4.105 -32.388 1.00 94.50 326 LYS A CA 1
ATOM 2648 C C . LYS A 1 326 ? -2.641 3.359 -31.076 1.00 94.50 326 LYS A C 1
ATOM 2650 O O . LYS A 1 326 ? -3.294 2.358 -30.801 1.00 94.50 326 LYS A O 1
ATOM 2655 N N . LEU A 1 327 ? -1.776 3.911 -30.220 1.00 91.19 327 LEU A N 1
ATOM 2656 C CA . LEU A 1 327 ? -1.468 3.349 -28.897 1.00 91.19 327 LEU A CA 1
ATOM 2657 C C . LEU A 1 327 ? -2.705 3.248 -27.988 1.00 91.19 327 LEU A C 1
ATOM 2659 O O . LEU A 1 327 ? -2.817 2.324 -27.183 1.00 91.19 327 LEU A O 1
ATOM 2663 N N . LYS A 1 328 ? -3.648 4.192 -28.096 1.00 93.75 328 LYS A N 1
ATOM 2664 C CA . LYS A 1 328 ? -4.914 4.153 -27.353 1.00 93.75 328 LYS A CA 1
ATOM 2665 C C . LYS A 1 328 ? -5.860 3.081 -27.900 1.00 93.75 328 LYS A C 1
ATOM 2667 O O . LYS A 1 328 ? -6.467 2.370 -27.105 1.00 93.75 328 LYS A O 1
ATOM 2672 N N . ASP A 1 329 ? -5.971 2.958 -29.219 1.00 94.88 329 ASP A N 1
ATOM 2673 C CA . ASP A 1 329 ? -6.828 1.978 -29.891 1.00 94.88 329 ASP A CA 1
ATOM 2674 C C . ASP A 1 329 ? -6.321 0.537 -29.623 1.00 94.88 329 ASP A C 1
ATOM 2676 O O . ASP A 1 329 ? -7.116 -0.364 -29.354 1.00 94.88 329 ASP A O 1
ATOM 2680 N N . GLU A 1 330 ? -5.000 0.329 -29.559 1.00 93.44 330 GLU A N 1
ATOM 2681 C CA . GLU A 1 330 ? -4.360 -0.925 -29.118 1.00 93.44 330 GLU A CA 1
ATOM 2682 C C . GLU A 1 330 ? -4.665 -1.250 -27.642 1.00 93.44 330 GLU A C 1
ATOM 2684 O O . GLU A 1 330 ? -5.069 -2.369 -27.307 1.00 93.44 330 GLU A O 1
ATOM 2689 N N . GLN A 1 331 ? -4.548 -0.265 -26.743 1.00 92.31 331 GLN A N 1
ATOM 2690 C CA . GLN A 1 331 ? -4.911 -0.430 -25.328 1.00 92.31 331 GLN A CA 1
ATOM 2691 C C . GLN A 1 331 ? -6.415 -0.681 -25.123 1.00 92.31 331 GLN A C 1
ATOM 2693 O O . GLN A 1 331 ? -6.798 -1.413 -24.207 1.00 92.31 331 GLN A O 1
ATOM 2698 N N . GLU A 1 332 ? -7.274 -0.095 -25.959 1.00 94.25 332 GLU A N 1
ATOM 2699 C CA . GLU A 1 332 ? -8.720 -0.331 -25.997 1.00 94.25 332 GLU A CA 1
ATOM 2700 C C . GLU A 1 332 ? -9.025 -1.766 -26.454 1.00 94.25 332 GLU A C 1
ATOM 2702 O O . GLU A 1 332 ? -9.789 -2.457 -25.780 1.00 94.25 332 GLU A O 1
ATOM 2707 N N . ALA A 1 333 ? -8.376 -2.260 -27.514 1.00 94.88 333 ALA A N 1
ATOM 2708 C CA . ALA A 1 333 ? -8.506 -3.648 -27.963 1.00 94.88 333 ALA A CA 1
ATOM 2709 C C . ALA A 1 333 ? -8.085 -4.645 -26.866 1.00 94.88 333 ALA A C 1
ATOM 2711 O O . ALA A 1 333 ? -8.845 -5.553 -26.521 1.00 94.88 333 ALA A O 1
ATOM 2712 N N . GLN A 1 334 ? -6.932 -4.422 -26.223 1.00 93.62 334 GLN A N 1
ATOM 2713 C CA . GLN A 1 334 ? -6.485 -5.237 -25.089 1.00 93.62 334 GLN A CA 1
ATOM 2714 C C . GLN A 1 334 ? -7.478 -5.178 -23.911 1.00 93.62 334 GLN A C 1
ATOM 2716 O O . GLN A 1 334 ? -7.766 -6.200 -23.286 1.00 93.62 334 GLN A O 1
ATOM 2721 N N . ARG A 1 335 ? -8.055 -4.003 -23.619 1.00 94.88 335 ARG A N 1
ATOM 2722 C CA . ARG A 1 335 ? -9.093 -3.827 -22.588 1.00 94.88 335 ARG A CA 1
ATOM 2723 C C . ARG A 1 335 ? -10.393 -4.561 -22.929 1.00 94.88 335 ARG A C 1
ATOM 2725 O O . ARG A 1 335 ? -11.054 -5.045 -22.017 1.00 94.88 335 ARG A O 1
ATOM 2732 N N . LEU A 1 336 ? -10.776 -4.656 -24.200 1.00 94.19 336 LEU A N 1
ATOM 2733 C CA . LEU A 1 336 ? -11.984 -5.374 -24.624 1.00 94.19 336 LEU A CA 1
ATOM 2734 C C . LEU A 1 336 ? -11.853 -6.899 -24.464 1.00 94.19 336 LEU A C 1
ATOM 2736 O O . LEU A 1 336 ? -12.865 -7.551 -24.198 1.00 94.19 336 LEU A O 1
ATOM 2740 N N . ILE A 1 337 ? -10.630 -7.434 -24.572 1.00 94.56 337 ILE A N 1
ATOM 2741 C CA . ILE A 1 337 ? -10.308 -8.862 -24.399 1.00 94.56 337 ILE A CA 1
ATOM 2742 C C . ILE A 1 337 ? -10.094 -9.220 -22.918 1.00 94.56 337 ILE A C 1
ATOM 2744 O O . ILE A 1 337 ? -10.740 -10.131 -22.408 1.00 94.56 337 ILE A O 1
ATOM 2748 N N . TYR A 1 338 ? -9.203 -8.504 -22.222 1.00 96.75 338 TYR A N 1
ATOM 2749 C CA . TYR A 1 338 ? -8.735 -8.863 -20.872 1.00 96.75 338 TYR A CA 1
ATOM 2750 C C . TYR A 1 338 ? -9.347 -8.021 -19.743 1.00 96.75 338 TYR A C 1
ATOM 2752 O O . TYR A 1 338 ? -9.214 -8.366 -18.574 1.00 96.75 338 TYR A O 1
ATOM 2760 N N . GLY A 1 339 ? -10.014 -6.907 -20.055 1.00 96.69 339 GLY A N 1
ATOM 2761 C CA . GLY A 1 339 ? -10.635 -6.021 -19.062 1.00 96.69 339 GLY A CA 1
ATOM 2762 C C . GLY A 1 339 ? -12.032 -6.449 -18.605 1.00 96.69 339 GLY A C 1
ATOM 2763 O O . GLY A 1 339 ? -12.679 -5.693 -17.878 1.00 96.69 339 GLY A O 1
ATOM 2764 N N . TYR A 1 340 ? -12.506 -7.625 -19.027 1.00 97.06 340 TYR A N 1
ATOM 2765 C CA . TYR A 1 340 ? -13.845 -8.138 -18.739 1.00 97.06 340 TYR A CA 1
ATOM 2766 C C . TYR A 1 340 ? -13.829 -9.626 -18.366 1.00 97.06 340 TYR A C 1
ATOM 2768 O O . TYR A 1 340 ? -13.001 -10.393 -18.856 1.00 97.06 340 TYR A O 1
ATOM 2776 N N . ALA A 1 341 ? -14.792 -10.018 -17.538 1.00 97.25 341 ALA A N 1
ATOM 2777 C CA . ALA A 1 341 ? -15.153 -11.397 -17.228 1.00 97.25 341 ALA A CA 1
ATOM 2778 C C . ALA A 1 341 ? -16.634 -11.631 -17.570 1.00 97.25 341 ALA A C 1
ATOM 2780 O O . ALA A 1 341 ? -17.406 -10.678 -17.678 1.00 97.25 341 ALA A O 1
ATOM 2781 N N . VAL A 1 342 ? -17.042 -12.889 -17.710 1.00 96.94 342 VAL A N 1
ATOM 2782 C CA . VAL A 1 342 ? -18.452 -13.297 -17.698 1.00 96.94 342 VAL A CA 1
ATOM 2783 C C . VAL A 1 342 ? -18.727 -13.924 -16.338 1.00 96.94 342 VAL A C 1
ATOM 2785 O O . VAL A 1 342 ? -18.069 -14.894 -15.973 1.00 96.94 342 VAL A O 1
ATOM 2788 N N . VAL A 1 343 ? -19.667 -13.353 -15.589 1.00 95.38 343 VAL A N 1
ATOM 2789 C CA . VAL A 1 343 ? -20.009 -13.741 -14.215 1.00 95.38 343 VAL A CA 1
ATOM 2790 C C . VAL A 1 343 ? -21.510 -13.997 -14.166 1.00 95.38 343 VAL A C 1
ATOM 2792 O O . VAL A 1 343 ? -22.295 -13.085 -14.410 1.00 95.38 343 VAL A O 1
ATOM 2795 N N . ASP A 1 344 ? -21.916 -15.243 -13.919 1.00 93.56 344 ASP A N 1
ATOM 2796 C CA . ASP A 1 344 ? -23.322 -15.688 -13.955 1.00 93.56 344 ASP A CA 1
ATOM 2797 C C . ASP A 1 344 ? -24.091 -15.268 -15.228 1.00 93.56 344 ASP A C 1
ATOM 2799 O O . ASP A 1 344 ? -25.287 -14.998 -15.189 1.00 93.56 344 ASP A O 1
ATOM 2803 N N . GLY A 1 345 ? -23.391 -15.206 -16.366 1.00 92.31 345 GLY A N 1
ATOM 2804 C CA . GLY A 1 345 ? -23.923 -14.770 -17.665 1.00 92.31 345 GLY A CA 1
ATOM 2805 C C . GLY A 1 345 ? -23.752 -13.275 -17.970 1.00 92.31 345 GLY A C 1
ATOM 2806 O O . GLY A 1 345 ? -23.798 -12.888 -19.135 1.00 92.31 345 GLY A O 1
ATOM 2807 N N . HIS A 1 346 ? -23.471 -12.433 -16.973 1.00 94.00 346 HIS A N 1
ATOM 2808 C CA . HIS A 1 346 ? -23.312 -10.987 -17.151 1.00 94.00 346 HIS A CA 1
ATOM 2809 C C . HIS A 1 346 ? -21.856 -10.601 -17.454 1.00 94.00 346 HIS A C 1
ATOM 2811 O O . HIS A 1 346 ? -20.918 -11.106 -16.835 1.00 94.00 346 HIS A O 1
ATOM 2817 N N . LYS A 1 347 ? -21.647 -9.681 -18.408 1.00 95.25 347 LYS A N 1
ATOM 2818 C CA . LYS A 1 347 ? -20.308 -9.200 -18.787 1.00 95.25 347 LYS A CA 1
ATOM 2819 C C . LYS A 1 347 ? -19.823 -8.110 -17.829 1.00 95.25 347 LYS A C 1
ATOM 2821 O O . LYS A 1 347 ? -20.120 -6.928 -17.999 1.00 95.25 347 LYS A O 1
ATOM 2826 N N . GLU A 1 348 ? -19.029 -8.515 -16.851 1.00 95.50 348 GLU A N 1
ATOM 2827 C CA . GLU A 1 348 ? -18.521 -7.667 -15.777 1.00 95.50 348 GLU A CA 1
ATOM 2828 C C . GLU A 1 348 ? -17.128 -7.100 -16.054 1.00 95.50 348 GLU A C 1
ATOM 2830 O O . GLU A 1 348 ? -16.304 -7.712 -16.734 1.00 95.50 348 GLU A O 1
ATOM 2835 N N . LYS A 1 349 ? -16.838 -5.915 -15.507 1.00 96.38 349 LYS A N 1
ATOM 2836 C CA . LYS A 1 349 ? -15.523 -5.265 -15.660 1.00 96.38 349 LYS A CA 1
ATOM 2837 C C . LYS A 1 349 ? -14.524 -5.823 -14.650 1.00 96.38 349 LYS A C 1
ATOM 2839 O O . LYS A 1 349 ? -14.834 -5.946 -13.468 1.00 96.38 349 LYS A O 1
ATOM 2844 N N . ILE A 1 350 ? -13.289 -6.066 -15.081 1.00 97.56 350 ILE A N 1
ATOM 2845 C CA . ILE A 1 350 ? -12.168 -6.407 -14.195 1.00 97.56 350 ILE A CA 1
ATOM 2846 C C . ILE A 1 350 ? -11.469 -5.110 -13.758 1.00 97.56 350 ILE A C 1
ATOM 2848 O O . ILE A 1 350 ? -11.262 -4.203 -14.563 1.00 97.56 350 ILE A O 1
ATOM 2852 N N . GLY A 1 351 ? -11.127 -4.991 -12.473 1.00 94.88 351 GLY A N 1
ATOM 2853 C CA . GLY A 1 351 ? -10.487 -3.796 -11.916 1.00 94.88 351 GLY A CA 1
ATOM 2854 C C . GLY A 1 351 ? -9.014 -3.674 -12.310 1.00 94.88 351 GLY A C 1
ATOM 2855 O O . GLY A 1 351 ? -8.596 -2.657 -12.854 1.00 94.88 351 GLY A O 1
ATOM 2856 N N . ASN A 1 352 ? -8.235 -4.726 -12.056 1.00 95.44 352 ASN A N 1
ATOM 2857 C CA . ASN A 1 352 ? -6.775 -4.738 -12.177 1.00 95.44 352 ASN A CA 1
ATOM 2858 C C . ASN A 1 352 ? -6.270 -5.948 -12.986 1.00 95.44 352 ASN A C 1
ATOM 2860 O O . ASN A 1 352 ? -5.508 -6.772 -12.494 1.00 95.44 352 ASN A O 1
ATOM 2864 N N . TYR A 1 353 ? -6.709 -6.061 -14.243 1.00 96.56 353 TYR A N 1
ATOM 2865 C CA . TYR A 1 353 ? -6.345 -7.173 -15.136 1.00 96.56 353 TYR A CA 1
ATOM 2866 C C . TYR A 1 353 ? -4.876 -7.163 -15.603 1.00 96.56 353 TYR A C 1
ATOM 2868 O O . TYR A 1 353 ? -4.405 -8.170 -16.124 1.00 96.56 353 TYR A O 1
ATOM 2876 N N . LYS A 1 354 ? -4.149 -6.049 -15.441 1.00 97.12 354 LYS A N 1
ATOM 2877 C CA . LYS A 1 354 ? -2.702 -5.964 -15.704 1.00 97.12 354 LYS A CA 1
ATOM 2878 C C . LYS A 1 354 ? -1.923 -6.263 -14.419 1.00 97.12 354 LYS A C 1
ATOM 2880 O O . LYS A 1 354 ? -2.232 -5.694 -13.372 1.00 97.12 354 LYS A O 1
ATOM 2885 N N . ILE A 1 355 ? -0.913 -7.121 -14.512 1.00 96.75 355 ILE A N 1
ATOM 2886 C CA . ILE A 1 355 ? 0.009 -7.446 -13.413 1.00 96.75 355 ILE A CA 1
ATOM 2887 C C . ILE A 1 355 ? 0.903 -6.231 -13.102 1.00 96.75 355 ILE A C 1
ATOM 2889 O O . ILE A 1 355 ? 1.261 -5.470 -14.002 1.00 96.75 355 ILE A O 1
ATOM 2893 N N . GLU A 1 356 ? 1.265 -6.037 -11.827 1.00 94.69 356 GLU A N 1
ATOM 2894 C CA . GLU A 1 356 ? 2.241 -5.007 -11.433 1.00 94.69 356 GLU A CA 1
ATOM 2895 C C . GLU A 1 356 ? 3.604 -5.283 -12.105 1.00 94.69 356 GLU A C 1
ATOM 2897 O O . GLU A 1 356 ? 4.137 -6.383 -11.939 1.00 94.69 356 GLU A O 1
ATOM 2902 N N . PRO A 1 357 ? 4.200 -4.321 -12.837 1.00 96.31 357 PRO A N 1
ATOM 2903 C CA . PRO A 1 357 ? 5.521 -4.509 -13.429 1.00 96.31 357 PRO A CA 1
ATOM 2904 C C . PRO A 1 357 ? 6.624 -4.609 -12.356 1.00 96.31 357 PRO A C 1
ATOM 2906 O O . PRO A 1 357 ? 6.444 -4.103 -11.239 1.00 96.31 357 PRO A O 1
ATOM 2909 N N . PRO A 1 358 ? 7.779 -5.221 -12.688 1.00 97.50 358 PRO A N 1
ATOM 2910 C CA . PRO A 1 358 ? 8.959 -5.193 -11.826 1.00 97.50 358 PRO A CA 1
ATOM 2911 C C . PRO A 1 358 ? 9.431 -3.754 -11.560 1.00 97.50 358 PRO A C 1
ATOM 2913 O O . PRO A 1 358 ? 9.141 -2.827 -12.320 1.00 97.50 358 PRO A O 1
ATOM 2916 N N . GLY A 1 359 ? 10.142 -3.557 -10.450 1.00 97.81 359 GLY A N 1
ATOM 2917 C CA . GLY A 1 359 ? 10.591 -2.235 -10.010 1.00 97.81 359 GLY A CA 1
ATOM 2918 C C . GLY A 1 359 ? 11.061 -2.219 -8.557 1.00 97.81 359 GLY A C 1
ATOM 2919 O O . GLY A 1 359 ? 11.098 -3.253 -7.896 1.00 97.81 359 GLY A O 1
ATOM 2920 N N . LEU A 1 360 ? 11.390 -1.043 -8.019 1.00 98.00 360 LEU A N 1
ATOM 2921 C CA . LEU A 1 360 ? 11.815 -0.908 -6.618 1.00 98.00 360 LEU A CA 1
ATOM 2922 C C . LEU A 1 360 ? 10.619 -0.668 -5.682 1.00 98.00 360 LEU A C 1
ATOM 2924 O O . LEU A 1 360 ? 9.685 0.078 -5.996 1.00 98.00 360 LEU A O 1
ATOM 2928 N N . PHE A 1 361 ? 10.631 -1.299 -4.508 1.00 97.38 361 PHE A N 1
ATOM 2929 C CA . PHE A 1 361 ? 9.559 -1.187 -3.522 1.00 97.38 361 PHE A CA 1
ATOM 2930 C C . PHE A 1 361 ? 9.578 0.184 -2.827 1.00 97.38 361 PHE A C 1
ATOM 2932 O O . PHE A 1 361 ? 10.380 0.454 -1.934 1.00 97.38 361 PHE A O 1
ATOM 2939 N N . ARG A 1 362 ? 8.656 1.063 -3.227 1.00 95.06 362 ARG A N 1
ATOM 2940 C CA . ARG A 1 362 ? 8.447 2.401 -2.645 1.00 95.06 362 ARG A CA 1
ATOM 2941 C C . ARG A 1 362 ? 7.503 2.324 -1.438 1.00 95.06 362 ARG A C 1
ATOM 2943 O O . ARG A 1 362 ? 6.337 2.711 -1.516 1.00 95.06 362 ARG A O 1
ATOM 2950 N N . GLY A 1 363 ? 8.001 1.742 -0.345 1.00 93.19 363 GLY A N 1
ATOM 2951 C CA . GLY A 1 363 ? 7.300 1.684 0.942 1.00 93.19 363 GLY A CA 1
ATOM 2952 C C . GLY A 1 363 ? 7.128 3.078 1.559 1.00 93.19 363 GLY A C 1
ATOM 2953 O O . GLY A 1 363 ? 8.028 3.906 1.464 1.00 93.19 363 GLY A O 1
ATOM 2954 N N . ARG A 1 364 ? 5.968 3.345 2.175 1.00 92.38 364 ARG A N 1
ATOM 2955 C CA . ARG A 1 364 ? 5.635 4.662 2.754 1.00 92.38 364 ARG A CA 1
ATOM 2956 C C . ARG A 1 364 ? 6.324 4.888 4.103 1.00 92.38 364 ARG A C 1
ATOM 2958 O O . ARG A 1 364 ? 6.527 3.936 4.851 1.00 92.38 364 ARG A O 1
ATOM 2965 N N . GLY A 1 365 ? 6.634 6.147 4.414 1.00 91.38 365 GLY A N 1
ATOM 2966 C CA . GLY A 1 365 ? 7.345 6.516 5.640 1.00 91.38 365 GLY A CA 1
ATOM 2967 C C . GLY A 1 365 ? 8.738 5.888 5.711 1.00 91.38 365 GLY A C 1
ATOM 2968 O O . GLY A 1 365 ? 9.431 5.774 4.704 1.00 91.38 365 GLY A O 1
ATOM 2969 N N . THR A 1 366 ? 9.132 5.449 6.902 1.00 91.62 366 THR A N 1
ATOM 2970 C CA . THR A 1 366 ? 10.425 4.822 7.226 1.00 91.62 366 THR A CA 1
ATOM 2971 C C . THR A 1 366 ? 10.457 3.310 6.949 1.00 91.62 366 THR A C 1
ATOM 2973 O O . THR A 1 366 ? 11.103 2.554 7.666 1.00 91.62 366 THR A O 1
ATOM 2976 N N . HIS A 1 367 ? 9.754 2.832 5.913 1.00 94.31 367 HIS A N 1
ATOM 2977 C CA . HIS A 1 367 ? 9.575 1.395 5.670 1.00 94.31 367 HIS A CA 1
ATOM 2978 C C . HIS A 1 367 ? 10.911 0.629 5.520 1.00 94.31 367 HIS A C 1
ATOM 2980 O O . HIS A 1 367 ? 11.634 0.876 4.551 1.00 94.31 367 HIS A O 1
ATOM 2986 N N . PRO A 1 368 ? 11.217 -0.365 6.376 1.00 95.44 368 PRO A N 1
ATOM 2987 C CA . PRO A 1 368 ? 12.527 -1.027 6.423 1.00 95.44 368 PRO A CA 1
ATOM 2988 C C . PRO A 1 368 ? 12.868 -1.778 5.129 1.00 95.44 368 PRO A C 1
ATOM 2990 O O . PRO A 1 368 ? 14.018 -1.804 4.705 1.00 95.44 368 PRO A O 1
ATOM 2993 N N . LYS A 1 369 ? 11.857 -2.325 4.442 1.00 95.62 369 LYS A N 1
ATOM 2994 C CA . LYS A 1 369 ? 11.989 -2.964 3.119 1.00 95.62 369 LYS A CA 1
ATOM 2995 C C . LYS A 1 369 ? 11.993 -2.009 1.906 1.00 95.62 369 LYS A C 1
ATOM 2997 O O . LYS A 1 369 ? 11.937 -2.489 0.774 1.00 95.62 369 LYS A O 1
ATOM 3002 N N . MET A 1 370 ? 12.020 -0.679 2.077 1.00 96.31 370 MET A N 1
ATOM 3003 C CA . MET A 1 370 ? 12.041 0.242 0.924 1.00 96.31 370 MET A CA 1
ATOM 3004 C C . MET A 1 370 ? 13.281 0.020 0.043 1.00 96.31 370 MET A C 1
ATOM 3006 O O . MET A 1 370 ? 14.351 -0.267 0.563 1.00 96.31 370 MET A O 1
ATOM 3010 N N . GLY A 1 371 ? 13.152 0.133 -1.279 1.00 97.00 371 GLY A N 1
ATOM 3011 C CA . GLY A 1 371 ? 14.250 -0.084 -2.237 1.00 97.00 371 GLY A CA 1
ATOM 3012 C C . GLY A 1 371 ? 14.501 -1.543 -2.629 1.00 97.00 371 GLY A C 1
ATOM 3013 O O . GLY A 1 371 ? 15.197 -1.784 -3.610 1.00 97.00 371 GLY A O 1
ATOM 3014 N N . ARG A 1 372 ? 13.888 -2.516 -1.937 1.00 97.81 372 ARG A N 1
ATOM 3015 C CA . ARG A 1 372 ? 13.913 -3.936 -2.334 1.00 97.81 372 ARG A CA 1
ATOM 3016 C C . ARG A 1 372 ? 13.323 -4.150 -3.728 1.00 97.81 372 ARG A C 1
ATOM 3018 O O . ARG A 1 372 ? 12.388 -3.452 -4.128 1.00 97.81 372 ARG A O 1
ATOM 3025 N N . LEU A 1 373 ? 13.839 -5.136 -4.455 1.00 98.06 373 LEU A N 1
ATOM 3026 C CA . LEU A 1 373 ? 13.407 -5.451 -5.815 1.00 98.06 373 LEU A CA 1
ATOM 3027 C C . LEU A 1 373 ? 12.066 -6.200 -5.809 1.00 98.06 373 LEU A C 1
ATOM 3029 O O . LEU A 1 373 ? 11.988 -7.340 -5.351 1.00 98.06 373 LEU A O 1
ATOM 3033 N N . LYS A 1 374 ? 11.016 -5.601 -6.384 1.00 97.81 374 LYS A N 1
ATOM 3034 C CA . LYS A 1 374 ? 9.827 -6.344 -6.825 1.00 97.81 374 LYS A CA 1
ATOM 3035 C C . LYS A 1 374 ? 10.212 -7.164 -8.053 1.00 97.81 374 LYS A C 1
ATOM 3037 O O . LYS A 1 374 ? 10.533 -6.589 -9.096 1.00 97.81 374 LYS A O 1
ATOM 3042 N N . ARG A 1 375 ? 10.164 -8.492 -7.942 1.00 96.19 375 ARG A N 1
ATOM 3043 C CA . ARG A 1 375 ? 10.459 -9.391 -9.064 1.00 96.19 375 ARG A CA 1
ATOM 3044 C C . ARG A 1 375 ? 9.363 -9.329 -10.128 1.00 96.19 375 ARG A C 1
ATOM 3046 O O . ARG A 1 375 ? 8.195 -9.082 -9.824 1.00 96.19 375 ARG A O 1
ATOM 3053 N N . ARG A 1 376 ? 9.743 -9.620 -11.371 1.00 97.19 376 ARG A N 1
ATOM 3054 C CA . ARG A 1 376 ? 8.810 -9.901 -12.465 1.00 97.19 376 ARG A CA 1
ATOM 3055 C C . ARG A 1 376 ? 8.037 -11.181 -12.129 1.00 97.19 376 ARG A C 1
ATOM 3057 O O . ARG A 1 376 ? 8.650 -12.195 -11.809 1.00 97.19 376 ARG A O 1
ATOM 3064 N N . ILE A 1 377 ? 6.709 -11.108 -12.160 1.00 97.88 377 ILE A N 1
ATOM 3065 C CA . ILE A 1 377 ? 5.813 -12.248 -11.925 1.00 97.88 377 ILE A CA 1
ATOM 3066 C C . ILE A 1 377 ? 5.700 -13.044 -13.226 1.00 97.88 377 ILE A C 1
ATOM 3068 O O . ILE A 1 377 ? 5.365 -12.458 -14.257 1.00 97.88 377 ILE A O 1
ATOM 3072 N N . GLN A 1 378 ? 5.971 -14.347 -13.173 1.00 97.44 378 GLN A N 1
ATOM 3073 C CA . GLN A 1 378 ? 5.855 -15.252 -14.323 1.00 97.44 378 GLN A CA 1
ATOM 3074 C C . GLN A 1 378 ? 4.515 -16.014 -14.300 1.00 97.44 378 GLN A C 1
ATOM 3076 O O . GLN A 1 378 ? 3.854 -16.040 -13.260 1.00 97.44 378 GLN A O 1
ATOM 3081 N N . PRO A 1 379 ? 4.073 -16.648 -15.402 1.00 98.12 379 PRO A N 1
ATOM 3082 C CA . PRO A 1 379 ? 2.896 -17.527 -15.393 1.00 98.12 379 PRO A CA 1
ATOM 3083 C C . PRO A 1 379 ? 2.960 -18.620 -14.316 1.00 98.12 379 PRO A C 1
ATOM 3085 O O . PRO A 1 379 ? 1.963 -18.888 -13.644 1.00 98.12 379 PRO A O 1
ATOM 3088 N N . GLU A 1 380 ? 4.159 -19.136 -14.055 1.00 98.31 380 GLU A N 1
ATOM 3089 C CA . GLU A 1 380 ? 4.461 -20.149 -13.039 1.00 98.31 380 GLU A CA 1
ATOM 3090 C C . GLU A 1 380 ? 4.340 -19.624 -11.588 1.00 98.31 380 GLU A C 1
ATOM 3092 O O . GLU A 1 380 ? 4.378 -20.402 -10.634 1.00 98.31 380 GLU A O 1
ATOM 3097 N N . ASP A 1 381 ? 4.145 -18.313 -11.392 1.00 97.94 381 ASP A N 1
ATOM 3098 C CA . ASP A 1 381 ? 3.765 -17.709 -10.106 1.00 97.94 381 ASP A CA 1
ATOM 3099 C C . ASP A 1 381 ? 2.243 -17.553 -9.931 1.00 97.94 381 ASP A C 1
ATOM 3101 O O . ASP A 1 381 ? 1.772 -17.360 -8.803 1.00 97.94 381 ASP A O 1
ATOM 3105 N N . VAL A 1 382 ? 1.477 -17.597 -11.029 1.00 98.50 382 VAL A N 1
ATOM 3106 C CA . VAL A 1 382 ? 0.068 -17.186 -11.090 1.00 98.50 382 VAL A CA 1
ATOM 3107 C C . VAL A 1 382 ? -0.880 -18.378 -10.962 1.00 98.50 382 VAL A C 1
ATOM 3109 O O . VAL A 1 382 ? -0.858 -19.308 -11.765 1.00 98.50 382 VAL A O 1
ATOM 3112 N N . ILE A 1 383 ? -1.775 -18.295 -9.979 1.00 98.62 383 ILE A N 1
ATOM 3113 C CA . ILE A 1 383 ? -2.928 -19.180 -9.805 1.00 98.62 383 ILE A CA 1
ATOM 3114 C C . ILE A 1 383 ? -4.138 -18.549 -10.498 1.00 98.62 383 ILE A C 1
ATOM 3116 O O . ILE A 1 383 ? -4.495 -17.407 -10.203 1.00 98.62 383 ILE A O 1
ATOM 3120 N N . ILE A 1 384 ? -4.800 -19.295 -11.377 1.00 98.62 384 ILE A N 1
ATOM 3121 C CA . ILE A 1 384 ? -6.060 -18.907 -12.031 1.00 98.62 384 ILE A CA 1
ATOM 3122 C C . ILE A 1 384 ? -7.254 -19.463 -11.242 1.00 98.62 384 ILE A C 1
ATOM 3124 O O . ILE A 1 384 ? -7.154 -20.542 -10.664 1.00 98.62 384 ILE A O 1
ATOM 3128 N N . ASN A 1 385 ? -8.387 -18.753 -11.223 1.00 98.44 385 ASN A N 1
ATOM 3129 C CA . ASN A 1 385 ? -9.641 -19.233 -10.641 1.00 98.44 385 ASN A CA 1
ATOM 3130 C C . ASN A 1 385 ? -10.834 -18.928 -11.561 1.00 98.44 385 ASN A C 1
ATOM 3132 O O . ASN A 1 385 ? -11.101 -17.771 -11.877 1.00 98.44 385 ASN A O 1
ATOM 3136 N N . CYS A 1 386 ? -11.545 -19.972 -11.980 1.00 98.00 386 CYS A N 1
ATOM 3137 C CA . CYS A 1 386 ? -12.645 -19.916 -12.952 1.00 98.00 386 CYS A CA 1
ATOM 3138 C C . CYS A 1 386 ? -13.663 -21.039 -12.677 1.00 98.00 386 CYS A C 1
ATOM 3140 O O . CYS A 1 386 ? -13.515 -21.779 -11.707 1.00 98.00 386 CYS A O 1
ATOM 3142 N N . SER A 1 387 ? -14.716 -21.189 -13.482 1.00 97.50 387 SER A N 1
ATOM 3143 C CA . SER A 1 387 ? -15.640 -22.334 -13.352 1.00 97.50 387 SER A CA 1
ATOM 3144 C C . SER A 1 387 ? -15.170 -23.563 -14.134 1.00 97.50 387 SER A C 1
ATOM 3146 O O . SER A 1 387 ? -14.427 -23.444 -15.103 1.00 97.50 387 SER A O 1
ATOM 3148 N N . LYS A 1 388 ? -15.589 -24.763 -13.708 1.00 95.62 388 LYS A N 1
ATOM 3149 C CA . LYS A 1 388 ? -15.160 -26.051 -14.307 1.00 95.62 388 LYS A CA 1
ATOM 3150 C C . LYS A 1 388 ? -15.668 -26.259 -15.740 1.00 95.62 388 LYS A C 1
ATOM 3152 O O . LYS A 1 388 ? -15.153 -27.103 -16.462 1.00 95.62 388 LYS A O 1
ATOM 3157 N N . ASP A 1 389 ? -16.702 -25.512 -16.097 1.00 94.94 389 ASP A N 1
ATOM 3158 C CA . ASP A 1 389 ? -17.435 -25.465 -17.358 1.00 94.94 389 ASP A CA 1
ATOM 3159 C C . ASP A 1 389 ? -17.112 -24.210 -18.197 1.00 94.94 389 ASP A C 1
ATOM 3161 O O . ASP A 1 389 ? -17.589 -24.083 -19.323 1.00 94.94 389 ASP A O 1
ATOM 3165 N N . ALA A 1 390 ? -16.284 -23.295 -17.681 1.00 96.44 390 ALA A N 1
ATOM 3166 C CA . ALA A 1 390 ? -15.782 -22.132 -18.413 1.00 96.44 390 ALA A CA 1
ATOM 3167 C C . ALA A 1 390 ? -14.537 -22.486 -19.246 1.00 96.44 390 ALA A C 1
ATOM 3169 O O . ALA A 1 390 ? -13.782 -23.397 -18.893 1.00 96.44 390 ALA A O 1
ATOM 3170 N N . LYS A 1 391 ? -14.239 -21.726 -20.314 1.00 96.31 391 LYS A N 1
ATOM 3171 C CA . LYS A 1 391 ? -12.940 -21.876 -20.983 1.00 96.31 391 LYS A CA 1
ATOM 3172 C C . LYS A 1 391 ? -11.828 -21.313 -20.092 1.00 96.31 391 LYS A C 1
ATOM 3174 O O . LYS A 1 391 ? -11.674 -20.097 -19.968 1.00 96.31 391 LYS A O 1
ATOM 3179 N N . VAL A 1 392 ? -11.010 -22.214 -19.547 1.00 97.25 392 VAL A N 1
ATOM 3180 C CA . VAL A 1 392 ? -9.780 -21.885 -18.811 1.00 97.25 392 VAL A CA 1
ATOM 3181 C C . VAL A 1 392 ? -8.868 -20.986 -19.672 1.00 97.25 392 VAL A C 1
ATOM 3183 O O . VAL A 1 392 ? -8.651 -21.295 -20.848 1.00 97.25 392 VAL A O 1
ATOM 3186 N N . PRO A 1 393 ? -8.320 -19.884 -19.123 1.00 96.69 393 PRO A N 1
ATOM 3187 C CA . PRO A 1 393 ? -7.296 -19.076 -19.782 1.00 96.69 393 PRO A CA 1
ATOM 3188 C C . PRO A 1 393 ? -6.089 -19.903 -20.236 1.00 96.69 393 PRO A C 1
ATOM 3190 O O . PRO A 1 393 ? -5.511 -20.651 -19.449 1.00 96.69 393 PRO A O 1
ATOM 3193 N N . GLU A 1 394 ? -5.651 -19.717 -21.477 1.00 96.31 394 GLU A N 1
ATOM 3194 C CA . GLU A 1 394 ? -4.382 -20.271 -21.957 1.00 96.31 394 GLU A CA 1
ATOM 3195 C C . GLU A 1 394 ? -3.208 -19.419 -21.427 1.00 96.31 394 GLU A C 1
ATOM 3197 O O . GLU A 1 394 ? -3.309 -18.187 -21.435 1.00 96.31 394 GLU A O 1
ATOM 3202 N N . PRO A 1 395 ? -2.116 -20.031 -20.929 1.00 96.81 395 PRO A N 1
ATOM 3203 C CA . PRO A 1 395 ? -0.908 -19.301 -20.549 1.00 96.81 395 PRO A CA 1
ATOM 3204 C C . PRO A 1 395 ? -0.169 -18.772 -21.795 1.00 96.81 395 PRO A C 1
ATOM 3206 O O . PRO A 1 395 ? -0.439 -19.219 -22.913 1.00 96.81 395 PRO A O 1
ATOM 3209 N N . PRO A 1 396 ? 0.791 -17.841 -21.635 1.00 96.00 396 PRO A N 1
ATOM 3210 C CA . PRO A 1 396 ? 1.686 -17.446 -22.721 1.00 96.00 396 PRO A CA 1
ATOM 3211 C C . PRO A 1 396 ? 2.390 -18.660 -23.367 1.00 96.00 396 PRO A C 1
ATOM 3213 O O . PRO A 1 396 ? 2.696 -19.625 -22.662 1.00 96.00 396 PRO A O 1
ATOM 3216 N N . PRO A 1 397 ? 2.688 -18.640 -24.681 1.00 96.06 397 PRO A N 1
ATOM 3217 C CA . PRO A 1 397 ? 3.337 -19.765 -25.355 1.00 96.06 397 PRO A CA 1
ATOM 3218 C C . PRO A 1 397 ? 4.651 -20.184 -24.680 1.00 96.06 397 PRO A C 1
ATOM 3220 O O . PRO A 1 397 ? 5.507 -19.347 -24.407 1.00 96.06 397 PRO A O 1
ATOM 3223 N N . GLY A 1 398 ? 4.804 -21.487 -24.424 1.00 96.12 398 GLY A N 1
ATOM 3224 C CA . GLY A 1 398 ? 5.968 -22.061 -23.735 1.00 96.12 398 GLY A CA 1
ATOM 3225 C C . GLY A 1 398 ? 5.903 -22.042 -22.201 1.00 96.12 398 GLY A C 1
ATOM 3226 O O . GLY A 1 398 ? 6.769 -22.642 -21.572 1.00 96.12 398 GLY A O 1
ATOM 3227 N N . HIS A 1 399 ? 4.886 -21.414 -21.606 1.00 97.50 399 HIS A N 1
ATOM 3228 C CA . HIS A 1 399 ? 4.699 -21.312 -20.157 1.00 97.50 399 HIS A CA 1
ATOM 3229 C C . HIS A 1 399 ? 3.522 -22.153 -19.637 1.00 97.50 399 HIS A C 1
ATOM 3231 O O . HIS A 1 399 ? 2.682 -22.639 -20.397 1.00 97.50 399 HIS A O 1
ATOM 3237 N N . SER A 1 400 ? 3.427 -22.279 -18.313 1.00 97.75 400 SER A N 1
ATOM 3238 C CA . SER A 1 400 ? 2.308 -22.907 -17.604 1.00 97.75 400 SER A CA 1
ATOM 3239 C C . SER A 1 400 ? 1.845 -22.070 -16.408 1.00 97.75 400 SER A C 1
ATOM 3241 O O . SER A 1 400 ? 2.623 -21.339 -15.801 1.00 97.75 400 SER A O 1
ATOM 3243 N N . TRP A 1 401 ? 0.560 -22.164 -16.059 1.00 98.44 401 TRP A N 1
ATOM 3244 C CA . TRP A 1 401 ? 0.053 -21.569 -14.819 1.00 98.44 401 TRP A CA 1
ATOM 3245 C C . TRP A 1 401 ? 0.566 -22.346 -13.609 1.00 98.44 401 TRP A C 1
ATOM 3247 O O . TRP A 1 401 ? 0.626 -23.575 -13.653 1.00 98.44 401 TRP A O 1
ATOM 3257 N N . LYS A 1 402 ? 0.825 -21.650 -12.497 1.00 98.12 402 LYS A N 1
ATOM 3258 C CA . LYS A 1 402 ? 1.151 -22.285 -11.210 1.00 98.12 402 LYS A CA 1
ATOM 3259 C C . LYS A 1 402 ? 0.102 -23.313 -10.790 1.00 98.12 402 LYS A C 1
ATOM 3261 O O . LYS A 1 402 ? 0.435 -24.375 -10.275 1.00 98.12 402 LYS A O 1
ATOM 3266 N N . GLU A 1 403 ? -1.169 -22.952 -10.962 1.00 98.06 403 GLU A N 1
ATOM 3267 C CA . GLU A 1 403 ? -2.324 -23.782 -10.630 1.00 98.06 403 GLU A CA 1
ATOM 3268 C C . GLU A 1 403 ? -3.590 -23.215 -11.299 1.00 98.06 403 GLU A C 1
ATOM 3270 O O . GLU A 1 403 ? -3.702 -22.002 -11.503 1.00 98.06 403 GLU A O 1
ATOM 3275 N N . VAL A 1 404 ? -4.575 -24.069 -11.592 1.00 98.19 404 VAL A N 1
ATOM 3276 C CA . VAL A 1 404 ? -5.931 -23.652 -11.988 1.00 98.19 404 VAL A CA 1
ATOM 3277 C C . VAL A 1 404 ? -6.922 -24.194 -10.961 1.00 98.19 404 VAL A C 1
ATOM 3279 O O . VAL A 1 404 ? -7.062 -25.407 -10.803 1.00 98.19 404 VAL A O 1
ATOM 3282 N N . ARG A 1 405 ? -7.600 -23.287 -10.255 1.00 97.25 405 ARG A N 1
ATOM 3283 C CA . ARG A 1 405 ? -8.614 -23.580 -9.236 1.00 97.25 405 ARG A CA 1
ATOM 3284 C C . ARG A 1 405 ? -10.025 -23.291 -9.740 1.00 97.25 405 ARG A C 1
ATOM 3286 O O . ARG A 1 405 ? -10.232 -22.575 -10.720 1.00 97.25 405 ARG A O 1
ATOM 3293 N N . TYR A 1 406 ? -10.986 -23.861 -9.017 1.00 97.56 406 TYR A N 1
ATOM 3294 C CA . TYR A 1 406 ? -12.418 -23.735 -9.277 1.00 97.56 406 TYR A CA 1
ATOM 3295 C C . TYR A 1 406 ? -13.183 -23.477 -7.968 1.00 97.56 406 TYR A C 1
ATOM 3297 O O . TYR A 1 406 ? -14.091 -24.224 -7.602 1.00 97.56 406 TYR A O 1
ATOM 3305 N N . ASP A 1 407 ? -12.738 -22.467 -7.218 1.00 97.12 407 ASP A N 1
ATOM 3306 C CA . ASP A 1 407 ? -13.260 -22.083 -5.905 1.00 97.12 407 ASP A CA 1
ATOM 3307 C C . ASP A 1 407 ? -14.263 -20.930 -6.042 1.00 97.12 407 ASP A C 1
ATOM 3309 O O . ASP A 1 407 ? -13.893 -19.777 -6.282 1.00 97.12 407 ASP A O 1
ATOM 3313 N N . ASN A 1 408 ? -15.544 -21.254 -5.861 1.00 96.06 408 ASN A N 1
ATOM 3314 C CA . ASN A 1 408 ? -16.656 -20.312 -5.940 1.00 96.06 408 ASN A CA 1
ATOM 3315 C C . ASN A 1 408 ? -17.015 -19.639 -4.605 1.00 96.06 408 ASN A C 1
ATOM 3317 O O . ASN A 1 408 ? -17.962 -18.851 -4.556 1.00 96.06 408 ASN A O 1
ATOM 3321 N N . THR A 1 409 ? -16.261 -19.891 -3.531 1.00 95.69 409 THR A N 1
ATOM 3322 C CA . THR A 1 409 ? -16.413 -19.181 -2.247 1.00 95.69 409 THR A CA 1
ATOM 3323 C C . THR A 1 409 ? -15.677 -17.832 -2.241 1.00 95.69 409 THR A C 1
ATOM 3325 O O . THR A 1 409 ? -15.973 -16.945 -1.432 1.00 95.69 409 THR A O 1
ATOM 3328 N N . VAL A 1 410 ? -14.749 -17.633 -3.188 1.00 95.94 410 VAL A N 1
ATOM 3329 C CA . VAL A 1 410 ? -13.891 -16.444 -3.316 1.00 95.94 410 VAL A CA 1
ATOM 3330 C C . VAL A 1 410 ? -14.255 -15.549 -4.512 1.00 95.94 410 VAL A C 1
ATOM 3332 O O . VAL A 1 410 ? -14.978 -15.928 -5.430 1.00 95.94 410 VAL A O 1
ATOM 3335 N N . THR A 1 411 ? -13.747 -14.310 -4.495 1.00 95.75 411 THR A N 1
ATOM 3336 C CA . THR A 1 411 ? -14.102 -13.233 -5.453 1.00 95.75 411 THR A CA 1
ATOM 3337 C C . THR A 1 411 ? -12.941 -12.772 -6.348 1.00 95.75 411 THR A C 1
ATOM 3339 O O . THR A 1 411 ? -13.012 -11.704 -6.963 1.00 95.75 411 THR A O 1
ATOM 3342 N N . TRP A 1 412 ? -11.851 -13.543 -6.396 1.00 97.50 412 TRP A N 1
ATOM 3343 C CA . TRP A 1 412 ? -10.675 -13.271 -7.225 1.00 97.50 412 TRP A CA 1
ATOM 3344 C C . TRP A 1 412 ? -10.600 -14.229 -8.421 1.00 97.50 412 TRP A C 1
ATOM 3346 O O . TRP A 1 412 ? -11.033 -15.377 -8.333 1.00 97.50 412 TRP A O 1
ATOM 3356 N N . LEU A 1 413 ? -10.059 -13.718 -9.530 1.00 98.00 413 LEU A N 1
ATOM 3357 C CA . LEU A 1 413 ? -9.992 -14.379 -10.842 1.00 98.00 413 LEU A CA 1
ATOM 3358 C C . LEU A 1 413 ? -8.585 -14.929 -11.129 1.00 98.00 413 LEU A C 1
ATOM 3360 O O . LEU A 1 413 ? -8.400 -15.939 -11.795 1.00 98.00 413 LEU A O 1
ATOM 3364 N N . ALA A 1 414 ? -7.567 -14.245 -10.612 1.00 98.25 414 ALA A N 1
ATOM 3365 C CA . ALA A 1 414 ? -6.191 -14.719 -10.586 1.00 98.25 414 ALA A CA 1
ATOM 3366 C C . ALA A 1 414 ? -5.510 -14.223 -9.305 1.00 98.25 414 ALA A C 1
ATOM 3368 O O . ALA A 1 414 ? -5.913 -13.195 -8.751 1.00 98.25 414 ALA A O 1
ATOM 3369 N N . SER A 1 415 ? -4.488 -14.929 -8.832 1.00 98.19 415 SER A N 1
ATOM 3370 C CA . SER A 1 415 ? -3.674 -14.517 -7.687 1.00 98.19 415 SER A CA 1
ATOM 3371 C C . SER A 1 415 ? -2.214 -14.937 -7.834 1.00 98.19 415 SER A C 1
ATOM 3373 O O . SER A 1 415 ? -1.893 -15.841 -8.600 1.00 98.19 415 SER A O 1
ATOM 3375 N N . TRP A 1 416 ? -1.318 -14.259 -7.121 1.00 98.06 416 TRP A N 1
ATOM 3376 C CA . TRP A 1 416 ? 0.103 -14.609 -7.024 1.00 98.06 416 TRP A CA 1
ATOM 3377 C C . TRP A 1 416 ? 0.680 -14.091 -5.705 1.00 98.06 416 TRP A C 1
ATOM 3379 O O . TRP A 1 416 ? 0.139 -13.160 -5.105 1.00 98.06 416 T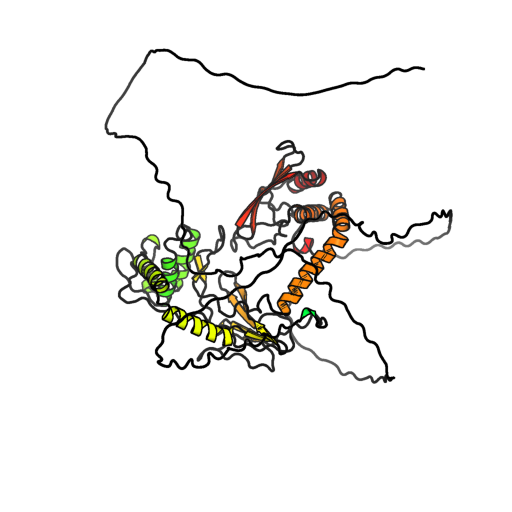RP A O 1
ATOM 3389 N N . THR A 1 417 ? 1.799 -14.659 -5.265 1.00 97.44 417 THR A N 1
ATOM 3390 C CA . THR A 1 417 ? 2.497 -14.232 -4.043 1.00 97.44 417 THR A CA 1
ATOM 3391 C C . THR A 1 417 ? 3.625 -13.260 -4.400 1.00 97.44 417 THR A C 1
ATOM 3393 O O . THR A 1 417 ? 4.527 -13.606 -5.170 1.00 97.44 417 THR A O 1
ATOM 3396 N N . GLU A 1 418 ? 3.580 -12.031 -3.874 1.00 94.44 418 GLU A N 1
ATOM 3397 C CA . GLU A 1 418 ? 4.648 -11.042 -4.082 1.00 94.44 418 GLU A CA 1
ATOM 3398 C C . GLU A 1 418 ? 5.828 -11.245 -3.114 1.00 94.44 418 GLU A C 1
ATOM 3400 O O . GLU A 1 418 ? 5.686 -11.833 -2.045 1.00 94.44 418 GLU A O 1
ATOM 3405 N N . ASN A 1 419 ? 7.026 -10.812 -3.517 1.00 95.44 419 ASN A N 1
ATOM 3406 C CA . ASN A 1 419 ? 8.287 -11.236 -2.898 1.00 95.44 419 ASN A CA 1
ATOM 3407 C C . ASN A 1 419 ? 8.848 -10.302 -1.811 1.00 95.44 419 ASN A C 1
ATOM 3409 O O . ASN A 1 419 ? 9.945 -10.563 -1.322 1.00 95.44 419 ASN A O 1
ATOM 3413 N N . ILE A 1 420 ? 8.168 -9.203 -1.481 1.00 94.50 420 ILE A N 1
ATOM 3414 C CA . ILE A 1 420 ? 8.623 -8.230 -0.480 1.00 94.50 420 ILE A CA 1
ATOM 3415 C C . ILE A 1 420 ? 8.087 -8.605 0.903 1.00 94.50 420 ILE A C 1
ATOM 3417 O O . ILE A 1 420 ? 8.854 -8.624 1.864 1.00 94.50 420 ILE A O 1
ATOM 3421 N N . MET A 1 421 ? 6.790 -8.913 1.006 1.00 91.19 421 MET A N 1
ATOM 3422 C CA . MET A 1 421 ? 6.111 -9.253 2.269 1.00 91.19 421 MET A CA 1
ATOM 3423 C C . MET A 1 421 ? 5.486 -10.659 2.244 1.00 91.19 421 MET A C 1
ATOM 3425 O O . MET A 1 421 ? 4.736 -11.010 3.148 1.00 91.19 421 MET A O 1
ATOM 3429 N N . GLY A 1 422 ? 5.719 -11.448 1.186 1.00 93.50 422 GLY A N 1
ATOM 3430 C CA . GLY A 1 422 ? 5.085 -12.762 1.014 1.00 93.50 422 GLY A CA 1
ATOM 3431 C C . GLY A 1 422 ? 3.560 -12.691 0.856 1.00 93.50 422 GLY A C 1
ATOM 3432 O O . GLY A 1 422 ? 2.872 -13.692 1.049 1.00 93.50 422 GLY A O 1
ATOM 3433 N N . SER A 1 423 ? 3.006 -11.515 0.545 1.00 93.00 423 SER A N 1
ATOM 3434 C CA . SER A 1 423 ? 1.561 -11.297 0.536 1.00 93.00 423 SER A CA 1
ATOM 3435 C C . SER A 1 423 ? 0.921 -11.750 -0.779 1.00 93.00 423 SER A C 1
ATOM 3437 O O . SER A 1 423 ? 1.508 -11.644 -1.859 1.00 93.00 423 SER A O 1
ATOM 3439 N N . ASN A 1 424 ? -0.315 -12.249 -0.714 1.00 96.06 424 ASN A N 1
ATOM 3440 C CA . ASN A 1 424 ? -1.059 -12.607 -1.919 1.00 96.06 424 ASN A CA 1
ATOM 3441 C C . ASN A 1 424 ? -1.698 -11.366 -2.557 1.00 96.06 424 ASN A C 1
ATOM 3443 O O . ASN A 1 424 ? -2.457 -10.624 -1.930 1.00 96.06 424 ASN A O 1
ATOM 3447 N N . LYS A 1 425 ? -1.398 -11.175 -3.840 1.00 97.50 425 LYS A N 1
ATOM 3448 C CA . LYS A 1 425 ? -2.020 -10.216 -4.751 1.00 97.50 425 LYS A CA 1
ATOM 3449 C C . LYS A 1 425 ? -3.147 -10.905 -5.515 1.00 97.50 425 LYS A C 1
ATOM 3451 O O . LYS A 1 425 ? -3.083 -12.105 -5.765 1.00 97.50 425 LYS A O 1
ATOM 3456 N N . TYR A 1 426 ? -4.160 -10.137 -5.908 1.00 97.81 426 TYR A N 1
ATOM 3457 C CA . TYR A 1 426 ? -5.377 -10.658 -6.531 1.00 97.81 426 TYR A CA 1
ATOM 3458 C C . TYR A 1 426 ? -5.833 -9.777 -7.693 1.00 97.81 426 TYR A C 1
ATOM 3460 O O . TYR A 1 426 ? -5.895 -8.556 -7.548 1.00 97.81 426 TYR A O 1
ATOM 3468 N N . VAL A 1 427 ? -6.243 -10.395 -8.799 1.00 97.94 427 VAL A N 1
ATOM 3469 C CA . VAL A 1 427 ? -7.093 -9.771 -9.821 1.00 97.94 427 VAL A CA 1
ATOM 3470 C C . VAL A 1 427 ? -8.543 -9.910 -9.376 1.00 97.94 427 VAL A C 1
ATOM 3472 O O . VAL A 1 427 ? -9.012 -11.021 -9.120 1.00 97.94 427 VAL A O 1
ATOM 3475 N N . MET A 1 428 ? -9.259 -8.793 -9.278 1.00 97.50 428 MET A N 1
ATOM 3476 C CA . MET A 1 428 ? -10.658 -8.758 -8.843 1.00 97.50 428 MET A CA 1
ATOM 3477 C C . MET A 1 428 ? -11.534 -7.956 -9.807 1.00 97.50 428 MET A C 1
ATOM 3479 O O . MET A 1 428 ? -11.054 -7.109 -10.564 1.00 97.50 428 MET A O 1
ATOM 3483 N N . LEU A 1 429 ? -12.845 -8.200 -9.742 1.00 97.06 429 LEU A N 1
ATOM 3484 C CA . LEU A 1 429 ? -13.846 -7.389 -10.434 1.00 97.06 429 LEU A CA 1
ATOM 3485 C C . LEU A 1 429 ? -13.796 -5.915 -9.991 1.00 97.06 429 LEU A C 1
ATOM 3487 O O . LEU A 1 429 ? -13.418 -5.587 -8.861 1.00 97.06 429 LEU A O 1
ATOM 3491 N N . ASN A 1 430 ? -14.189 -5.034 -10.905 1.00 96.75 430 ASN A N 1
ATOM 3492 C CA . ASN A 1 430 ? -14.255 -3.588 -10.728 1.00 96.75 430 ASN A CA 1
ATOM 3493 C C . ASN A 1 430 ? -15.287 -3.204 -9.641 1.00 96.75 430 ASN A C 1
ATOM 3495 O O . ASN A 1 430 ? -16.286 -3.910 -9.492 1.00 96.75 430 ASN A O 1
ATOM 3499 N N . PRO A 1 431 ? -15.122 -2.081 -8.915 1.00 95.00 431 PRO A N 1
ATOM 3500 C CA . PRO A 1 431 ? -16.135 -1.581 -7.980 1.00 95.00 431 PRO A CA 1
ATOM 3501 C C . PRO A 1 431 ? -17.552 -1.404 -8.554 1.00 95.00 431 PRO A C 1
ATOM 3503 O O . PRO A 1 431 ? -18.500 -1.430 -7.780 1.00 95.00 431 PRO A O 1
ATOM 3506 N N . SER A 1 432 ? -17.720 -1.263 -9.877 1.00 92.69 432 SER A N 1
ATOM 3507 C CA . SER A 1 432 ? -19.047 -1.221 -10.516 1.00 92.69 432 SER A CA 1
ATOM 3508 C C . SER A 1 432 ? -19.798 -2.559 -10.534 1.00 92.69 432 SER A C 1
ATOM 3510 O O . SER A 1 432 ? -20.969 -2.572 -10.902 1.00 92.69 432 SER A O 1
ATOM 3512 N N . SER A 1 433 ? -19.122 -3.669 -10.226 1.00 93.50 433 SER A N 1
ATOM 3513 C CA . SER A 1 433 ? -19.671 -5.021 -10.384 1.00 93.50 433 SER A CA 1
ATOM 3514 C C . SER A 1 433 ? -20.622 -5.431 -9.264 1.00 93.50 433 SER A C 1
ATOM 3516 O O . SER A 1 433 ? -20.431 -4.996 -8.127 1.00 93.50 433 SER A O 1
ATOM 3518 N N . LYS A 1 434 ? -21.574 -6.336 -9.539 1.00 91.88 434 LYS A N 1
ATOM 3519 C CA . LYS A 1 434 ? -22.529 -6.863 -8.541 1.00 91.88 434 LYS A CA 1
ATOM 3520 C C . LYS A 1 434 ? -21.834 -7.294 -7.245 1.00 91.88 434 LYS A C 1
ATOM 3522 O O . LYS A 1 434 ? -22.120 -6.761 -6.178 1.00 91.88 434 LYS A O 1
ATOM 3527 N N . ILE A 1 435 ? -20.850 -8.189 -7.350 1.00 91.62 435 ILE A N 1
ATOM 3528 C CA . ILE A 1 435 ? -20.149 -8.791 -6.199 1.00 91.62 435 ILE A CA 1
ATOM 3529 C C . ILE A 1 435 ? -19.431 -7.736 -5.331 1.00 91.62 435 ILE A C 1
ATOM 3531 O O . ILE A 1 435 ? -19.271 -7.928 -4.122 1.00 91.62 435 ILE A O 1
ATOM 3535 N N . LYS A 1 436 ? -18.986 -6.613 -5.916 1.00 93.38 436 LYS A N 1
ATOM 3536 C CA . LYS A 1 436 ? -18.414 -5.488 -5.155 1.00 93.38 436 LYS A CA 1
ATOM 3537 C C . LYS A 1 436 ? -19.501 -4.552 -4.622 1.00 93.38 436 LYS A C 1
ATOM 3539 O O . LYS A 1 436 ? -19.430 -4.173 -3.455 1.00 93.38 436 LYS A O 1
ATOM 3544 N N . GLY A 1 437 ? -20.500 -4.227 -5.437 1.00 93.19 437 GLY A N 1
ATOM 3545 C CA . GLY A 1 437 ? -21.612 -3.343 -5.100 1.00 93.19 437 GLY A CA 1
ATOM 3546 C C . GLY A 1 437 ? -22.478 -3.865 -3.954 1.00 93.19 437 GLY A C 1
ATOM 3547 O O . GLY A 1 437 ? -22.753 -3.113 -3.024 1.00 93.19 437 GLY A O 1
ATOM 3548 N N . GLU A 1 438 ? -22.829 -5.154 -3.951 1.00 91.81 438 GLU A N 1
ATOM 3549 C CA . GLU A 1 438 ? -23.585 -5.789 -2.861 1.00 91.81 438 GLU A CA 1
ATOM 3550 C C . GLU A 1 438 ? -22.839 -5.679 -1.526 1.00 91.81 438 GLU A C 1
ATOM 3552 O O . GLU A 1 438 ? -23.418 -5.268 -0.522 1.00 91.81 438 GLU A O 1
ATOM 3557 N N . LYS A 1 439 ? -21.533 -5.977 -1.510 1.00 91.81 439 LYS A N 1
ATOM 3558 C CA . LYS A 1 439 ? -20.716 -5.900 -0.287 1.00 91.81 439 LYS A CA 1
ATOM 3559 C C . LYS A 1 439 ? -20.482 -4.461 0.176 1.00 91.81 439 LYS A C 1
ATOM 3561 O O . LYS A 1 439 ? -20.401 -4.216 1.381 1.00 91.81 439 LYS A O 1
ATOM 3566 N N . ASP A 1 440 ? -20.414 -3.500 -0.744 1.00 95.06 440 ASP A N 1
ATOM 3567 C CA . ASP A 1 440 ? -20.311 -2.082 -0.391 1.00 95.06 440 ASP A CA 1
ATOM 3568 C C . ASP A 1 440 ? -21.647 -1.515 0.129 1.00 95.06 440 ASP A C 1
ATOM 3570 O O . ASP A 1 440 ? -21.661 -0.744 1.091 1.00 95.06 440 ASP A O 1
ATOM 3574 N N . TRP A 1 441 ? -22.779 -1.971 -0.416 1.00 93.69 441 TRP A N 1
ATOM 3575 C CA . TRP A 1 441 ? -24.117 -1.673 0.100 1.00 93.69 441 TRP A CA 1
ATOM 3576 C C . TRP A 1 441 ? -24.336 -2.272 1.497 1.00 93.69 441 TRP A C 1
ATOM 3578 O O . TRP A 1 441 ? -24.704 -1.549 2.422 1.00 93.69 441 TRP A O 1
ATOM 3588 N N . GLU A 1 442 ? -24.017 -3.552 1.708 1.00 93.00 442 GLU A N 1
ATOM 3589 C CA . GLU A 1 442 ? -24.099 -4.208 3.021 1.00 93.00 442 GLU A CA 1
ATOM 3590 C C . GLU A 1 442 ? -23.239 -3.531 4.094 1.00 93.00 442 GLU A C 1
ATOM 3592 O O . GLU A 1 442 ? -23.654 -3.432 5.252 1.00 93.00 442 GLU A O 1
ATOM 3597 N N . LYS A 1 443 ? -22.052 -3.033 3.726 1.00 95.88 443 LYS A N 1
ATOM 3598 C CA . LYS A 1 443 ? -21.205 -2.206 4.598 1.00 95.88 443 LYS A CA 1
ATOM 3599 C C . LYS A 1 443 ? -21.965 -0.957 5.068 1.00 95.88 443 LYS A C 1
ATOM 3601 O O . LYS A 1 443 ? -21.926 -0.637 6.258 1.00 95.88 443 LYS A O 1
ATOM 3606 N N . TYR A 1 444 ? -22.698 -0.280 4.181 1.00 96.75 444 TYR A N 1
ATOM 3607 C CA . TYR A 1 444 ? -23.538 0.860 4.563 1.00 96.75 444 TYR A CA 1
ATOM 3608 C C . TYR A 1 444 ? -24.785 0.452 5.361 1.00 96.75 444 TYR A C 1
ATOM 3610 O O . TYR A 1 444 ? -25.085 1.107 6.356 1.00 96.75 444 TYR A O 1
ATOM 3618 N N . GLU A 1 445 ? -25.465 -0.649 5.032 1.00 96.62 445 GLU A N 1
ATOM 3619 C CA . GLU A 1 445 ? -26.583 -1.159 5.848 1.00 96.62 445 GLU A CA 1
ATOM 3620 C C . GLU A 1 445 ? -26.136 -1.597 7.251 1.00 96.62 445 GLU A C 1
ATOM 3622 O O . GLU A 1 445 ? -26.870 -1.436 8.225 1.00 96.62 445 GLU A O 1
ATOM 3627 N N . THR A 1 446 ? -24.904 -2.085 7.396 1.00 96.38 446 THR A N 1
ATOM 3628 C CA . THR A 1 446 ? -24.301 -2.394 8.701 1.00 96.38 446 THR A CA 1
ATOM 3629 C C . THR A 1 446 ? -24.043 -1.116 9.506 1.00 96.38 446 THR A C 1
ATOM 3631 O O . THR A 1 446 ? -24.360 -1.065 10.694 1.00 96.38 446 THR A O 1
ATOM 3634 N N . ALA A 1 447 ? -23.566 -0.044 8.864 1.00 96.69 447 ALA A N 1
ATOM 3635 C CA . ALA A 1 447 ? -23.438 1.271 9.497 1.00 96.69 447 ALA A CA 1
ATOM 3636 C C . ALA A 1 447 ? -24.804 1.898 9.859 1.00 96.69 447 ALA A C 1
ATOM 3638 O O . ALA A 1 447 ? -24.925 2.551 10.896 1.00 96.69 447 ALA A O 1
ATOM 3639 N N . ARG A 1 448 ? -25.853 1.660 9.055 1.00 97.44 448 ARG A N 1
ATOM 3640 C CA . ARG A 1 448 ? -27.237 2.056 9.379 1.00 97.44 448 ARG A CA 1
ATOM 3641 C C . ARG A 1 448 ? -27.756 1.309 10.608 1.00 97.44 448 ARG A C 1
ATOM 3643 O O . ARG A 1 448 ? -28.214 1.958 11.538 1.00 97.44 448 ARG A O 1
ATOM 3650 N N . LYS A 1 449 ? -27.583 -0.015 10.678 1.00 97.25 449 LYS A N 1
ATOM 3651 C CA . LYS A 1 449 ? -27.933 -0.816 11.868 1.00 97.25 449 LYS A CA 1
ATOM 3652 C C . LYS A 1 449 ? -27.182 -0.354 13.121 1.00 97.25 449 LYS A C 1
ATOM 3654 O O . LYS A 1 449 ? -27.778 -0.282 14.190 1.00 97.25 449 LYS A O 1
ATOM 3659 N N . LEU A 1 450 ? -25.898 0.004 12.995 1.00 96.81 450 LEU A N 1
ATOM 3660 C CA . LEU A 1 450 ? -25.109 0.552 14.104 1.00 96.81 450 LEU A CA 1
ATOM 3661 C C . LEU A 1 450 ? -25.706 1.863 14.639 1.00 96.81 450 LEU A C 1
ATOM 3663 O O . LEU A 1 450 ? -25.808 2.017 15.853 1.00 96.81 450 LEU A O 1
ATOM 3667 N N . LYS A 1 451 ? -26.137 2.781 13.761 1.00 97.12 451 LYS A N 1
ATOM 3668 C CA . LYS A 1 451 ? -26.773 4.055 14.150 1.00 97.12 451 LYS A CA 1
ATOM 3669 C C . LYS A 1 451 ? -27.952 3.840 15.108 1.00 97.12 451 LYS A C 1
ATOM 3671 O O . LYS A 1 451 ? -28.080 4.584 16.075 1.00 97.12 451 LYS A O 1
ATOM 3676 N N . ASP A 1 452 ? -28.771 2.820 14.865 1.00 96.88 452 ASP A N 1
ATOM 3677 C CA . ASP A 1 452 ? -29.992 2.572 15.639 1.00 96.88 452 ASP A CA 1
ATOM 3678 C C . ASP A 1 452 ? -29.712 1.969 17.036 1.00 96.88 452 ASP A C 1
ATOM 3680 O O . ASP A 1 452 ? -30.562 2.044 17.922 1.00 96.88 452 ASP A O 1
ATOM 3684 N N . VAL A 1 453 ? -28.506 1.427 17.272 1.00 97.19 453 VAL A N 1
ATOM 3685 C CA . VAL A 1 453 ? -28.075 0.862 18.571 1.00 97.19 453 VAL A CA 1
ATOM 3686 C C . VAL A 1 453 ? -26.928 1.629 19.247 1.00 97.19 453 VAL A C 1
ATOM 3688 O O . VAL A 1 453 ? -26.543 1.289 20.367 1.00 97.19 453 VAL A O 1
ATOM 3691 N N . VAL A 1 454 ? -26.377 2.670 18.612 1.00 97.38 454 VAL A N 1
ATOM 3692 C CA . VAL A 1 454 ? -25.125 3.312 19.056 1.00 97.38 454 VAL A CA 1
ATOM 3693 C C . VAL A 1 454 ? -25.209 3.894 20.470 1.00 97.38 454 VAL A C 1
ATOM 3695 O O . VAL A 1 454 ? -24.260 3.758 21.235 1.00 97.38 454 VAL A O 1
ATOM 3698 N N . GLU A 1 455 ? -26.345 4.471 20.879 1.00 97.88 455 GLU A N 1
ATOM 3699 C CA . GLU A 1 455 ? -26.491 5.034 22.233 1.00 97.88 455 GLU A CA 1
ATOM 3700 C C . GLU A 1 455 ? -26.567 3.966 23.334 1.00 97.88 455 GLU A C 1
ATOM 3702 O O . GLU A 1 455 ? -26.150 4.216 24.470 1.00 97.88 455 GLU A O 1
ATOM 3707 N N . LYS A 1 456 ? -27.008 2.744 23.003 1.00 97.62 456 LYS A N 1
ATOM 3708 C CA . LYS A 1 456 ? -26.907 1.595 23.910 1.00 97.62 456 LYS A CA 1
ATOM 3709 C C . LYS A 1 456 ? -25.435 1.222 24.113 1.00 97.62 456 LYS A C 1
ATOM 3711 O O . LYS A 1 456 ? -24.972 1.213 25.250 1.00 97.62 456 LYS A O 1
ATOM 3716 N N . ILE A 1 457 ? -24.686 1.042 23.023 1.00 97.25 457 ILE A N 1
ATOM 3717 C CA . ILE A 1 457 ? -23.247 0.715 23.051 1.00 97.25 457 ILE A CA 1
ATOM 3718 C C . ILE A 1 457 ? -22.450 1.805 23.794 1.00 97.25 457 ILE A C 1
ATOM 3720 O O . ILE A 1 457 ? -21.585 1.502 24.618 1.00 97.25 457 ILE A O 1
ATOM 3724 N N . ARG A 1 458 ? -22.783 3.086 23.571 1.00 98.19 458 ARG A N 1
ATOM 3725 C CA . ARG A 1 458 ? -22.200 4.238 24.284 1.00 98.19 458 ARG A CA 1
ATOM 3726 C C . ARG A 1 458 ? -22.497 4.222 25.781 1.00 98.19 458 ARG A C 1
ATOM 3728 O O . ARG A 1 458 ? -21.649 4.625 26.574 1.00 98.19 458 ARG A O 1
ATOM 3735 N N . SER A 1 459 ? -23.676 3.754 26.179 1.00 97.88 459 SER A N 1
ATOM 3736 C CA . SER A 1 459 ? -24.049 3.590 27.589 1.00 97.88 459 SER A CA 1
ATOM 3737 C C . SER A 1 459 ? -23.340 2.395 28.238 1.00 97.88 459 SER A C 1
ATOM 3739 O O . SER A 1 459 ? -22.927 2.477 29.395 1.00 97.88 459 SER A O 1
ATOM 3741 N N . GLU A 1 460 ? -23.149 1.307 27.491 1.00 97.44 460 GLU A N 1
ATOM 3742 C CA . GLU A 1 460 ? -22.444 0.100 27.934 1.00 97.44 460 GLU A CA 1
ATOM 3743 C C . GLU A 1 460 ? -20.949 0.378 28.158 1.00 97.44 460 GLU A C 1
ATOM 3745 O O . GLU A 1 460 ? -20.475 0.207 29.284 1.00 97.44 460 GLU A O 1
ATOM 3750 N N . TYR A 1 461 ? -20.218 0.945 27.184 1.00 97.31 461 TYR A N 1
ATOM 3751 C CA . TYR A 1 461 ? -18.788 1.231 27.390 1.00 97.31 461 TYR A CA 1
ATOM 3752 C C . TYR A 1 461 ? -18.544 2.275 28.504 1.00 97.31 461 TYR A C 1
ATOM 3754 O O . TYR A 1 461 ? -17.571 2.177 29.254 1.00 97.31 461 TYR A O 1
ATOM 3762 N N . ARG A 1 462 ? -19.456 3.245 28.693 1.00 97.88 462 ARG A N 1
ATOM 3763 C CA . ARG A 1 462 ? -19.402 4.219 29.807 1.00 97.88 462 ARG A CA 1
ATOM 3764 C C . ARG A 1 462 ? -19.560 3.573 31.188 1.00 97.88 462 ARG A C 1
ATOM 3766 O O . ARG A 1 462 ? -19.109 4.137 32.192 1.00 97.88 462 ARG A O 1
ATOM 3773 N N . ASN A 1 463 ? -20.198 2.407 31.261 1.00 97.50 463 ASN A N 1
ATOM 3774 C CA . ASN A 1 463 ? -20.269 1.605 32.478 1.00 97.50 463 ASN A CA 1
ATOM 3775 C C . ASN A 1 463 ? -19.039 0.699 32.631 1.00 97.50 463 ASN A C 1
ATOM 3777 O O . ASN A 1 463 ? -18.478 0.661 33.727 1.00 97.50 463 ASN A O 1
ATOM 3781 N N . ASP A 1 464 ? -18.546 0.088 31.550 1.00 97.62 464 ASP A N 1
ATOM 3782 C CA . ASP A 1 464 ? -17.319 -0.729 31.542 1.00 97.62 464 ASP A CA 1
ATOM 3783 C C . ASP A 1 464 ? -16.077 0.036 32.042 1.00 97.62 464 ASP A C 1
ATOM 3785 O O . ASP A 1 464 ? -15.220 -0.550 32.705 1.00 97.62 464 ASP A O 1
ATOM 3789 N N . TRP A 1 465 ? -16.001 1.363 31.856 1.00 97.88 465 TRP A N 1
ATOM 3790 C CA . TRP A 1 465 ? -14.960 2.213 32.469 1.00 97.88 465 TRP A CA 1
ATOM 3791 C C . TRP A 1 465 ? -14.858 2.095 34.002 1.00 97.88 465 TRP A C 1
ATOM 3793 O O . TRP A 1 465 ? -13.837 2.478 34.578 1.00 97.88 465 TRP A O 1
ATOM 3803 N N . LYS A 1 466 ? -15.916 1.617 34.668 1.00 96.81 466 LYS A N 1
ATOM 3804 C CA . LYS A 1 466 ? -16.012 1.413 36.123 1.00 96.81 466 LYS A CA 1
ATOM 3805 C C . LYS A 1 466 ? -15.766 -0.050 36.527 1.00 96.81 466 LYS A C 1
ATOM 3807 O O . LYS A 1 466 ? -15.792 -0.342 37.721 1.00 96.81 466 LYS A O 1
ATOM 3812 N N . SER A 1 467 ? -15.549 -0.957 35.567 1.00 97.00 467 SER A N 1
ATOM 3813 C CA . SER A 1 467 ? -15.349 -2.391 35.812 1.00 97.00 467 SER A CA 1
ATOM 3814 C C . SER A 1 467 ? -14.186 -2.657 36.777 1.00 97.00 467 SER A C 1
ATOM 3816 O O . SER A 1 467 ? -13.254 -1.856 36.902 1.00 97.00 467 SER A O 1
ATOM 3818 N N . LYS A 1 468 ? -14.218 -3.802 37.465 1.00 95.75 468 LYS A N 1
ATOM 3819 C CA . LYS A 1 468 ? -13.075 -4.285 38.255 1.00 95.75 468 LYS A CA 1
ATOM 3820 C C . LYS A 1 468 ? -11.973 -4.885 37.373 1.00 95.75 468 LYS A C 1
ATOM 3822 O O . LYS A 1 468 ? -10.829 -4.937 37.804 1.00 95.75 468 LYS A O 1
ATOM 3827 N N . GLU A 1 469 ? -12.299 -5.303 36.151 1.00 96.25 469 GLU A N 1
ATOM 3828 C CA . GLU A 1 469 ? -11.362 -5.952 35.233 1.00 96.25 469 GLU A CA 1
ATOM 3829 C C . GLU A 1 469 ? -10.661 -4.937 34.315 1.00 96.25 469 GLU A C 1
ATOM 3831 O O . GLU A 1 469 ? -11.310 -4.129 33.646 1.00 96.25 469 GLU A O 1
ATOM 3836 N N . MET A 1 470 ? -9.326 -5.003 34.245 1.00 95.25 470 MET A N 1
ATOM 3837 C CA . MET A 1 470 ? -8.517 -4.075 33.442 1.00 95.25 470 MET A CA 1
ATOM 3838 C C . MET A 1 470 ? -8.818 -4.178 31.940 1.00 95.25 470 MET A C 1
ATOM 3840 O O . MET A 1 470 ? -9.034 -3.162 31.285 1.00 95.25 470 MET A O 1
ATOM 3844 N N . LYS A 1 471 ? -8.911 -5.405 31.415 1.00 95.81 471 LYS A N 1
ATOM 3845 C CA . LYS A 1 471 ? -9.215 -5.708 30.006 1.00 95.81 471 LYS A CA 1
ATOM 3846 C C . LYS A 1 471 ? -10.526 -5.062 29.547 1.00 95.81 471 LYS A C 1
ATOM 3848 O O . LYS A 1 471 ? -10.580 -4.454 28.481 1.00 95.81 471 LYS A O 1
ATOM 3853 N N . VAL A 1 472 ? -11.558 -5.118 30.392 1.00 96.62 472 VAL A N 1
ATOM 3854 C CA . VAL A 1 472 ? -12.865 -4.489 30.144 1.00 96.62 472 VAL A CA 1
ATOM 3855 C C . VAL A 1 472 ? -12.747 -2.962 30.085 1.00 96.62 472 VAL A C 1
ATOM 3857 O O . VAL A 1 472 ? -13.264 -2.346 29.152 1.00 96.62 472 VAL A O 1
ATOM 3860 N N . ARG A 1 473 ? -11.995 -2.337 31.005 1.00 97.44 473 ARG A N 1
ATOM 3861 C CA . ARG A 1 473 ? -11.732 -0.886 30.947 1.00 97.44 473 ARG A CA 1
ATOM 3862 C C . ARG A 1 473 ? -10.952 -0.483 29.697 1.00 97.44 473 ARG A C 1
ATOM 3864 O O . ARG A 1 473 ? -11.298 0.522 29.082 1.00 97.44 473 ARG A O 1
ATOM 3871 N N . GLN A 1 474 ? -9.918 -1.240 29.331 1.00 97.62 474 GLN A N 1
ATOM 3872 C CA . GLN A 1 474 ? -9.088 -0.978 28.152 1.00 97.62 474 GLN A CA 1
ATOM 3873 C C . GLN A 1 474 ? -9.920 -1.065 26.868 1.00 97.62 474 GLN A C 1
ATOM 3875 O O . GLN A 1 474 ? -9.963 -0.094 26.114 1.00 97.62 474 GLN A O 1
ATOM 3880 N N . ARG A 1 475 ? -10.690 -2.152 26.689 1.00 97.19 475 ARG A N 1
ATOM 3881 C CA . ARG A 1 475 ? -11.678 -2.312 25.603 1.00 97.19 475 ARG A CA 1
ATOM 3882 C C . ARG A 1 475 ? -12.613 -1.103 25.506 1.00 97.19 475 ARG A C 1
ATOM 3884 O O . ARG A 1 475 ? -12.802 -0.555 24.424 1.00 97.19 475 ARG A O 1
ATOM 3891 N N . ALA A 1 476 ? -13.165 -0.657 26.632 1.00 97.62 476 ALA A N 1
ATOM 3892 C CA . ALA A 1 476 ? -14.131 0.438 26.681 1.00 97.62 476 ALA A CA 1
ATOM 3893 C C . ALA A 1 476 ? -13.535 1.845 26.478 1.00 97.62 476 ALA A C 1
ATOM 3895 O O . ALA A 1 476 ? -14.250 2.758 26.061 1.00 97.62 476 ALA A O 1
ATOM 3896 N N . VAL A 1 477 ? -12.245 2.051 26.754 1.00 98.06 477 VAL A N 1
ATOM 3897 C CA . VAL A 1 477 ? -11.538 3.303 26.425 1.00 98.06 477 VAL A CA 1
ATOM 3898 C C . VAL A 1 477 ? -11.100 3.314 24.957 1.00 98.06 477 VAL A C 1
ATOM 3900 O O . VAL A 1 477 ? -11.306 4.318 24.279 1.00 98.06 477 VAL A O 1
ATOM 3903 N N . ALA A 1 478 ? -10.601 2.193 24.429 1.00 97.81 478 ALA A N 1
ATOM 3904 C CA . ALA A 1 478 ? -10.292 2.061 23.006 1.00 97.81 478 ALA A CA 1
ATOM 3905 C C . ALA A 1 478 ? -11.550 2.235 22.132 1.00 97.81 478 ALA A C 1
ATOM 3907 O O . ALA A 1 478 ? -11.539 2.995 21.165 1.00 97.81 478 ALA A O 1
ATOM 3908 N N . LEU A 1 479 ? -12.678 1.621 22.510 1.00 97.44 479 LEU A N 1
ATOM 3909 C CA . LEU A 1 479 ? -13.953 1.797 21.806 1.00 97.44 479 LEU A CA 1
ATOM 3910 C C . LEU A 1 479 ? -14.456 3.253 21.854 1.00 97.44 479 LEU A C 1
ATOM 3912 O O . LEU A 1 479 ? -14.976 3.748 20.858 1.00 97.44 479 LEU A O 1
ATOM 3916 N N . TYR A 1 480 ? -14.242 3.966 22.965 1.00 98.12 480 TYR A N 1
ATOM 3917 C CA . TYR A 1 480 ? -14.531 5.401 23.072 1.00 98.12 480 TYR A CA 1
ATOM 3918 C C . TYR A 1 480 ? -13.662 6.250 22.129 1.00 98.12 480 TYR A C 1
ATOM 3920 O O . TYR A 1 480 ? -14.184 7.146 21.467 1.00 98.12 480 TYR A O 1
ATOM 3928 N N . PHE A 1 481 ? -12.362 5.960 22.005 1.00 98.12 481 PHE A N 1
ATOM 3929 C CA . PHE A 1 481 ? -11.498 6.640 21.034 1.00 98.12 481 PHE A CA 1
ATOM 3930 C C . PHE A 1 481 ? -11.914 6.352 19.584 1.00 98.12 481 PHE A C 1
ATOM 3932 O O . PHE A 1 481 ? -11.902 7.257 18.751 1.00 98.12 481 PHE A O 1
ATOM 3939 N N . ILE A 1 482 ? -12.343 5.127 19.274 1.00 97.62 482 ILE A N 1
ATOM 3940 C CA . ILE A 1 482 ? -12.858 4.776 17.942 1.00 97.62 482 ILE A CA 1
ATOM 3941 C C . ILE A 1 482 ? -14.180 5.511 17.652 1.00 97.62 482 ILE A C 1
ATOM 3943 O O . ILE A 1 482 ? -14.329 6.071 16.568 1.00 97.62 482 ILE A O 1
ATOM 3947 N N . ASP A 1 483 ? -15.103 5.595 18.617 1.00 97.69 483 ASP A N 1
ATOM 3948 C CA . ASP A 1 483 ? -16.385 6.307 18.471 1.00 97.69 483 ASP A CA 1
ATOM 3949 C C . ASP A 1 483 ? -16.236 7.836 18.364 1.00 97.69 483 ASP A C 1
ATOM 3951 O O . ASP A 1 483 ? -16.964 8.472 17.603 1.00 97.69 483 ASP A O 1
ATOM 3955 N N . LYS A 1 484 ? -15.318 8.448 19.129 1.00 97.00 484 LYS A N 1
ATOM 3956 C CA . LYS A 1 484 ? -15.182 9.918 19.198 1.00 97.00 484 LYS A CA 1
ATOM 3957 C C . LYS A 1 484 ? -14.139 10.511 18.263 1.00 97.00 484 LYS A C 1
ATOM 3959 O O . LYS A 1 484 ? -14.321 11.641 17.821 1.00 97.00 484 LYS A O 1
ATOM 3964 N N . LEU A 1 485 ? -13.067 9.780 17.967 1.00 97.31 485 LEU A N 1
ATOM 3965 C CA . LEU A 1 485 ? -11.928 10.272 17.182 1.00 97.31 485 LEU A CA 1
ATOM 3966 C C . LEU A 1 485 ? -11.768 9.540 15.842 1.00 97.31 485 LEU A C 1
ATOM 3968 O O . LEU A 1 485 ? -10.824 9.816 15.105 1.00 97.31 485 LEU A O 1
ATOM 3972 N N . ALA A 1 486 ? -12.672 8.604 15.523 1.00 97.50 486 ALA A N 1
ATOM 3973 C CA . ALA A 1 486 ? -12.641 7.782 14.311 1.00 97.50 486 ALA A CA 1
ATOM 3974 C C . ALA A 1 486 ? -11.294 7.059 14.087 1.00 97.50 486 ALA A C 1
ATOM 3976 O O . ALA A 1 486 ? -10.888 6.808 12.945 1.00 97.50 486 ALA A O 1
ATOM 3977 N N . LEU A 1 487 ? -10.587 6.716 15.176 1.00 97.00 487 LEU A N 1
ATOM 3978 C CA . LEU A 1 487 ? -9.316 6.001 15.083 1.00 97.00 487 LEU A CA 1
ATOM 3979 C C . LEU A 1 487 ? -9.520 4.644 14.403 1.00 97.00 487 LEU A C 1
ATOM 3981 O O . LEU A 1 487 ? -10.488 3.924 14.650 1.00 97.00 487 LEU A O 1
ATOM 3985 N N . ARG A 1 488 ? -8.564 4.259 13.555 1.00 97.38 488 ARG A N 1
ATOM 3986 C CA . ARG A 1 488 ? -8.529 2.907 12.983 1.00 97.38 488 ARG A CA 1
ATOM 3987 C C . ARG A 1 488 ? -8.170 1.917 14.086 1.00 97.38 488 ARG A C 1
ATOM 3989 O O . ARG A 1 488 ? -7.360 2.248 14.945 1.00 97.38 488 ARG A O 1
ATOM 3996 N N . ALA A 1 489 ? -8.719 0.702 14.021 1.00 95.25 489 ALA A N 1
ATOM 3997 C CA . ALA A 1 489 ? -8.573 -0.303 15.078 1.00 95.25 489 ALA A CA 1
ATOM 3998 C C . ALA A 1 489 ? -7.115 -0.555 15.510 1.00 95.25 489 ALA A C 1
ATOM 4000 O O . ALA A 1 489 ? -6.876 -0.709 16.696 1.00 95.25 489 ALA A O 1
ATOM 4001 N N . GLY A 1 490 ? -6.151 -0.520 14.581 1.00 92.81 490 GLY A N 1
ATOM 4002 C CA . GLY A 1 490 ? -4.734 -0.738 14.889 1.00 92.81 490 GLY A CA 1
ATOM 4003 C C . GLY A 1 490 ? -4.436 -2.209 15.115 1.00 92.81 490 GLY A C 1
ATOM 4004 O O . GLY A 1 490 ? -4.360 -2.653 16.254 1.00 92.81 490 GLY A O 1
ATOM 4005 N N . ASN A 1 491 ? -4.312 -2.966 14.022 1.00 91.88 491 ASN A N 1
ATOM 4006 C CA . ASN A 1 491 ? -3.712 -4.290 14.114 1.00 91.88 491 ASN A CA 1
ATOM 4007 C C . ASN A 1 491 ? -2.249 -4.120 14.539 1.00 91.88 491 ASN A C 1
ATOM 4009 O O . ASN A 1 491 ? -1.556 -3.257 13.997 1.00 91.88 491 ASN A O 1
ATOM 4013 N N . GLU A 1 492 ? -1.808 -4.994 15.435 1.00 84.69 492 GLU A N 1
ATOM 4014 C CA . GLU A 1 492 ? -0.402 -5.322 15.656 1.00 84.69 492 GLU A CA 1
ATOM 4015 C C . GLU A 1 492 ? 0.294 -5.652 14.322 1.00 84.69 492 GLU A C 1
ATOM 4017 O O . GLU A 1 492 ? -0.349 -6.091 13.355 1.00 84.69 492 GLU A O 1
ATOM 4022 N N . LYS A 1 493 ? 1.601 -5.405 14.257 1.00 85.06 493 LYS A N 1
ATOM 4023 C CA . LYS A 1 493 ? 2.444 -5.689 13.095 1.00 85.06 493 LYS A CA 1
ATOM 4024 C C . LYS A 1 493 ? 3.726 -6.357 13.556 1.00 85.06 493 LYS A C 1
ATOM 4026 O O . LYS A 1 493 ? 4.157 -6.150 14.679 1.00 85.06 493 LYS A O 1
ATOM 4031 N N . GLU A 1 494 ? 4.357 -7.077 12.643 1.00 81.56 494 GLU A N 1
ATOM 4032 C CA . GLU A 1 494 ? 5.696 -7.607 12.855 1.00 81.56 494 GLU A CA 1
ATOM 4033 C C . GLU A 1 494 ? 6.743 -6.481 12.738 1.00 81.56 494 GLU A C 1
ATOM 4035 O O . GLU A 1 494 ? 6.732 -5.682 11.785 1.00 81.56 494 GLU A O 1
ATOM 4040 N N . ASP A 1 495 ? 7.621 -6.402 13.739 1.00 75.69 495 ASP A N 1
ATOM 4041 C CA . ASP A 1 495 ? 8.706 -5.425 13.813 1.00 75.69 495 ASP A CA 1
ATOM 4042 C C . ASP A 1 495 ? 9.748 -5.673 12.721 1.00 75.69 495 ASP A C 1
ATOM 4044 O O . ASP A 1 495 ? 10.032 -6.808 12.348 1.00 75.69 495 ASP A O 1
ATOM 4048 N N . ASN A 1 496 ? 10.360 -4.603 12.208 1.00 76.12 496 ASN A N 1
ATOM 4049 C CA . ASN A 1 496 ? 11.367 -4.629 11.130 1.00 76.12 496 ASN A CA 1
ATOM 4050 C C . ASN A 1 496 ? 10.883 -5.188 9.767 1.00 76.12 496 ASN A C 1
ATOM 4052 O O . ASN A 1 496 ? 11.542 -4.972 8.749 1.00 76.12 496 ASN A O 1
ATOM 4056 N N . GLU A 1 497 ? 9.713 -5.823 9.702 1.00 85.50 497 GLU A N 1
ATOM 4057 C CA . GLU A 1 497 ? 9.009 -6.188 8.467 1.00 85.50 497 GLU A CA 1
ATOM 4058 C C . GLU A 1 497 ? 8.370 -4.962 7.792 1.00 85.50 497 GLU A C 1
ATOM 4060 O O . GLU A 1 497 ? 8.451 -4.780 6.570 1.00 85.50 497 GLU A O 1
ATOM 4065 N N . THR A 1 498 ? 7.745 -4.096 8.596 1.00 88.31 498 THR A N 1
ATOM 4066 C CA . THR A 1 498 ? 6.877 -3.001 8.133 1.00 88.31 498 THR A CA 1
ATOM 4067 C C . THR A 1 498 ? 7.304 -1.632 8.671 1.00 88.31 498 THR A C 1
ATOM 4069 O O . THR A 1 498 ? 8.109 -1.533 9.590 1.00 88.31 498 THR A O 1
ATOM 4072 N N . ALA A 1 499 ? 6.789 -0.544 8.086 1.00 89.69 499 ALA A N 1
ATOM 4073 C CA . ALA A 1 499 ? 6.942 0.789 8.680 1.00 89.69 499 ALA A CA 1
ATOM 4074 C C . ALA A 1 499 ? 6.164 0.869 10.003 1.00 89.69 499 ALA A C 1
ATOM 4076 O O . ALA A 1 499 ? 4.970 0.553 10.006 1.00 89.69 499 ALA A O 1
ATOM 4077 N N . ASP A 1 500 ? 6.786 1.346 11.081 1.00 91.69 500 ASP A N 1
ATOM 4078 C CA . ASP A 1 500 ? 6.086 1.605 12.342 1.00 91.69 500 ASP A CA 1
ATOM 4079 C C . ASP A 1 500 ? 4.964 2.636 12.129 1.00 91.69 500 ASP A C 1
ATOM 4081 O O . ASP A 1 500 ? 5.192 3.763 11.684 1.00 91.69 500 ASP A O 1
ATOM 4085 N N . THR A 1 501 ? 3.723 2.199 12.363 1.00 94.25 501 THR A N 1
ATOM 4086 C CA . THR A 1 501 ? 2.530 3.055 12.362 1.00 94.25 501 THR A CA 1
ATOM 4087 C C . THR A 1 501 ? 1.450 2.391 13.203 1.00 94.25 501 THR A C 1
ATOM 4089 O O . THR A 1 501 ? 1.063 1.255 12.906 1.00 94.25 501 THR A O 1
ATOM 4092 N N . VAL A 1 502 ? 0.868 3.118 14.143 1.00 96.12 502 VAL A N 1
ATOM 4093 C CA . VAL A 1 502 ? -0.081 2.570 15.114 1.00 96.12 502 VAL A CA 1
ATOM 4094 C C . VAL A 1 502 ? -1.543 2.889 14.780 1.00 96.12 502 VAL A C 1
ATOM 4096 O O . VAL A 1 502 ? -1.874 3.739 13.944 1.00 96.12 502 VAL A O 1
ATOM 4099 N N . GLY A 1 503 ? -2.452 2.170 15.434 1.00 96.44 503 GLY A N 1
ATOM 4100 C CA . GLY A 1 503 ? -3.865 2.525 15.551 1.00 96.44 503 GLY A CA 1
ATOM 4101 C C . GLY A 1 503 ? -4.352 2.273 16.976 1.00 96.44 503 GLY A C 1
ATOM 4102 O O . GLY A 1 503 ? -3.555 1.998 17.861 1.00 96.44 503 GLY A O 1
ATOM 4103 N N . CYS A 1 504 ? -5.660 2.362 17.210 1.00 97.31 504 CYS A N 1
ATOM 4104 C CA . CYS A 1 504 ? -6.213 2.494 18.557 1.00 97.31 504 CYS A CA 1
ATOM 4105 C C . CYS A 1 504 ? -5.810 1.392 19.553 1.00 97.31 504 CYS A C 1
ATOM 4107 O O . CYS A 1 504 ? -5.575 1.714 20.710 1.00 97.31 504 CYS A O 1
ATOM 4109 N N . CYS A 1 505 ? -5.771 0.118 19.152 1.00 96.69 505 CYS A N 1
ATOM 4110 C CA . CYS A 1 505 ? -5.383 -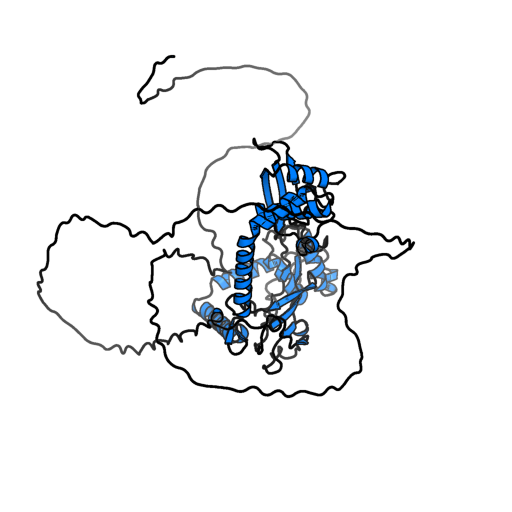0.987 20.036 1.00 96.69 505 CYS A CA 1
ATOM 4111 C C . CYS A 1 505 ? -3.866 -1.119 20.212 1.00 96.69 505 CYS A C 1
ATOM 4113 O O . CYS A 1 505 ? -3.452 -1.663 21.223 1.00 96.69 505 CYS A O 1
ATOM 4115 N N . SER A 1 506 ? -3.067 -0.606 19.272 1.00 96.62 506 SER A N 1
ATOM 4116 C CA . SER A 1 506 ? -1.601 -0.718 19.243 1.00 96.62 506 SER A CA 1
ATOM 4117 C C . SER A 1 506 ? -0.905 0.603 19.613 1.00 96.62 506 SER A C 1
ATOM 4119 O O . SER A 1 506 ? 0.161 0.918 19.084 1.00 96.62 506 SER A O 1
ATOM 4121 N N . LEU A 1 507 ? -1.557 1.464 20.402 1.00 97.62 507 LEU A N 1
ATOM 4122 C CA . LEU A 1 507 ? -0.940 2.701 20.885 1.00 97.62 507 LEU A CA 1
ATOM 4123 C C . LEU A 1 507 ? 0.049 2.351 22.004 1.00 97.62 507 LEU A C 1
ATOM 4125 O O . LEU A 1 507 ? -0.391 1.970 23.082 1.00 97.62 507 LEU A O 1
ATOM 4129 N N . ARG A 1 508 ? 1.350 2.563 21.793 1.00 97.56 508 ARG A N 1
ATOM 4130 C CA . ARG A 1 508 ? 2.360 2.608 22.873 1.00 97.56 508 ARG A CA 1
ATOM 4131 C C . ARG A 1 508 ? 2.202 3.858 23.752 1.00 97.56 508 ARG A C 1
ATOM 4133 O O . ARG A 1 508 ? 1.611 4.846 23.301 1.00 97.56 508 ARG A O 1
ATOM 4140 N N . CYS A 1 509 ? 2.718 3.840 24.978 1.00 97.00 509 CYS A N 1
ATOM 4141 C CA . CYS A 1 509 ? 2.578 4.926 25.955 1.00 97.00 509 CYS A CA 1
ATOM 4142 C C . CYS A 1 509 ? 3.175 6.274 25.504 1.00 97.00 509 CYS A C 1
ATOM 4144 O O . CYS A 1 509 ? 2.618 7.314 25.854 1.00 97.00 509 CYS A O 1
ATOM 4146 N N . GLU A 1 510 ? 4.235 6.284 24.693 1.00 97.25 510 GLU A N 1
ATOM 4147 C CA . GLU A 1 510 ? 4.853 7.493 24.119 1.00 97.25 510 GLU A CA 1
ATOM 4148 C C . GLU A 1 510 ? 3.881 8.378 23.313 1.00 97.25 510 GLU A C 1
ATOM 4150 O O . GLU A 1 510 ? 4.023 9.603 23.277 1.00 97.25 510 GLU A O 1
ATOM 4155 N N . HIS A 1 511 ? 2.863 7.765 22.699 1.00 98.31 511 HIS A N 1
ATOM 4156 C CA . HIS A 1 511 ? 1.958 8.407 21.745 1.00 98.31 511 HIS A CA 1
ATOM 4157 C C . HIS A 1 511 ? 0.914 9.323 22.388 1.00 98.31 511 HIS A C 1
ATOM 4159 O O . HIS A 1 511 ? 0.164 9.991 21.665 1.00 98.31 511 HIS A O 1
ATOM 4165 N N . ILE A 1 512 ? 0.804 9.322 23.722 1.00 97.81 512 ILE A N 1
ATOM 4166 C CA . ILE A 1 512 ? -0.146 10.164 24.449 1.00 97.81 512 ILE A CA 1
ATOM 4167 C C . ILE A 1 512 ? 0.492 10.910 25.622 1.00 97.81 512 ILE A C 1
ATOM 4169 O O . ILE A 1 512 ? 1.300 10.376 26.377 1.00 97.81 512 ILE A O 1
ATOM 4173 N N . LYS A 1 513 ? 0.062 12.157 25.825 1.00 97.75 513 LYS A N 1
ATOM 4174 C CA . LYS A 1 513 ? 0.436 12.991 26.975 1.00 97.75 513 LYS A CA 1
ATOM 4175 C C . LYS A 1 513 ? -0.826 13.440 27.707 1.00 97.75 513 LYS A C 1
ATOM 4177 O O . LYS A 1 513 ? -1.808 13.864 27.094 1.00 97.75 513 LYS A O 1
ATOM 4182 N N . LEU A 1 514 ? -0.820 13.286 29.032 1.00 97.62 514 LEU A N 1
ATOM 4183 C CA . LEU A 1 514 ? -1.997 13.452 29.889 1.00 97.62 514 LEU A CA 1
ATOM 4184 C C . LEU A 1 514 ? -1.936 14.766 30.670 1.00 97.62 514 LEU A C 1
ATOM 4186 O O . LEU A 1 514 ? -1.373 14.838 31.764 1.00 97.62 514 LEU A O 1
ATOM 4190 N N . HIS A 1 515 ? -2.580 15.798 30.133 1.00 97.38 515 HIS A N 1
ATOM 4191 C CA . HIS A 1 515 ? -2.618 17.130 30.725 1.00 97.38 515 HIS A CA 1
ATOM 4192 C C . HIS A 1 515 ? -3.847 17.286 31.629 1.00 97.38 515 HIS A C 1
ATOM 4194 O O . HIS A 1 515 ? -4.991 17.159 31.187 1.00 97.38 515 HIS A O 1
ATOM 4200 N N . LYS A 1 516 ? -3.632 17.551 32.926 1.00 95.56 516 LYS A N 1
ATOM 4201 C CA . LYS A 1 516 ? -4.737 17.771 33.886 1.00 95.56 516 LYS A CA 1
ATOM 4202 C C . LYS A 1 516 ? -5.596 18.967 33.479 1.00 95.56 516 LYS A C 1
ATOM 4204 O O . LYS A 1 516 ? -6.819 18.894 33.573 1.00 95.56 516 LYS A O 1
ATOM 4209 N N . GLU A 1 517 ? -4.932 20.021 33.026 1.00 95.38 517 GLU A N 1
ATOM 4210 C CA . GLU A 1 517 ? -5.501 21.238 32.468 1.00 95.38 517 GLU A CA 1
ATOM 4211 C C . GLU A 1 517 ? -4.557 21.732 31.364 1.00 95.38 517 GLU A C 1
ATOM 4213 O O . GLU A 1 517 ? -3.339 21.684 31.542 1.00 95.38 517 GLU A O 1
ATOM 4218 N N . LEU A 1 518 ? -5.107 22.128 30.216 1.00 94.19 518 LEU A N 1
ATOM 4219 C CA . LEU A 1 518 ? -4.374 22.661 29.066 1.00 94.19 518 LEU A CA 1
ATOM 4220 C C . LEU A 1 518 ? -5.327 23.514 28.227 1.00 94.19 518 LEU A C 1
ATOM 4222 O O . LEU A 1 518 ? -6.479 23.129 28.045 1.00 94.19 518 LEU A O 1
ATOM 4226 N N . ASP A 1 519 ? -4.862 24.657 27.721 1.00 92.56 519 ASP A N 1
ATOM 4227 C CA . ASP A 1 519 ? -5.634 25.544 26.835 1.00 92.56 519 ASP A CA 1
ATOM 4228 C C . ASP A 1 519 ? -7.038 25.912 27.403 1.00 92.56 519 ASP A C 1
ATOM 4230 O O . ASP A 1 519 ? -8.020 26.048 26.674 1.00 92.56 519 ASP A O 1
ATOM 4234 N N . GLY A 1 520 ? -7.142 26.037 28.738 1.00 92.81 520 GLY A N 1
ATOM 4235 C CA . GLY A 1 520 ? -8.386 26.319 29.478 1.00 92.81 520 GLY A CA 1
ATOM 4236 C C . GLY A 1 520 ? -9.338 25.125 29.658 1.00 92.81 520 GLY A C 1
ATOM 4237 O O . GLY A 1 520 ? -10.449 25.291 30.160 1.00 92.81 520 GLY A O 1
ATOM 4238 N N . GLN A 1 521 ? -8.937 23.920 29.248 1.00 94.19 521 GLN A N 1
ATOM 4239 C CA . GLN A 1 521 ? -9.746 22.700 29.288 1.00 94.19 521 GLN A CA 1
ATOM 4240 C C . GLN A 1 521 ? -9.163 21.677 30.269 1.00 94.19 521 GLN A C 1
ATOM 4242 O O . GLN A 1 521 ? -7.954 21.473 30.329 1.00 94.19 521 GLN A O 1
ATOM 4247 N N . GLN A 1 522 ? -10.024 20.983 31.017 1.00 96.00 522 GLN A N 1
ATOM 4248 C CA . GLN A 1 522 ? -9.607 19.944 31.966 1.00 96.00 522 GLN A CA 1
ATOM 4249 C C . GLN A 1 522 ? -9.607 18.543 31.339 1.00 96.00 522 GLN A C 1
ATOM 4251 O O . GLN A 1 522 ? -10.487 18.213 30.547 1.00 96.00 522 GLN A O 1
ATOM 4256 N N . ASN A 1 523 ? -8.720 17.667 31.821 1.00 96.44 523 ASN A N 1
ATOM 4257 C CA . ASN A 1 523 ? -8.587 16.264 31.398 1.00 96.44 523 ASN A CA 1
ATOM 4258 C C . ASN A 1 523 ? -8.259 16.124 29.891 1.00 96.44 523 ASN A C 1
ATOM 4260 O O . ASN A 1 523 ? -8.909 15.356 29.178 1.00 96.44 523 ASN A O 1
ATOM 4264 N N . VAL A 1 524 ? -7.269 16.870 29.394 1.00 98.00 524 VAL A N 1
ATOM 4265 C CA . VAL A 1 524 ? -6.883 16.872 27.973 1.00 98.00 524 VAL A CA 1
ATOM 4266 C C . VAL A 1 524 ? -5.871 15.763 27.681 1.00 98.00 524 VAL A C 1
ATOM 4268 O O . VAL A 1 524 ? -4.834 15.650 28.334 1.00 98.00 524 VAL A O 1
ATOM 4271 N N . VAL A 1 525 ? -6.165 14.954 26.666 1.00 98.31 525 VAL A N 1
ATOM 4272 C CA . VAL A 1 525 ? -5.240 13.979 26.083 1.00 98.31 525 VAL A CA 1
ATOM 4273 C C . VAL A 1 525 ? -4.675 14.575 24.801 1.00 98.31 525 VAL A C 1
ATOM 4275 O O . VAL A 1 525 ? -5.410 14.835 23.848 1.00 98.31 525 VAL A O 1
ATOM 4278 N N . GLU A 1 526 ? -3.370 14.804 24.786 1.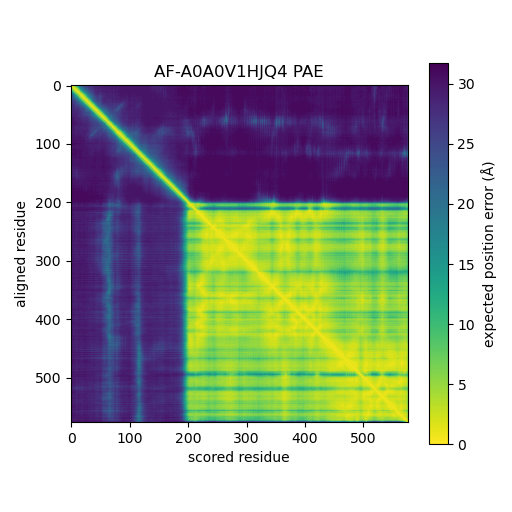00 98.31 526 GLU A N 1
ATOM 4279 C CA . GLU A 1 526 ? -2.612 15.121 23.580 1.00 98.31 526 GLU A CA 1
ATOM 4280 C C . GLU A 1 526 ? -2.165 13.800 22.949 1.00 98.31 526 GLU A C 1
ATOM 4282 O O . GLU A 1 526 ? -1.492 13.007 23.599 1.00 98.31 526 GLU A O 1
ATOM 4287 N N . PHE A 1 527 ? -2.584 13.547 21.712 1.00 98.50 527 PHE A N 1
ATOM 4288 C CA . PHE A 1 527 ? -2.173 12.410 20.892 1.00 98.50 527 PHE A CA 1
ATOM 4289 C C . PHE A 1 527 ? -1.150 12.882 19.866 1.00 98.50 527 PHE A C 1
ATOM 4291 O O . PHE A 1 527 ? -1.385 13.900 19.211 1.00 98.50 527 PHE A O 1
ATOM 4298 N N . ASP A 1 528 ? -0.078 12.120 19.669 1.00 98.25 528 ASP A N 1
ATOM 4299 C CA . ASP A 1 528 ? 0.907 12.365 18.616 1.00 98.25 528 ASP A CA 1
ATOM 4300 C C . ASP A 1 528 ? 1.506 11.039 18.129 1.00 98.25 528 ASP A C 1
ATOM 4302 O O . ASP A 1 528 ? 2.278 10.402 18.842 1.00 98.25 528 ASP A O 1
ATOM 4306 N N . PHE A 1 529 ? 1.105 10.572 16.943 1.00 97.88 529 PHE A N 1
ATOM 4307 C CA . PHE A 1 529 ? 1.563 9.285 16.406 1.00 97.88 529 PHE A CA 1
ATOM 4308 C C . PHE A 1 529 ? 1.500 9.196 14.881 1.00 97.88 529 PHE A C 1
ATOM 4310 O O . PHE A 1 529 ? 0.735 9.907 14.229 1.00 97.88 529 PHE A O 1
ATOM 4317 N N . LEU A 1 530 ? 2.262 8.274 14.285 1.00 97.56 530 LEU A N 1
ATOM 4318 C CA . LEU A 1 530 ? 2.144 7.953 12.860 1.00 97.56 530 LEU A CA 1
ATOM 4319 C C . LEU A 1 530 ? 1.031 6.923 12.646 1.00 97.56 530 LEU A C 1
ATOM 4321 O O . LEU A 1 530 ? 1.132 5.778 13.077 1.00 97.56 530 LEU A O 1
ATOM 4325 N N . GLY A 1 531 ? -0.046 7.327 11.975 1.00 96.12 531 GLY A N 1
ATOM 4326 C CA . GLY A 1 531 ? -1.140 6.442 11.585 1.00 96.12 531 GLY A CA 1
ATOM 4327 C C . GLY A 1 531 ? -0.891 5.739 10.246 1.00 96.12 531 GLY A C 1
ATOM 4328 O O . GLY A 1 531 ? 0.179 5.841 9.644 1.00 96.12 531 GLY A O 1
ATOM 4329 N N . LYS A 1 532 ? -1.919 5.040 9.742 1.00 94.88 532 LYS A N 1
ATOM 4330 C CA . LYS A 1 532 ? -1.895 4.353 8.433 1.00 94.88 532 LYS A CA 1
ATOM 4331 C C . LYS A 1 532 ? -1.288 5.243 7.334 1.00 94.88 532 LYS A C 1
ATOM 4333 O O . LYS A 1 532 ? -1.628 6.418 7.232 1.00 94.88 532 LYS A O 1
ATOM 4338 N N . ASP A 1 533 ? -0.451 4.637 6.490 1.00 92.44 533 ASP A N 1
ATOM 4339 C CA . ASP A 1 533 ? 0.326 5.294 5.428 1.00 92.44 533 ASP A CA 1
ATOM 4340 C C . ASP A 1 533 ? 1.405 6.280 5.944 1.00 92.44 533 ASP A C 1
ATOM 4342 O O . ASP A 1 533 ? 1.886 7.108 5.174 1.00 92.44 533 ASP A O 1
ATOM 4346 N N . SER A 1 534 ? 1.789 6.162 7.225 1.00 94.69 534 SER A N 1
ATOM 4347 C CA . SER A 1 534 ? 2.725 7.031 7.965 1.00 94.69 534 SER A CA 1
ATOM 4348 C C . SER A 1 534 ? 2.288 8.498 8.049 1.00 94.69 534 SER A C 1
ATOM 4350 O O . SER A 1 534 ? 3.110 9.403 8.168 1.00 94.69 534 SER A O 1
ATOM 4352 N N . ILE A 1 535 ? 0.976 8.740 8.009 1.00 96.31 535 ILE A N 1
ATOM 4353 C CA . ILE A 1 535 ? 0.389 10.072 8.175 1.00 96.31 535 ILE A CA 1
ATOM 4354 C C . ILE A 1 535 ? 0.305 10.383 9.672 1.00 96.31 535 ILE A C 1
ATOM 4356 O O . ILE A 1 535 ? -0.387 9.677 10.408 1.00 96.31 535 ILE A O 1
ATOM 4360 N N . ARG A 1 536 ? 0.985 11.445 10.120 1.00 97.94 536 ARG A N 1
ATOM 4361 C CA . ARG A 1 536 ? 0.946 11.911 11.514 1.00 97.94 536 ARG A CA 1
ATOM 4362 C C . ARG A 1 536 ? -0.476 12.316 11.915 1.00 97.94 536 ARG A C 1
ATOM 4364 O O . ARG A 1 536 ? -1.086 13.170 11.274 1.00 97.94 536 ARG A O 1
ATOM 4371 N N . TYR A 1 537 ? -0.980 11.719 12.987 1.00 98.25 537 TYR A N 1
ATOM 4372 C CA . TYR A 1 537 ? -2.166 12.155 13.710 1.00 98.25 537 TYR A CA 1
ATOM 4373 C C . TYR A 1 537 ? -1.696 12.901 14.960 1.00 98.25 537 TYR A C 1
ATOM 4375 O O . TYR A 1 537 ? -1.144 12.292 15.872 1.00 98.25 537 TYR A O 1
ATOM 4383 N N . TYR A 1 538 ? -1.913 14.215 14.979 1.00 98.31 538 TYR A N 1
ATOM 4384 C CA . TYR A 1 538 ? -1.694 15.070 16.142 1.00 98.31 538 TYR A CA 1
ATOM 4385 C C . TYR A 1 538 ? -3.025 15.718 16.530 1.00 98.31 538 TYR A C 1
ATOM 4387 O O . TYR A 1 538 ? -3.689 16.304 15.671 1.00 98.31 538 TYR A O 1
ATOM 4395 N N . ASN A 1 539 ? -3.447 15.587 17.790 1.00 97.69 539 ASN A N 1
ATOM 4396 C CA . ASN A 1 539 ? -4.719 16.141 18.263 1.00 97.69 539 ASN A CA 1
ATOM 4397 C C . ASN A 1 539 ? -4.721 16.350 19.788 1.00 97.69 539 ASN A C 1
ATOM 4399 O O . ASN A 1 539 ? -4.188 15.521 20.520 1.00 97.69 539 ASN A O 1
ATOM 4403 N N . ARG A 1 540 ? -5.378 17.407 20.279 1.00 97.50 540 ARG A N 1
ATOM 4404 C CA . ARG A 1 540 ? -5.603 17.670 21.712 1.00 97.50 540 ARG A CA 1
ATOM 4405 C C . ARG A 1 540 ? -7.089 17.553 22.016 1.00 97.50 540 ARG A C 1
ATOM 4407 O O . ARG A 1 540 ? -7.895 18.291 21.460 1.00 97.50 540 ARG A O 1
ATOM 4414 N N . VAL A 1 541 ? -7.453 16.608 22.879 1.00 96.94 541 VAL A N 1
ATOM 4415 C CA . VAL A 1 541 ? -8.847 16.201 23.095 1.00 96.94 541 VAL A CA 1
ATOM 4416 C C . VAL A 1 541 ? -9.199 16.250 24.584 1.00 96.94 541 VAL A C 1
ATOM 4418 O O . VAL A 1 541 ? -8.616 15.483 25.352 1.00 96.94 541 VAL A O 1
ATOM 4421 N N . PRO A 1 542 ? -10.172 17.068 25.024 1.00 97.56 542 PRO A N 1
ATOM 4422 C CA . PRO A 1 542 ? -10.738 16.948 26.366 1.00 97.56 542 PRO A CA 1
ATOM 4423 C C . PRO A 1 542 ? -11.564 15.655 26.454 1.00 97.56 542 PRO A C 1
ATOM 4425 O O . PRO A 1 542 ? -12.513 15.462 25.691 1.00 97.56 542 PRO A O 1
ATOM 4428 N N . VAL A 1 543 ? -11.213 14.749 27.372 1.00 97.56 543 VAL A N 1
ATOM 4429 C CA . VAL A 1 543 ? -11.917 13.463 27.542 1.00 97.56 543 VAL A CA 1
ATOM 4430 C C . VAL A 1 543 ? -12.724 13.417 28.838 1.00 97.56 543 VAL A C 1
ATOM 4432 O O . VAL A 1 543 ? -12.441 14.121 29.807 1.00 97.56 543 VAL A O 1
ATOM 4435 N N . GLU A 1 544 ? -13.733 12.543 28.894 1.00 96.81 544 GLU A N 1
ATOM 4436 C CA . GLU A 1 544 ? -14.511 12.340 30.122 1.00 96.81 544 GLU A CA 1
ATOM 4437 C C . GLU A 1 544 ? -13.574 11.922 31.278 1.00 96.81 544 GLU A C 1
ATOM 4439 O O . GLU A 1 544 ? -12.756 11.018 31.121 1.00 96.81 544 GLU A O 1
ATOM 4444 N N . SER A 1 545 ? -13.680 12.537 32.466 1.00 96.50 545 SER A N 1
ATOM 4445 C CA . SER A 1 545 ? -12.667 12.390 33.541 1.00 96.50 545 SER A CA 1
ATOM 4446 C C . SER A 1 545 ? -12.417 10.937 34.002 1.00 96.50 545 SER A C 1
ATOM 4448 O O . SER A 1 545 ? -11.355 10.618 34.541 1.00 96.50 545 SER A O 1
ATOM 4450 N N . ARG A 1 546 ? -13.360 10.011 33.763 1.00 96.62 546 ARG A N 1
ATOM 4451 C CA . ARG A 1 546 ? -13.154 8.564 33.975 1.00 96.62 546 ARG A CA 1
ATOM 4452 C C . ARG A 1 546 ? -12.187 7.945 32.961 1.00 96.62 546 ARG A C 1
ATOM 4454 O O . ARG A 1 546 ? -11.383 7.111 33.364 1.00 96.62 546 ARG A O 1
ATOM 4461 N N . VAL A 1 547 ? -12.218 8.381 31.702 1.00 98.00 547 VAL A N 1
ATOM 4462 C CA . VAL A 1 547 ? -11.249 7.995 30.666 1.00 98.00 547 VAL A CA 1
ATOM 4463 C C . VAL A 1 547 ? -9.860 8.490 31.055 1.00 98.00 547 VAL A C 1
ATOM 4465 O O . VAL A 1 547 ? -8.953 7.678 31.169 1.00 98.00 547 VAL A O 1
ATOM 4468 N N . PHE A 1 548 ? -9.708 9.776 31.387 1.00 98.06 548 PHE A N 1
ATOM 4469 C CA . PHE A 1 548 ? -8.420 10.350 31.805 1.00 98.06 548 PHE A CA 1
ATOM 4470 C C . PHE A 1 548 ? -7.812 9.636 33.025 1.00 98.06 548 PHE A C 1
ATOM 4472 O O . PHE A 1 548 ? -6.625 9.314 33.046 1.00 98.06 548 PHE A O 1
ATOM 4479 N N . LYS A 1 549 ? -8.636 9.322 34.035 1.00 97.50 549 LYS A N 1
ATOM 4480 C CA . LYS A 1 549 ? -8.203 8.554 35.215 1.00 97.50 549 LYS A CA 1
ATOM 4481 C C . LYS A 1 549 ? -7.821 7.112 34.873 1.00 97.50 549 LYS A C 1
ATOM 4483 O O . LYS A 1 549 ? -6.862 6.614 35.448 1.00 97.50 549 LYS A O 1
ATOM 4488 N N . ASN A 1 550 ? -8.520 6.463 33.942 1.00 98.06 550 ASN A N 1
ATOM 4489 C CA . ASN A 1 550 ? -8.149 5.128 33.475 1.00 98.06 550 ASN A CA 1
ATOM 4490 C C . ASN A 1 550 ? -6.851 5.149 32.650 1.00 98.06 550 ASN A C 1
ATOM 4492 O O . ASN A 1 550 ? -5.998 4.312 32.904 1.00 98.06 550 ASN A O 1
ATOM 4496 N N . LEU A 1 551 ? -6.639 6.131 31.765 1.00 97.88 551 LEU A N 1
ATOM 4497 C CA . LEU A 1 551 ? -5.381 6.284 31.016 1.00 97.88 551 LEU A CA 1
ATOM 4498 C C . LEU A 1 551 ? -4.173 6.433 31.949 1.00 97.88 551 LEU A C 1
ATOM 4500 O O . LEU A 1 551 ? -3.162 5.775 31.740 1.00 97.88 551 LEU A O 1
ATOM 4504 N N . ARG A 1 552 ? -4.297 7.214 33.033 1.00 97.00 552 ARG A N 1
ATOM 4505 C CA . ARG A 1 552 ? -3.236 7.317 34.051 1.00 97.00 552 ARG A CA 1
ATOM 4506 C C . ARG A 1 552 ? -2.878 5.974 34.698 1.00 97.00 552 ARG A C 1
ATOM 4508 O O . ARG A 1 552 ? -1.712 5.774 34.999 1.00 97.00 552 ARG A O 1
ATOM 4515 N N . ILE A 1 553 ? -3.855 5.086 34.896 1.00 97.12 553 ILE A N 1
ATOM 4516 C CA . ILE A 1 553 ? -3.638 3.727 35.426 1.00 97.12 553 ILE A CA 1
ATOM 4517 C C . ILE A 1 553 ? -3.067 2.809 34.330 1.00 97.12 553 ILE A C 1
ATOM 4519 O O . ILE A 1 553 ? -2.242 1.949 34.604 1.00 97.12 553 ILE A O 1
ATOM 4523 N N . PHE A 1 554 ? -3.476 2.989 33.072 1.00 97.56 554 PHE A N 1
ATOM 4524 C CA . PHE A 1 554 ? -2.971 2.200 31.944 1.00 97.56 554 PHE A CA 1
ATOM 4525 C C . PHE A 1 554 ? -1.498 2.483 31.616 1.00 97.56 554 PHE A C 1
ATOM 4527 O O . PHE A 1 554 ? -0.861 1.629 31.011 1.00 97.56 554 PHE A O 1
ATOM 4534 N N . MET A 1 555 ? -0.979 3.654 32.001 1.00 96.69 555 MET A N 1
ATOM 4535 C CA . MET A 1 555 ? 0.433 4.055 31.886 1.00 96.69 555 MET A CA 1
ATOM 4536 C C . MET A 1 555 ? 1.223 3.840 33.195 1.00 96.69 555 MET A C 1
ATOM 4538 O O . MET A 1 555 ? 2.394 4.204 33.282 1.00 96.69 555 MET A O 1
ATOM 4542 N N . GLU A 1 556 ? 0.594 3.307 34.245 1.00 94.69 556 GLU A N 1
ATOM 4543 C CA . GLU A 1 556 ? 1.228 3.128 35.554 1.00 94.69 556 GLU A CA 1
ATOM 4544 C C . GLU A 1 556 ? 2.202 1.938 35.513 1.00 94.69 556 GLU A C 1
ATOM 4546 O O . GLU A 1 556 ? 1.851 0.853 35.056 1.00 94.69 556 GLU A O 1
ATOM 4551 N N . HIS A 1 557 ? 3.441 2.161 35.968 1.00 94.31 557 HIS A N 1
ATOM 4552 C CA . HIS A 1 557 ? 4.569 1.218 35.872 1.00 94.31 557 HIS A CA 1
ATOM 4553 C C . HIS A 1 557 ? 4.977 0.792 34.444 1.00 94.31 557 HIS A C 1
ATOM 4555 O O . HIS A 1 557 ? 5.568 -0.274 34.281 1.00 94.31 557 HIS A O 1
ATOM 4561 N N . LYS A 1 558 ? 4.716 1.626 33.427 1.00 96.56 558 LYS A N 1
ATOM 4562 C CA . LYS A 1 558 ? 5.150 1.399 32.037 1.00 96.56 558 LYS A CA 1
ATOM 4563 C C . LYS A 1 558 ? 6.253 2.352 31.581 1.00 96.56 558 LYS A C 1
ATOM 4565 O O . LYS A 1 558 ? 6.341 3.492 32.039 1.00 96.56 558 LYS A O 1
ATOM 4570 N N . SER A 1 559 ? 7.072 1.863 30.659 1.00 96.38 559 SER A N 1
ATOM 4571 C CA . SER A 1 559 ? 8.011 2.630 29.840 1.00 96.38 559 SER A CA 1
ATOM 4572 C C . SER A 1 559 ? 7.291 3.297 28.648 1.00 96.38 559 SER A C 1
ATOM 4574 O O . SER A 1 559 ? 6.112 3.019 28.413 1.00 96.38 559 SER A O 1
ATOM 4576 N N . PRO A 1 560 ? 7.943 4.203 27.892 1.00 95.44 560 PRO A N 1
ATOM 4577 C CA . PRO A 1 560 ? 7.323 4.842 26.726 1.00 95.44 560 PRO A CA 1
ATOM 4578 C C . PRO A 1 560 ? 6.932 3.847 25.622 1.00 95.44 560 PRO A C 1
ATOM 4580 O O . PRO A 1 560 ? 5.906 4.039 24.969 1.00 95.44 560 PRO A O 1
ATOM 4583 N N . ASP A 1 561 ? 7.717 2.783 25.457 1.00 94.94 561 ASP A N 1
ATOM 4584 C CA . ASP A 1 561 ? 7.585 1.811 24.369 1.00 94.94 561 ASP A CA 1
ATOM 4585 C C . ASP A 1 561 ? 6.532 0.719 24.658 1.00 94.94 561 ASP A C 1
ATOM 4587 O O . ASP A 1 561 ? 6.109 0.008 23.749 1.00 94.94 561 ASP A O 1
ATOM 4591 N N . ASP A 1 562 ? 6.064 0.591 25.904 1.00 96.38 562 ASP A N 1
ATOM 4592 C CA . ASP A 1 562 ? 5.031 -0.383 26.277 1.00 96.38 562 ASP A CA 1
ATOM 4593 C C . ASP A 1 562 ? 3.651 -0.021 25.699 1.00 96.38 562 ASP A C 1
ATOM 4595 O O . ASP A 1 562 ? 3.247 1.146 25.665 1.00 96.38 562 ASP A O 1
ATOM 4599 N N . ASP A 1 563 ? 2.858 -1.033 25.333 1.00 96.62 563 ASP A N 1
ATOM 4600 C CA . ASP A 1 563 ? 1.471 -0.852 24.895 1.00 96.62 563 ASP A CA 1
ATOM 4601 C C . ASP A 1 563 ? 0.595 -0.206 25.978 1.00 96.62 563 ASP A C 1
ATOM 4603 O O . ASP A 1 563 ? 0.429 -0.727 27.085 1.00 96.62 563 ASP A O 1
ATOM 4607 N N . LEU A 1 564 ? -0.103 0.876 25.624 1.00 97.25 564 LEU A N 1
ATOM 4608 C CA . LEU A 1 564 ? -1.127 1.517 26.454 1.00 97.25 564 LEU A CA 1
ATOM 4609 C C . LEU A 1 564 ? -2.256 0.538 26.815 1.00 97.25 564 LEU A C 1
ATOM 4611 O O . LEU A 1 564 ? -2.836 0.630 27.897 1.00 97.25 564 LEU A O 1
ATOM 4615 N N . PHE A 1 565 ? -2.560 -0.412 25.930 1.00 97.12 565 PHE A N 1
ATOM 4616 C CA . PHE A 1 565 ? -3.655 -1.368 26.078 1.00 97.12 565 PHE A CA 1
ATOM 4617 C C . PHE A 1 565 ? -3.163 -2.827 26.164 1.00 97.12 565 PHE A C 1
ATOM 4619 O O . PHE A 1 565 ? -3.671 -3.685 25.449 1.00 97.12 565 PHE A O 1
ATOM 4626 N N . ASP A 1 566 ? -2.236 -3.114 27.089 1.00 95.31 566 ASP A N 1
ATOM 4627 C CA . ASP A 1 566 ? -1.542 -4.407 27.322 1.00 95.31 566 ASP A CA 1
ATOM 4628 C C . ASP A 1 566 ? -2.401 -5.694 27.365 1.00 95.31 566 ASP A C 1
ATOM 4630 O O . ASP A 1 566 ? -1.858 -6.797 27.375 1.00 95.31 566 ASP A O 1
ATOM 4634 N N . ARG A 1 567 ? -3.737 -5.603 27.423 1.00 94.38 567 ARG A N 1
ATOM 4635 C CA . ARG A 1 567 ? -4.662 -6.759 27.481 1.00 94.38 567 ARG A CA 1
ATOM 4636 C C . ARG A 1 567 ? -5.695 -6.760 26.357 1.00 94.38 567 ARG A C 1
ATOM 4638 O O . ARG A 1 567 ? -6.684 -7.498 26.429 1.00 94.38 567 ARG A O 1
ATOM 4645 N N . LEU A 1 568 ? -5.497 -5.926 25.341 1.00 93.94 568 LEU A N 1
ATOM 4646 C CA . LEU A 1 568 ? -6.403 -5.720 24.221 1.00 93.94 568 LEU A CA 1
ATOM 4647 C C . LEU A 1 568 ? -5.665 -5.914 22.898 1.00 93.94 568 LEU A C 1
ATOM 4649 O O . LEU A 1 568 ? -4.620 -5.332 22.658 1.00 93.94 568 LEU A O 1
ATOM 4653 N N . ASN A 1 569 ? -6.287 -6.648 21.985 1.00 92.62 569 ASN A N 1
ATOM 4654 C CA . ASN A 1 569 ? -5.931 -6.628 20.573 1.00 92.62 569 ASN A CA 1
ATOM 4655 C C . ASN A 1 569 ? -7.211 -6.506 19.734 1.00 92.62 569 ASN A C 1
ATOM 4657 O O . ASN A 1 569 ? -8.332 -6.567 20.253 1.00 92.62 569 ASN A O 1
ATOM 4661 N N . VAL A 1 570 ? -7.063 -6.340 18.420 1.00 92.19 570 VAL A N 1
ATOM 4662 C CA . VAL A 1 570 ? -8.205 -6.108 17.520 1.00 92.19 570 VAL A CA 1
ATOM 4663 C C . VAL A 1 570 ? -9.179 -7.296 17.474 1.00 92.19 570 VAL A C 1
ATOM 4665 O O . VAL A 1 570 ? -10.366 -7.094 17.224 1.00 92.19 570 VAL A O 1
ATOM 4668 N N . CYS A 1 571 ? -8.730 -8.520 17.762 1.00 89.94 571 CYS A N 1
ATOM 4669 C CA . CYS A 1 571 ? -9.615 -9.681 17.880 1.00 89.94 571 CYS A CA 1
ATOM 4670 C C . CYS A 1 571 ? -10.486 -9.586 19.143 1.00 89.94 571 CYS A C 1
ATOM 4672 O O . CYS A 1 571 ? -11.707 -9.697 19.048 1.00 89.94 571 CYS A O 1
ATOM 4674 N N . ILE A 1 572 ? -9.887 -9.272 20.297 1.00 89.88 572 ILE A N 1
ATOM 4675 C CA . ILE A 1 572 ? -10.595 -9.042 21.571 1.00 89.88 572 ILE A CA 1
ATOM 4676 C C . ILE A 1 572 ? -11.567 -7.851 21.474 1.00 89.88 572 ILE A C 1
ATOM 4678 O O . ILE A 1 572 ? -12.635 -7.880 22.078 1.00 89.88 572 ILE A O 1
ATOM 4682 N N . LEU A 1 573 ? -11.233 -6.814 20.697 1.00 89.62 573 LEU A N 1
ATOM 4683 C CA . LEU A 1 573 ? -12.133 -5.682 20.451 1.00 89.62 573 LEU A CA 1
ATOM 4684 C C . LEU A 1 573 ? -13.350 -6.059 19.580 1.00 89.62 573 LEU A C 1
ATOM 4686 O O . LEU A 1 573 ? -14.411 -5.457 19.731 1.00 89.62 573 LEU A O 1
ATOM 4690 N N . ARG A 1 574 ? -13.202 -7.014 18.651 1.00 85.25 574 ARG A N 1
ATOM 4691 C CA . ARG A 1 574 ? -14.258 -7.423 17.702 1.00 85.25 574 ARG A CA 1
ATOM 4692 C C . ARG A 1 574 ? -15.189 -8.510 18.235 1.00 85.25 574 ARG A C 1
ATOM 4694 O O . ARG A 1 574 ? -16.340 -8.558 17.816 1.00 85.25 574 ARG A O 1
ATOM 4701 N N . ILE A 1 575 ? -14.696 -9.387 19.107 1.00 61.00 575 ILE A N 1
ATOM 4702 C CA . ILE A 1 575 ? -15.456 -10.495 19.706 1.00 61.00 575 ILE A CA 1
ATOM 4703 C C . ILE A 1 575 ? -15.976 -10.015 21.074 1.00 61.00 575 ILE A C 1
ATOM 4705 O O . ILE A 1 575 ? -15.514 -10.460 22.125 1.00 61.00 575 ILE A O 1
ATOM 4709 N N . GLY A 1 576 ? -16.839 -8.992 21.032 1.00 45.22 576 GLY A N 1
ATOM 4710 C CA . GLY A 1 576 ? -17.276 -8.196 22.187 1.00 45.22 576 GLY A CA 1
ATOM 4711 C C . GLY A 1 576 ? -18.687 -8.485 22.671 1.00 45.22 576 GLY A C 1
ATOM 4712 O O . GLY A 1 576 ? -19.560 -8.721 21.808 1.00 45.22 576 GLY A O 1
#